Protein AF-A0A9D1TPY1-F1 (afdb_monomer_lite)

Organism: NCBI:txid2838536

pLDDT: mean 78.65, std 14.31, range [26.0, 94.81]

Sequence (432 aa):
MASPTPSEPLLDRIVGSVLGTVSIVLKRLVLHIVALLAAVLLIDVTFGTWMFSEILLKISIYGGIICLIPYGAISNPYWWMPVLTGCVQAIALLVLGMPWPLMIFWAGLQTWTVRLLIARGNIGWDWTAAPVLILGLFAYFSTASHWYLPAMPLVSFPVLALAGLLLYRLYVRSNHASLHRQLLAALLVRLRQIVQDRNLTQEEQSTTSFLLSQCEYLAVSNALSEELIDRINAVTDRLEQELRKRSSRPLGTLFKSAQWQHLGNRAPAAAGSILEELQALVALLTKLVAARKSTGTQKPSSAQEDRMQELAGLAARLLEQRKLLPPDLADPLSRIASLSLDMIQSMREDPEDRRTGMAFLGRYLPKIGHIVDEYLRMQTVNPSLPRERTAEVLERLARAFAEEKNGMARNDNINYAAEIDALDSLLKMRGY

Foldseek 3Di:
DDDDDDDCPPCNVVVVLVVVVVVLVVVLVVQLVVQLVCLVVVLVPPDDCPQAHSVLLSLLSSLLSSQLQFSDDPPFCLGVLLNVLLVVQLVVVVVVVADNSNSSSLSSVSSLVLSCVLLVNPDQPSVVSVVSNVVSVVRCVVCCVVRVHDCVSVVSSVVSSVVSNVVSVVVCVVCVVVVLLVLLVVLLVLLVVLLPDPLDDLLRNLLSLLLSVLSVVCSVVVNDDPVLSLLSVLLSVVSVVVSVVSDPDPDSPSDDPSRPSSSRDNPDPDPDDSSLSSLVSLQVSLVSVVVVVVVVSDDDDPPLVVLLSVLLNLLSVLSVLLVVDDPLLSVLSSLLSSLLSLLSVLCVVDVVSSVVSSVVSVVPSVVLVVLSVVVSVVCVVPVPPDCVVVSVVSNVSSVVSVVSSVVSVVVVVVVVVVVVVVVVVVCVVVPD

Radius of gyration: 29.92 Å; chains: 1; bounding box: 75×62×80 Å

Structure (mmCIF, N/CA/C/O backbone):
data_AF-A0A9D1TPY1-F1
#
_entry.id   AF-A0A9D1TPY1-F1
#
loop_
_atom_site.group_PDB
_atom_site.id
_atom_site.type_symbol
_atom_site.label_atom_id
_atom_site.label_alt_id
_atom_site.label_comp_id
_atom_site.label_asym_id
_atom_site.label_entity_id
_atom_site.label_seq_id
_atom_site.pdbx_PDB_ins_code
_atom_site.Cartn_x
_atom_site.Cartn_y
_atom_site.Cartn_z
_atom_site.occupancy
_atom_site.B_iso_or_equiv
_atom_site.auth_seq_id
_atom_site.auth_comp_id
_atom_site.auth_asym_id
_atom_site.auth_atom_id
_atom_site.pdbx_PDB_model_num
ATOM 1 N N . MET A 1 1 ? 13.359 -27.235 32.480 1.00 38.72 1 MET A N 1
ATOM 2 C CA . MET A 1 1 ? 13.835 -25.919 31.961 1.00 38.72 1 MET A CA 1
ATOM 3 C C . MET A 1 1 ? 14.182 -25.988 30.468 1.00 38.72 1 MET A C 1
ATOM 5 O O . MET A 1 1 ? 15.139 -26.658 30.109 1.00 38.72 1 MET A O 1
ATOM 9 N N . ALA A 1 2 ? 13.447 -25.285 29.600 1.00 27.22 2 ALA A N 1
ATOM 10 C CA . ALA A 1 2 ? 13.852 -24.993 28.220 1.00 27.22 2 ALA A CA 1
ATOM 11 C C . ALA A 1 2 ? 13.555 -23.511 27.957 1.00 27.22 2 ALA A C 1
ATOM 13 O O . ALA A 1 2 ? 12.453 -23.037 28.216 1.00 27.22 2 ALA A O 1
ATOM 14 N N . SER A 1 3 ? 14.581 -22.773 27.552 1.00 26.00 3 SER A N 1
ATOM 15 C CA . SER A 1 3 ? 14.578 -21.322 27.377 1.00 26.00 3 SER A CA 1
ATOM 16 C C . SER A 1 3 ? 13.502 -20.836 26.399 1.00 26.00 3 SER A C 1
ATOM 18 O O . SER A 1 3 ? 13.281 -21.505 25.385 1.00 26.00 3 SER A O 1
ATOM 20 N N . PRO A 1 4 ? 12.919 -19.642 26.612 1.00 31.31 4 PRO A N 1
ATOM 21 C CA . PRO A 1 4 ? 12.118 -18.986 25.589 1.00 31.31 4 PRO A CA 1
ATOM 22 C C . PRO A 1 4 ? 12.992 -18.771 24.351 1.00 31.31 4 PRO A C 1
ATOM 24 O O . PRO A 1 4 ? 14.103 -18.244 24.445 1.00 31.31 4 PRO A O 1
ATOM 27 N N . THR A 1 5 ? 12.503 -19.202 23.189 1.00 35.19 5 THR A N 1
ATOM 28 C CA . THR A 1 5 ? 13.095 -18.824 21.905 1.00 35.19 5 THR A CA 1
ATOM 29 C C . THR A 1 5 ? 13.212 -17.302 21.870 1.00 35.19 5 THR A C 1
ATOM 31 O O . THR A 1 5 ? 12.211 -16.620 22.120 1.00 35.19 5 THR A O 1
ATOM 34 N N . PRO A 1 6 ? 14.409 -16.754 21.612 1.00 37.44 6 PRO A N 1
ATOM 35 C CA . PRO A 1 6 ? 14.613 -15.322 21.639 1.00 37.44 6 PRO A CA 1
ATOM 36 C C . PRO A 1 6 ? 13.732 -14.709 20.556 1.00 37.44 6 PRO A C 1
ATOM 38 O O . PRO A 1 6 ? 13.687 -15.199 19.427 1.00 37.44 6 PRO A O 1
ATOM 41 N N . SER A 1 7 ? 13.037 -13.625 20.901 1.00 44.94 7 SER A N 1
ATOM 42 C CA . SER A 1 7 ? 12.620 -12.635 19.916 1.00 44.94 7 SER A CA 1
ATOM 43 C C . SER A 1 7 ? 13.784 -12.462 18.948 1.00 44.94 7 SER A C 1
ATOM 45 O O . SER A 1 7 ? 14.864 -12.097 19.424 1.00 44.94 7 SER A O 1
ATOM 47 N N . GLU A 1 8 ? 13.602 -12.767 17.657 1.00 42.69 8 GLU A N 1
ATOM 48 C CA . GLU A 1 8 ? 14.605 -12.440 16.639 1.00 42.69 8 GLU A CA 1
ATOM 49 C C . GLU A 1 8 ? 15.101 -11.027 16.958 1.00 42.69 8 GLU A C 1
ATOM 51 O O . GLU A 1 8 ? 14.282 -10.091 16.985 1.00 42.69 8 GLU A O 1
ATOM 56 N N . PRO A 1 9 ? 16.378 -10.864 17.344 1.00 50.38 9 PRO A N 1
ATOM 57 C CA . PRO A 1 9 ? 16.855 -9.587 17.816 1.00 50.38 9 PRO A CA 1
ATOM 58 C C . PRO A 1 9 ? 16.605 -8.590 16.691 1.00 50.38 9 PRO A C 1
ATOM 60 O O . PRO A 1 9 ? 16.744 -8.908 15.516 1.00 50.38 9 PRO A O 1
ATOM 63 N N . LEU A 1 10 ? 16.215 -7.366 17.033 1.00 48.81 10 LEU A N 1
ATOM 64 C CA . LEU A 1 10 ? 16.065 -6.259 16.079 1.00 48.81 10 LEU A CA 1
ATOM 65 C C . LEU A 1 10 ? 17.231 -6.200 15.072 1.00 48.81 10 LEU A C 1
ATOM 67 O O . LEU A 1 10 ? 17.027 -5.848 13.913 1.00 48.81 10 LEU A O 1
ATOM 71 N N . LEU A 1 11 ? 18.419 -6.616 15.520 1.00 43.66 11 LEU A N 1
ATOM 72 C CA . LEU A 1 11 ? 19.598 -6.902 14.716 1.00 43.66 11 LEU A CA 1
ATOM 73 C C . LEU A 1 11 ? 19.355 -7.886 13.568 1.00 43.66 11 LEU A C 1
ATOM 75 O O . LEU A 1 11 ? 19.679 -7.504 12.466 1.00 43.66 11 LEU A O 1
ATOM 79 N N . ASP A 1 12 ? 18.748 -9.057 13.739 1.00 46.19 12 ASP A N 1
ATOM 80 C CA . ASP A 1 12 ? 18.539 -10.035 12.656 1.00 46.19 12 ASP A CA 1
ATOM 81 C C . ASP A 1 12 ? 17.560 -9.542 11.585 1.00 46.19 12 ASP A C 1
ATOM 83 O O . ASP A 1 12 ? 17.790 -9.743 10.392 1.00 46.19 12 ASP A O 1
ATOM 87 N N . ARG A 1 13 ? 16.519 -8.786 11.963 1.00 48.91 13 ARG A N 1
ATOM 88 C CA . ARG A 1 13 ? 15.632 -8.124 10.984 1.00 48.91 13 ARG A CA 1
ATOM 89 C C . ARG A 1 13 ? 16.326 -6.976 10.250 1.00 48.91 13 ARG A C 1
ATOM 91 O O . ARG A 1 13 ? 16.145 -6.820 9.041 1.00 48.91 13 ARG A O 1
ATOM 98 N N . ILE A 1 14 ? 17.123 -6.174 10.960 1.00 51.56 14 ILE A N 1
ATOM 99 C CA . ILE A 1 14 ? 17.927 -5.097 10.363 1.00 51.56 14 ILE A CA 1
ATOM 100 C C . ILE A 1 14 ? 18.994 -5.698 9.447 1.00 51.56 14 ILE A C 1
ATOM 102 O O . ILE A 1 14 ? 19.116 -5.282 8.304 1.00 51.56 14 ILE A O 1
ATOM 106 N N . VAL A 1 15 ? 19.709 -6.715 9.913 1.00 51.97 15 VAL A N 1
ATOM 107 C CA . VAL A 1 15 ? 20.749 -7.458 9.203 1.00 51.97 15 VAL A CA 1
ATOM 108 C C . VAL A 1 15 ? 20.146 -8.132 7.981 1.00 51.97 15 VAL A C 1
ATOM 110 O O . VAL A 1 15 ? 20.707 -7.973 6.909 1.00 51.97 15 VAL A O 1
ATOM 113 N N . GLY A 1 16 ? 18.969 -8.754 8.071 1.00 50.34 16 GLY A N 1
ATOM 114 C CA . GLY A 1 16 ? 18.256 -9.329 6.926 1.00 50.34 16 GLY A CA 1
ATOM 115 C C . GLY A 1 16 ? 17.838 -8.288 5.879 1.00 50.34 16 GLY A C 1
ATOM 116 O O . GLY A 1 16 ? 18.079 -8.474 4.684 1.00 50.34 16 GLY A O 1
ATOM 117 N N . SER A 1 17 ? 17.279 -7.150 6.305 1.00 49.78 17 SER A N 1
ATOM 118 C CA . SER A 1 17 ? 16.912 -6.043 5.404 1.00 49.78 17 SER A CA 1
ATOM 119 C C . SER A 1 17 ? 18.138 -5.378 4.760 1.00 49.78 17 SER A C 1
ATOM 121 O O . SER A 1 17 ? 18.119 -5.022 3.576 1.00 49.78 17 SER A O 1
ATOM 123 N N . VAL A 1 18 ? 19.218 -5.217 5.527 1.00 57.28 18 VAL A N 1
ATOM 124 C CA . VAL A 1 18 ? 20.502 -4.677 5.066 1.00 57.28 18 VAL A CA 1
ATOM 125 C C . VAL A 1 18 ? 21.184 -5.672 4.131 1.00 57.28 18 VAL A C 1
ATOM 127 O O . VAL A 1 18 ? 21.646 -5.263 3.076 1.00 57.28 18 VAL A O 1
ATOM 130 N N . LEU A 1 19 ? 21.172 -6.973 4.420 1.00 61.84 19 LEU A N 1
ATOM 131 C CA . LEU A 1 19 ? 21.708 -8.031 3.555 1.00 61.84 19 LEU A CA 1
ATOM 132 C C . LEU A 1 19 ? 20.971 -8.104 2.221 1.00 61.84 19 LEU A C 1
ATOM 134 O O . LEU A 1 19 ? 21.615 -8.189 1.177 1.00 61.84 19 LEU A O 1
ATOM 138 N N . GLY A 1 20 ? 19.638 -8.027 2.227 1.00 61.69 20 GLY A N 1
ATOM 139 C CA . GLY A 1 20 ? 18.851 -7.992 0.991 1.00 61.69 20 GLY A CA 1
ATOM 140 C C . GLY A 1 20 ? 19.200 -6.776 0.131 1.00 61.69 20 GLY A C 1
ATOM 141 O O . GLY A 1 20 ? 19.423 -6.888 -1.074 1.00 61.69 20 GLY A O 1
ATOM 142 N N . THR A 1 21 ? 19.345 -5.623 0.777 1.00 59.91 21 THR A N 1
ATOM 143 C CA . THR A 1 21 ? 19.772 -4.370 0.152 1.00 59.91 21 THR A CA 1
ATOM 144 C C . THR A 1 21 ? 21.194 -4.452 -0.415 1.00 59.91 21 THR A C 1
ATOM 146 O O . THR A 1 21 ? 21.421 -4.149 -1.587 1.00 59.91 21 THR A O 1
ATOM 149 N N . VAL A 1 22 ? 22.149 -4.913 0.392 1.00 70.88 22 VAL A N 1
ATOM 150 C CA . VAL A 1 22 ? 23.552 -5.108 0.012 1.00 70.88 22 VAL A CA 1
ATOM 151 C C . VAL A 1 22 ? 23.650 -6.097 -1.143 1.00 70.88 22 VAL A C 1
ATOM 153 O O . VAL A 1 22 ? 24.407 -5.857 -2.075 1.00 70.88 22 VAL A O 1
ATOM 156 N N . SER A 1 23 ? 22.838 -7.156 -1.155 1.00 71.44 23 SER A N 1
ATOM 157 C CA . SER A 1 23 ? 22.775 -8.115 -2.262 1.00 71.44 23 SER A CA 1
ATOM 158 C C . SER A 1 23 ? 22.354 -7.455 -3.578 1.00 71.44 23 SER A C 1
ATOM 160 O O . SER A 1 23 ? 22.961 -7.712 -4.617 1.00 71.44 23 SER A O 1
ATOM 162 N N . ILE A 1 24 ? 21.347 -6.574 -3.554 1.00 68.38 24 ILE A N 1
ATOM 163 C CA . ILE A 1 24 ? 20.889 -5.838 -4.743 1.00 68.38 24 ILE A CA 1
ATOM 164 C C . ILE A 1 24 ? 21.979 -4.882 -5.241 1.00 68.38 24 ILE A C 1
ATOM 166 O O . ILE A 1 24 ? 22.284 -4.865 -6.436 1.00 68.38 24 ILE A O 1
ATOM 170 N N . VAL A 1 25 ? 22.600 -4.124 -4.332 1.00 74.25 25 VAL A N 1
ATOM 171 C CA . VAL A 1 25 ? 23.692 -3.196 -4.664 1.00 74.25 25 VAL A CA 1
ATOM 172 C C . VAL A 1 25 ? 24.898 -3.949 -5.218 1.00 74.25 25 VAL A C 1
ATOM 174 O O . VAL A 1 25 ? 25.446 -3.546 -6.240 1.00 74.25 25 VAL A O 1
ATOM 177 N N . LEU A 1 26 ? 25.279 -5.072 -4.607 1.00 80.38 26 LEU A N 1
ATOM 178 C CA . LEU A 1 26 ? 26.407 -5.890 -5.042 1.00 80.38 26 LEU A CA 1
ATOM 179 C C . LEU A 1 26 ? 26.157 -6.492 -6.427 1.00 80.38 26 LEU A C 1
ATOM 181 O O . LEU A 1 26 ? 27.016 -6.389 -7.297 1.00 80.38 26 LEU A O 1
ATOM 185 N N . LYS A 1 27 ? 24.963 -7.047 -6.675 1.00 79.50 27 LYS A N 1
ATOM 186 C CA . LYS A 1 27 ? 24.567 -7.525 -8.012 1.00 79.50 27 LYS A CA 1
ATOM 187 C C . LYS A 1 27 ? 24.663 -6.412 -9.051 1.00 79.50 27 LYS A C 1
ATOM 189 O O . LYS A 1 27 ? 25.124 -6.648 -10.167 1.00 79.50 27 LYS A O 1
ATOM 194 N N . ARG A 1 28 ? 24.263 -5.190 -8.687 1.00 78.06 28 ARG A N 1
ATOM 195 C CA . ARG A 1 28 ? 24.347 -4.038 -9.586 1.00 78.06 28 ARG A CA 1
ATOM 196 C C . ARG A 1 28 ? 25.789 -3.595 -9.817 1.00 78.06 28 ARG A C 1
ATOM 198 O O . ARG A 1 28 ? 26.148 -3.318 -10.955 1.00 78.06 28 ARG A O 1
ATOM 205 N N . LEU A 1 29 ? 26.621 -3.575 -8.781 1.00 84.00 29 LEU A N 1
ATOM 206 C CA . LEU A 1 29 ? 28.044 -3.264 -8.895 1.00 84.00 29 LEU A CA 1
ATOM 207 C C . LEU A 1 29 ? 28.751 -4.264 -9.817 1.00 84.00 29 LEU A C 1
ATOM 209 O O . LEU A 1 29 ? 29.467 -3.851 -10.724 1.00 84.00 29 LEU A O 1
ATOM 213 N N . VAL A 1 30 ? 28.482 -5.561 -9.645 1.00 86.62 30 VAL A N 1
ATOM 214 C CA . VAL A 1 30 ? 28.995 -6.618 -10.528 1.00 86.62 30 VAL A CA 1
ATOM 215 C C . VAL A 1 30 ? 28.560 -6.370 -11.971 1.00 86.62 30 VAL A C 1
ATOM 217 O O . VAL A 1 30 ? 29.395 -6.422 -12.866 1.00 86.62 30 VAL A O 1
ATOM 220 N N . LEU A 1 31 ? 27.292 -6.025 -12.208 1.00 85.75 31 LEU A N 1
ATOM 221 C CA . LEU A 1 31 ? 26.811 -5.672 -13.545 1.00 85.75 31 LEU A CA 1
ATOM 222 C C . LEU A 1 31 ? 27.568 -4.474 -14.144 1.00 85.75 31 LEU A C 1
ATOM 224 O O . LEU A 1 31 ? 27.953 -4.526 -15.309 1.00 85.75 31 LEU A O 1
ATOM 228 N N . HIS A 1 32 ? 27.811 -3.413 -13.371 1.00 87.31 32 HIS A N 1
ATOM 229 C CA . HIS A 1 32 ? 28.595 -2.266 -13.839 1.00 87.31 32 HIS A CA 1
ATOM 230 C C . HIS A 1 32 ? 30.042 -2.656 -14.175 1.00 87.31 32 HIS A C 1
ATOM 232 O O . HIS A 1 32 ? 30.547 -2.240 -15.215 1.00 87.31 32 HIS A O 1
ATOM 238 N N . ILE A 1 33 ? 30.684 -3.488 -13.349 1.00 88.06 33 ILE A N 1
ATOM 239 C CA . ILE A 1 33 ? 32.040 -4.001 -13.600 1.00 88.06 33 ILE A CA 1
ATOM 240 C C . ILE A 1 33 ? 32.069 -4.842 -14.881 1.00 88.06 33 ILE A C 1
ATOM 242 O O . ILE A 1 33 ? 32.917 -4.620 -15.740 1.00 88.06 33 ILE A O 1
ATOM 246 N N . VAL A 1 34 ? 31.119 -5.765 -15.050 1.00 88.81 34 VAL A N 1
ATOM 247 C CA . VAL A 1 34 ? 31.007 -6.601 -16.255 1.00 88.81 34 VAL A CA 1
ATOM 248 C C . VAL A 1 34 ? 30.762 -5.744 -17.497 1.00 88.81 34 VAL A C 1
ATOM 250 O O . VAL A 1 34 ? 31.400 -5.967 -18.521 1.00 88.81 34 VAL A O 1
ATOM 253 N N . ALA A 1 35 ? 29.890 -4.737 -17.415 1.00 87.88 35 ALA A N 1
ATOM 254 C CA . ALA A 1 35 ? 29.620 -3.825 -18.524 1.00 87.88 35 ALA A CA 1
ATOM 255 C C . ALA A 1 35 ? 30.855 -2.988 -18.905 1.00 87.88 35 ALA A C 1
ATOM 257 O O . ALA A 1 35 ? 31.106 -2.783 -20.090 1.00 87.88 35 ALA A O 1
ATOM 258 N N . LEU A 1 36 ? 31.642 -2.536 -17.921 1.00 87.56 36 LEU A N 1
ATOM 259 C CA . LEU A 1 36 ? 32.907 -1.832 -18.157 1.00 87.56 36 LEU A CA 1
ATOM 260 C C . LEU A 1 36 ? 33.953 -2.748 -18.803 1.00 87.56 36 LEU A C 1
ATOM 262 O O . LEU A 1 36 ? 34.571 -2.358 -19.791 1.00 87.56 36 LEU A O 1
ATOM 266 N N . LEU A 1 37 ? 34.117 -3.973 -18.296 1.00 87.19 37 LEU A N 1
ATOM 267 C CA . LEU A 1 37 ? 35.030 -4.964 -18.876 1.00 87.19 37 LEU A CA 1
ATOM 268 C C . LEU A 1 37 ? 34.638 -5.312 -20.315 1.00 87.19 37 LEU A C 1
ATOM 270 O O . LEU A 1 37 ? 35.496 -5.332 -21.192 1.00 87.19 37 LEU A O 1
ATOM 274 N N . ALA A 1 38 ? 33.346 -5.525 -20.575 1.00 85.75 38 ALA A N 1
ATOM 275 C CA . ALA A 1 38 ? 32.834 -5.773 -21.918 1.00 85.75 38 ALA A CA 1
ATOM 276 C C . ALA A 1 38 ? 33.101 -4.586 -22.854 1.00 85.75 38 ALA A C 1
ATOM 278 O O . ALA A 1 38 ? 33.531 -4.791 -23.985 1.00 85.75 38 ALA A O 1
ATOM 279 N N . ALA A 1 39 ? 32.898 -3.351 -22.388 1.00 85.25 39 ALA A N 1
ATOM 280 C CA . ALA A 1 39 ? 33.183 -2.157 -23.177 1.00 85.25 39 ALA A CA 1
ATOM 281 C C . ALA A 1 39 ? 34.667 -2.054 -23.567 1.00 85.25 39 ALA A C 1
ATOM 283 O O . ALA A 1 39 ? 34.968 -1.758 -24.720 1.00 85.25 39 ALA A O 1
ATOM 284 N N . VAL A 1 40 ? 35.588 -2.328 -22.638 1.00 82.88 40 VAL A N 1
ATOM 285 C CA . VAL A 1 40 ? 37.034 -2.294 -22.910 1.00 82.88 40 VAL A CA 1
ATOM 286 C C . VAL A 1 40 ? 37.432 -3.416 -23.872 1.00 82.88 40 VAL A C 1
ATOM 288 O O . VAL A 1 40 ? 37.954 -3.144 -24.949 1.00 82.88 40 VAL A O 1
ATOM 291 N N . LEU A 1 41 ? 37.112 -4.667 -23.530 1.00 81.88 41 LEU A N 1
ATOM 292 C CA . LEU A 1 41 ? 37.569 -5.840 -24.277 1.00 81.88 41 LEU A CA 1
ATOM 293 C C . LEU A 1 41 ? 36.984 -5.922 -25.688 1.00 81.88 41 LEU A C 1
ATOM 295 O O . LEU A 1 41 ? 37.682 -6.310 -26.619 1.00 81.88 41 LEU A O 1
ATOM 299 N N . LEU A 1 42 ? 35.705 -5.583 -25.867 1.00 77.69 42 LEU A N 1
ATOM 300 C CA . LEU A 1 42 ? 35.065 -5.755 -27.168 1.00 77.69 42 LEU A CA 1
ATOM 301 C C . LEU A 1 42 ? 35.533 -4.716 -28.188 1.00 77.69 42 LEU A C 1
ATOM 303 O O . LEU A 1 42 ? 35.585 -5.033 -29.372 1.00 77.69 42 LEU A O 1
ATOM 307 N N . ILE A 1 43 ? 35.881 -3.498 -27.767 1.00 73.75 43 ILE A N 1
ATOM 308 C CA . ILE A 1 43 ? 36.311 -2.439 -28.694 1.00 73.75 43 ILE A CA 1
ATOM 309 C C . ILE A 1 43 ? 37.757 -2.625 -29.112 1.00 73.75 43 ILE A C 1
ATOM 311 O O . ILE A 1 43 ? 38.039 -2.552 -30.307 1.00 73.75 43 ILE A O 1
ATOM 315 N N . ASP A 1 44 ? 38.628 -2.959 -28.161 1.00 69.56 44 ASP A N 1
ATOM 316 C CA . ASP A 1 44 ? 40.056 -3.152 -28.423 1.00 69.56 44 ASP A CA 1
ATOM 317 C C . ASP A 1 44 ? 40.305 -4.337 -29.384 1.00 69.56 44 ASP A C 1
ATOM 319 O O . ASP A 1 44 ? 41.320 -4.378 -30.075 1.00 69.56 44 ASP A O 1
ATOM 323 N N . VAL A 1 45 ? 39.353 -5.277 -29.481 1.00 61.06 45 VAL A N 1
ATOM 324 C CA . VAL A 1 45 ? 39.415 -6.452 -30.369 1.00 61.06 45 VAL A CA 1
ATOM 325 C C . VAL A 1 45 ? 38.768 -6.218 -31.742 1.00 61.06 45 VAL A C 1
ATOM 327 O O . VAL A 1 45 ? 39.158 -6.869 -32.709 1.00 61.06 45 VAL A O 1
ATOM 330 N N . THR A 1 46 ? 37.772 -5.330 -31.863 1.00 60.09 46 THR A N 1
ATOM 331 C CA . THR A 1 46 ? 36.916 -5.266 -33.071 1.00 60.09 46 THR A CA 1
ATOM 332 C C . THR A 1 46 ? 37.126 -4.051 -33.967 1.00 60.09 46 THR A C 1
ATOM 334 O O . THR A 1 46 ? 36.792 -4.128 -35.149 1.00 60.09 46 THR A O 1
ATOM 337 N N . PHE A 1 47 ? 37.686 -2.949 -33.465 1.00 58.19 47 PHE A N 1
ATOM 338 C CA . PHE A 1 47 ? 37.879 -1.737 -34.259 1.00 58.19 47 PHE A CA 1
ATOM 339 C C . PHE A 1 47 ? 39.322 -1.244 -34.165 1.00 58.19 47 PHE A C 1
ATOM 341 O O . PHE A 1 47 ? 39.789 -0.851 -33.102 1.00 58.19 47 PHE A O 1
ATOM 348 N N . GLY A 1 48 ? 40.012 -1.163 -35.307 1.00 54.25 48 GLY A N 1
ATOM 349 C CA . GLY A 1 48 ? 41.102 -0.199 -35.432 1.00 54.25 48 GLY A CA 1
ATOM 350 C C . GLY A 1 48 ? 40.508 1.196 -35.219 1.00 54.25 48 GLY A C 1
ATOM 351 O O . GLY A 1 48 ? 39.492 1.522 -35.832 1.00 54.25 48 GLY A O 1
ATOM 352 N N . THR A 1 49 ? 41.103 2.002 -34.348 1.00 52.81 49 THR A N 1
ATOM 353 C CA . THR A 1 49 ? 40.587 3.264 -33.773 1.00 52.81 49 THR A CA 1
ATOM 354 C C . THR A 1 49 ? 40.379 4.430 -34.761 1.00 52.81 49 THR A C 1
ATOM 356 O O . THR A 1 49 ? 40.353 5.593 -34.373 1.00 52.81 49 THR A O 1
ATOM 359 N N . TRP A 1 50 ? 40.201 4.151 -36.051 1.00 52.75 50 TRP A N 1
ATOM 360 C CA . TRP A 1 50 ? 40.306 5.128 -37.135 1.00 52.75 50 TRP A CA 1
ATOM 361 C C . TRP A 1 50 ? 38.980 5.822 -37.503 1.00 52.75 50 TRP A C 1
ATOM 363 O O . TRP A 1 50 ? 39.019 6.830 -38.201 1.00 52.75 50 TRP A O 1
ATOM 373 N N . MET A 1 51 ? 37.816 5.314 -37.061 1.00 51.94 51 MET A N 1
ATOM 374 C CA . MET A 1 51 ? 36.493 5.796 -37.524 1.00 51.94 51 MET A CA 1
ATOM 375 C C . MET A 1 51 ? 35.590 6.410 -36.433 1.00 51.94 51 MET A C 1
ATOM 377 O O . MET A 1 51 ? 34.684 7.173 -36.739 1.00 51.94 51 MET A O 1
ATOM 381 N N . PHE A 1 52 ? 35.817 6.118 -35.151 1.00 60.66 52 PHE A N 1
ATOM 382 C CA . PHE A 1 52 ? 35.055 6.699 -34.035 1.00 60.66 52 PHE A CA 1
ATOM 383 C C . PHE A 1 52 ? 35.991 6.975 -32.864 1.00 60.66 52 PHE A C 1
ATOM 385 O O . PHE A 1 52 ? 36.997 6.283 -32.708 1.00 60.66 52 PHE A O 1
ATOM 392 N N . SER A 1 53 ? 35.652 7.941 -32.003 1.00 72.06 53 SER A N 1
ATOM 393 C CA . SER A 1 53 ? 36.399 8.095 -30.755 1.00 72.06 53 SER A CA 1
ATOM 394 C C . SER A 1 53 ? 36.200 6.840 -29.900 1.00 72.06 53 SER A C 1
ATOM 396 O O . SER A 1 53 ? 35.080 6.440 -29.585 1.00 72.06 53 SER A O 1
ATOM 398 N N . GLU A 1 54 ? 37.304 6.194 -29.538 1.00 77.19 54 GLU A N 1
ATOM 399 C CA . GLU A 1 54 ? 37.329 4.958 -28.748 1.00 77.19 54 GLU A CA 1
ATOM 400 C C . GLU A 1 54 ? 36.500 5.091 -27.458 1.00 77.19 54 GLU A C 1
ATOM 402 O O . GLU A 1 54 ? 35.734 4.204 -27.080 1.00 77.19 54 GLU A O 1
ATOM 407 N N . ILE A 1 55 ? 36.574 6.272 -26.841 1.00 77.50 55 ILE A N 1
ATOM 408 C CA . ILE A 1 55 ? 35.811 6.653 -25.652 1.00 77.50 55 ILE A CA 1
ATOM 409 C C . ILE A 1 55 ? 34.297 6.625 -25.919 1.00 77.50 55 ILE A C 1
ATOM 411 O O . ILE A 1 55 ? 33.547 6.102 -25.096 1.00 77.50 55 ILE A O 1
ATOM 415 N N . LEU A 1 56 ? 33.827 7.134 -27.065 1.00 77.69 56 LEU A N 1
ATOM 416 C CA . LEU A 1 56 ? 32.402 7.131 -27.415 1.00 77.69 56 LEU A CA 1
ATOM 417 C C . LEU A 1 56 ? 31.867 5.710 -27.557 1.00 77.69 56 LEU A C 1
ATOM 419 O O . LEU A 1 56 ? 30.804 5.398 -27.019 1.00 77.69 56 LEU A O 1
ATOM 423 N N . LEU A 1 57 ? 32.601 4.839 -28.249 1.00 82.44 57 LEU A N 1
ATOM 424 C CA . LEU A 1 57 ? 32.199 3.445 -28.408 1.00 82.44 57 LEU A CA 1
ATOM 425 C C . LEU A 1 57 ? 32.146 2.742 -27.039 1.00 82.44 57 LEU A C 1
ATOM 427 O O . LEU A 1 57 ? 31.176 2.038 -26.750 1.00 82.44 57 LEU A O 1
ATOM 431 N N . LYS A 1 58 ? 33.136 2.976 -26.162 1.00 85.69 58 LYS A N 1
ATOM 432 C CA . LYS A 1 58 ? 33.202 2.361 -24.820 1.00 85.69 58 LYS A CA 1
ATOM 433 C C . LYS A 1 58 ? 32.021 2.800 -23.952 1.00 85.69 58 LYS A C 1
ATOM 435 O O . LYS A 1 58 ? 31.344 1.966 -23.348 1.00 85.69 58 LYS A O 1
ATOM 440 N N . ILE A 1 59 ? 31.704 4.094 -23.962 1.00 85.06 59 ILE A N 1
ATOM 441 C CA . ILE A 1 59 ? 30.544 4.656 -23.253 1.00 85.06 59 ILE A CA 1
ATOM 442 C C . ILE A 1 59 ? 29.227 4.120 -23.828 1.00 85.06 59 ILE A C 1
ATOM 444 O O . ILE A 1 59 ? 28.306 3.826 -23.067 1.00 85.06 59 ILE A O 1
ATOM 448 N N . SER A 1 60 ? 29.151 3.938 -25.148 1.00 85.94 60 SER A N 1
ATOM 449 C CA . SER A 1 60 ? 27.973 3.414 -25.849 1.00 85.94 60 SER A CA 1
ATOM 450 C C . SER A 1 60 ? 27.631 1.986 -25.414 1.00 85.94 60 SER A C 1
ATOM 452 O O . SER A 1 60 ? 26.490 1.706 -25.040 1.00 85.94 60 SER A O 1
ATOM 454 N N . ILE A 1 61 ? 28.629 1.097 -25.383 1.00 88.50 61 ILE A N 1
ATOM 455 C CA . ILE A 1 61 ? 28.455 -0.291 -24.929 1.00 88.50 61 ILE A CA 1
ATOM 456 C C . ILE A 1 61 ? 28.077 -0.324 -23.452 1.00 88.50 61 ILE A C 1
ATOM 458 O O . ILE A 1 61 ? 27.100 -0.976 -23.080 1.00 88.50 61 ILE A O 1
ATOM 462 N N . TYR A 1 62 ? 28.823 0.401 -22.617 1.00 90.69 62 TYR A N 1
ATOM 463 C CA . TYR A 1 62 ? 28.564 0.449 -21.185 1.00 90.69 62 TYR A CA 1
ATOM 464 C C . TYR A 1 62 ? 27.138 0.937 -20.893 1.00 90.69 62 TYR A C 1
ATOM 466 O O . TYR A 1 62 ? 26.376 0.236 -20.228 1.00 90.69 62 TYR A O 1
ATOM 474 N N . GLY A 1 63 ? 26.747 2.089 -21.449 1.00 87.44 63 GLY A N 1
ATOM 475 C CA . GLY A 1 63 ? 25.413 2.671 -21.288 1.00 87.44 63 GLY A CA 1
ATOM 476 C C . GLY A 1 63 ? 24.295 1.762 -21.802 1.00 87.44 63 GLY A C 1
ATOM 477 O O . GLY A 1 63 ? 23.247 1.651 -21.164 1.00 87.44 63 GLY A O 1
ATOM 478 N N . GLY A 1 64 ? 24.528 1.057 -22.911 1.00 89.38 64 GLY A N 1
ATOM 479 C CA . GLY A 1 64 ? 23.568 0.110 -23.467 1.00 89.38 64 GLY A CA 1
ATOM 480 C C . GLY A 1 64 ? 23.331 -1.113 -22.576 1.00 89.38 64 GLY A C 1
ATOM 481 O O . GLY A 1 64 ? 22.186 -1.430 -22.241 1.00 89.38 64 GLY A O 1
ATOM 482 N N . ILE A 1 65 ? 24.409 -1.766 -22.128 1.00 90.44 65 ILE A N 1
ATOM 483 C CA . ILE A 1 65 ? 24.347 -2.993 -21.313 1.00 90.44 65 ILE A CA 1
ATOM 484 C C . ILE A 1 65 ? 23.665 -2.736 -19.964 1.00 90.44 65 ILE A C 1
ATOM 486 O O . ILE A 1 65 ? 22.779 -3.497 -19.564 1.00 90.44 65 ILE A O 1
ATOM 490 N N . ILE A 1 66 ? 24.027 -1.650 -19.270 1.00 89.38 66 ILE A N 1
ATOM 491 C CA . ILE A 1 66 ? 23.474 -1.353 -17.937 1.00 89.38 66 ILE A CA 1
ATOM 492 C C . ILE A 1 66 ? 21.964 -1.065 -17.959 1.00 89.38 66 ILE A C 1
ATOM 494 O O . ILE A 1 66 ? 21.313 -1.164 -16.912 1.00 89.38 66 ILE A O 1
ATOM 498 N N . CYS A 1 67 ? 21.419 -0.697 -19.125 1.00 88.94 67 CYS A N 1
ATOM 499 C CA . CYS A 1 67 ? 19.998 -0.423 -19.334 1.00 88.94 67 CYS A CA 1
ATOM 500 C C . CYS A 1 67 ? 19.230 -1.667 -19.804 1.00 88.94 67 CYS A C 1
ATOM 502 O O . CYS A 1 67 ? 18.117 -1.915 -19.328 1.00 88.94 67 CYS A O 1
ATOM 504 N N . LEU A 1 68 ? 19.823 -2.463 -20.702 1.00 88.69 68 LEU A N 1
ATOM 505 C CA . LEU A 1 68 ? 19.215 -3.684 -21.245 1.00 88.69 68 LEU A CA 1
ATOM 506 C C . LEU A 1 68 ? 19.041 -4.782 -20.196 1.00 88.69 68 LEU A C 1
ATOM 508 O O . LEU A 1 68 ? 18.100 -5.564 -20.289 1.00 88.69 68 LEU A O 1
ATOM 512 N N . ILE A 1 69 ? 19.901 -4.837 -19.180 1.00 85.88 69 ILE A N 1
ATOM 513 C CA . ILE A 1 69 ? 19.772 -5.830 -18.111 1.00 85.88 69 ILE A CA 1
ATOM 514 C C . ILE A 1 69 ? 18.787 -5.305 -17.046 1.00 85.88 69 ILE A C 1
ATOM 516 O O . ILE A 1 69 ? 19.061 -4.287 -16.401 1.00 85.88 69 ILE A O 1
ATOM 520 N N . PRO A 1 70 ? 17.612 -5.947 -16.869 1.00 74.88 70 PRO A N 1
ATOM 521 C CA . PRO A 1 70 ? 16.597 -5.488 -15.926 1.00 74.88 70 PRO A CA 1
ATOM 522 C C . PRO A 1 70 ? 17.021 -5.709 -14.468 1.00 74.88 70 PRO A C 1
ATOM 524 O O . PRO A 1 70 ? 17.726 -6.662 -14.149 1.00 74.88 70 PRO A O 1
ATOM 527 N N . TYR A 1 71 ? 16.542 -4.846 -13.566 1.00 68.81 71 TYR A N 1
ATOM 528 C CA . TYR A 1 71 ? 16.833 -4.938 -12.128 1.00 68.81 71 TYR A CA 1
ATOM 529 C C . TYR A 1 71 ? 15.915 -5.904 -11.374 1.00 68.81 71 TYR A C 1
ATOM 531 O O . TYR A 1 71 ? 16.282 -6.398 -10.309 1.00 68.81 71 TYR A O 1
ATOM 539 N N . GLY A 1 72 ? 14.695 -6.111 -11.870 1.00 65.38 72 GLY A N 1
ATOM 540 C CA . GLY A 1 72 ? 13.673 -6.882 -11.171 1.00 65.38 72 GLY A CA 1
ATOM 541 C C . GLY A 1 72 ? 13.358 -8.220 -11.820 1.00 65.38 72 GLY A C 1
ATOM 542 O O . GLY A 1 72 ? 13.940 -8.612 -12.830 1.00 65.38 72 GLY A O 1
ATOM 543 N N . ALA A 1 73 ? 12.413 -8.931 -11.209 1.00 63.53 73 ALA A N 1
ATOM 544 C CA . ALA A 1 73 ? 12.001 -10.246 -11.667 1.00 63.53 73 ALA A CA 1
ATOM 545 C C . ALA A 1 73 ? 11.459 -10.198 -13.104 1.00 63.53 73 ALA A C 1
ATOM 547 O O . ALA A 1 73 ? 10.621 -9.356 -13.436 1.00 63.53 73 ALA A O 1
ATOM 548 N N . ILE A 1 74 ? 11.885 -11.168 -13.917 1.00 62.81 74 ILE A N 1
ATOM 549 C CA . ILE A 1 74 ? 11.434 -11.367 -15.304 1.00 62.81 74 ILE A CA 1
ATOM 550 C C . ILE A 1 74 ? 9.913 -11.583 -15.368 1.00 62.81 74 ILE A C 1
ATOM 552 O O . ILE A 1 74 ? 9.287 -11.301 -16.380 1.00 62.81 74 ILE A O 1
ATOM 556 N N . SER A 1 75 ? 9.285 -12.015 -14.274 1.00 62.03 75 SER A N 1
ATOM 557 C CA . SER A 1 75 ? 7.833 -12.168 -14.188 1.00 62.03 75 SER A CA 1
ATOM 558 C C . SER A 1 75 ? 7.056 -10.846 -14.230 1.00 62.03 75 SER A C 1
ATOM 560 O O . SER A 1 75 ? 5.859 -10.874 -14.514 1.00 62.03 75 SER A O 1
ATOM 562 N N . ASN A 1 76 ? 7.686 -9.690 -13.974 1.00 69.81 76 ASN A N 1
ATOM 563 C CA . ASN A 1 76 ? 6.985 -8.409 -14.031 1.00 69.81 76 ASN A CA 1
ATOM 564 C C . ASN A 1 76 ? 7.159 -7.723 -15.408 1.00 69.81 76 ASN A C 1
ATOM 566 O O . ASN A 1 76 ? 8.291 -7.401 -15.785 1.00 69.81 76 ASN A O 1
ATOM 570 N N . PRO A 1 77 ? 6.054 -7.417 -16.125 1.00 74.69 77 PRO A N 1
ATOM 571 C CA . PRO A 1 77 ? 6.078 -6.746 -17.432 1.00 74.69 77 PRO A CA 1
ATOM 572 C C . PRO A 1 77 ? 6.796 -5.404 -17.442 1.00 74.69 77 PRO A C 1
ATOM 574 O O . PRO A 1 77 ? 7.396 -5.055 -18.452 1.00 74.69 77 PRO A O 1
ATOM 577 N N . TYR A 1 78 ? 6.801 -4.682 -16.325 1.00 76.19 78 TYR A N 1
ATOM 578 C CA . TYR A 1 78 ? 7.554 -3.444 -16.158 1.00 76.19 78 TYR A CA 1
ATOM 579 C C . TYR A 1 78 ? 9.045 -3.614 -16.482 1.00 76.19 78 TYR A C 1
ATOM 581 O O . TYR A 1 78 ? 9.667 -2.706 -17.028 1.00 76.19 78 TYR A O 1
ATOM 589 N N . TRP A 1 79 ? 9.626 -4.774 -16.164 1.00 80.31 79 TRP A N 1
ATOM 590 C CA . TRP A 1 79 ? 11.058 -5.003 -16.327 1.00 80.31 79 TRP A CA 1
ATOM 591 C C . TRP A 1 79 ? 11.420 -5.567 -17.696 1.00 80.31 79 TRP A C 1
ATOM 593 O O . TRP A 1 79 ? 12.399 -5.112 -18.284 1.00 80.31 79 TRP A O 1
ATOM 603 N N . TRP A 1 80 ? 10.647 -6.519 -18.223 1.00 84.44 80 TRP A N 1
ATOM 604 C CA . TRP A 1 80 ? 11.006 -7.199 -19.470 1.00 84.44 80 TRP A CA 1
ATOM 605 C C . TRP A 1 80 ? 10.441 -6.535 -20.732 1.00 84.44 80 TRP A C 1
ATOM 607 O O . TRP A 1 80 ? 11.112 -6.575 -21.761 1.00 84.44 80 TRP A O 1
ATOM 617 N N . MET A 1 81 ? 9.273 -5.875 -20.684 1.00 86.38 81 MET A N 1
ATOM 618 C CA . MET A 1 81 ? 8.705 -5.216 -21.876 1.00 86.38 81 MET A CA 1
ATOM 619 C C . MET A 1 81 ? 9.619 -4.117 -22.435 1.00 86.38 81 MET A C 1
ATOM 621 O O . MET A 1 81 ? 9.862 -4.107 -23.641 1.00 86.38 81 MET A O 1
ATOM 625 N N . PRO A 1 82 ? 10.199 -3.222 -21.613 1.00 90.88 82 PRO A N 1
ATOM 626 C CA . PRO A 1 82 ? 11.122 -2.215 -22.126 1.00 90.88 82 PRO A CA 1
ATOM 627 C C . PRO A 1 82 ? 12.384 -2.835 -22.728 1.00 90.88 82 PRO A C 1
ATOM 629 O O . PRO A 1 82 ? 12.862 -2.371 -23.758 1.00 90.88 82 PRO A O 1
ATOM 632 N N . VAL A 1 83 ? 12.889 -3.922 -22.134 1.00 91.50 83 VAL A N 1
ATOM 633 C CA . VAL A 1 83 ? 14.053 -4.651 -22.660 1.00 91.50 83 VAL A CA 1
ATOM 634 C C . VAL A 1 83 ? 13.729 -5.254 -24.020 1.00 91.50 83 VAL A C 1
ATOM 636 O O . VAL A 1 83 ? 14.516 -5.112 -24.948 1.00 91.50 83 VAL A O 1
ATOM 639 N N . LEU A 1 84 ? 12.539 -5.843 -24.176 1.00 91.94 84 LEU A N 1
ATOM 640 C CA . LEU A 1 84 ? 12.072 -6.342 -25.466 1.00 91.94 84 LEU A CA 1
ATOM 641 C C . LEU A 1 84 ? 12.051 -5.224 -26.517 1.00 91.94 84 LEU A C 1
ATOM 643 O O . LEU A 1 84 ? 12.556 -5.423 -27.618 1.00 91.94 84 LEU A O 1
ATOM 647 N N . THR A 1 85 ? 11.543 -4.034 -26.177 1.00 93.31 85 THR A N 1
ATOM 648 C CA . THR A 1 85 ? 11.551 -2.892 -27.111 1.00 93.31 85 THR A CA 1
ATOM 649 C C . THR A 1 85 ? 12.966 -2.450 -27.480 1.00 93.31 85 THR A C 1
ATOM 651 O O . THR A 1 85 ? 13.220 -2.146 -28.643 1.00 93.31 85 THR A O 1
ATOM 654 N N . GLY A 1 86 ? 13.905 -2.481 -26.528 1.00 93.62 86 GLY A N 1
ATOM 655 C CA . GLY A 1 86 ? 15.321 -2.230 -26.783 1.00 93.62 86 GLY A CA 1
ATOM 656 C C . GLY A 1 86 ? 15.951 -3.272 -27.705 1.00 93.62 86 GLY A C 1
ATOM 657 O O . GLY A 1 86 ? 16.632 -2.909 -28.658 1.00 93.62 86 GLY A O 1
ATOM 658 N N . CYS A 1 87 ? 15.682 -4.560 -27.490 1.00 94.19 87 CYS A N 1
ATOM 659 C CA . CYS A 1 87 ? 16.160 -5.630 -28.367 1.00 94.19 87 CYS A CA 1
ATOM 660 C C . CYS A 1 87 ? 15.615 -5.488 -29.795 1.00 94.19 87 CYS A C 1
ATOM 662 O O . CYS A 1 87 ? 16.372 -5.627 -30.752 1.00 94.19 87 CYS A O 1
ATOM 664 N N . VAL A 1 88 ? 14.329 -5.156 -29.951 1.00 94.31 88 VAL A N 1
ATOM 665 C CA . VAL A 1 88 ? 13.729 -4.891 -31.271 1.00 94.31 88 VAL A CA 1
ATOM 666 C C . VAL A 1 88 ? 14.381 -3.671 -31.930 1.00 94.31 88 VAL A C 1
ATOM 668 O O . VAL A 1 88 ? 14.697 -3.729 -33.116 1.00 94.31 88 VAL A O 1
ATOM 671 N N . GLN A 1 89 ? 14.666 -2.607 -31.169 1.00 94.81 89 GLN A N 1
ATOM 672 C CA . GLN A 1 89 ? 15.431 -1.455 -31.659 1.00 94.81 89 GLN A CA 1
ATOM 673 C C . GLN A 1 89 ? 16.836 -1.868 -32.120 1.00 94.81 89 GLN A C 1
ATOM 675 O O . GLN A 1 89 ? 17.274 -1.437 -33.183 1.00 94.81 89 GLN A O 1
ATOM 680 N N . ALA A 1 90 ? 17.529 -2.732 -31.374 1.00 93.75 90 ALA A N 1
ATOM 681 C CA . ALA A 1 90 ? 18.846 -3.231 -31.763 1.00 93.75 90 ALA A CA 1
ATOM 682 C C . ALA A 1 90 ? 18.780 -4.004 -33.090 1.00 93.75 90 ALA A C 1
ATOM 684 O O . ALA A 1 90 ? 19.553 -3.728 -34.001 1.00 93.75 90 ALA A O 1
ATOM 685 N N . ILE A 1 91 ? 17.826 -4.932 -33.222 1.00 93.44 91 ILE A N 1
ATOM 686 C CA . ILE A 1 91 ? 17.633 -5.736 -34.439 1.00 93.44 91 ILE A CA 1
ATOM 687 C C . ILE A 1 91 ? 17.299 -4.837 -35.635 1.00 93.44 91 ILE A C 1
ATOM 689 O O . ILE A 1 91 ? 17.878 -5.007 -36.705 1.00 93.44 91 ILE A O 1
ATOM 693 N N . ALA A 1 92 ? 16.415 -3.851 -35.456 1.00 91.56 92 ALA A N 1
ATOM 694 C CA . ALA A 1 92 ? 16.080 -2.897 -36.509 1.00 91.56 92 ALA A CA 1
ATOM 695 C C . ALA A 1 92 ? 17.323 -2.125 -36.980 1.00 91.56 92 ALA A C 1
ATOM 697 O O . ALA A 1 92 ? 17.554 -1.993 -38.178 1.00 91.56 92 ALA A O 1
ATOM 698 N N . LEU A 1 93 ? 18.160 -1.666 -36.048 1.00 91.69 93 LEU A N 1
ATOM 699 C CA . LEU A 1 93 ? 19.390 -0.947 -36.374 1.00 91.69 93 LEU A CA 1
ATOM 700 C C . LEU A 1 93 ? 20.464 -1.842 -37.007 1.00 91.69 93 LEU A C 1
ATOM 702 O O . LEU A 1 93 ? 21.196 -1.365 -37.873 1.00 91.69 93 LEU A O 1
ATOM 706 N N . LEU A 1 94 ? 20.520 -3.127 -36.643 1.00 89.75 94 LEU A N 1
ATOM 707 C CA . LEU A 1 94 ? 21.398 -4.112 -37.286 1.00 89.75 94 LEU A CA 1
ATOM 708 C C . LEU A 1 94 ? 21.064 -4.270 -38.767 1.00 89.75 94 LEU A C 1
ATOM 710 O O . LEU A 1 94 ? 21.949 -4.195 -39.615 1.00 89.75 94 LEU A O 1
ATOM 714 N N . VAL A 1 95 ? 19.778 -4.457 -39.076 1.00 88.75 95 VAL A N 1
ATOM 715 C CA . VAL A 1 95 ? 19.284 -4.598 -40.456 1.00 88.75 95 VAL A CA 1
ATOM 716 C C . VAL A 1 9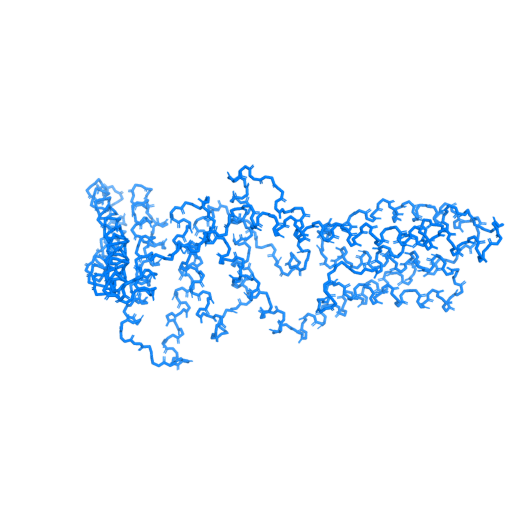5 ? 19.578 -3.341 -41.278 1.00 88.75 95 VAL A C 1
ATOM 718 O O . VAL A 1 95 ? 19.835 -3.427 -42.474 1.00 88.75 95 VAL A O 1
ATOM 721 N N . LEU A 1 96 ? 19.593 -2.176 -40.630 1.00 87.00 96 LEU A N 1
ATOM 722 C CA . LEU A 1 96 ? 19.899 -0.886 -41.248 1.00 87.00 96 LEU A CA 1
ATOM 723 C C . LEU A 1 96 ? 21.406 -0.577 -41.324 1.00 87.00 96 LEU A C 1
ATOM 725 O O . LEU A 1 96 ? 21.777 0.539 -41.683 1.00 87.00 96 LEU A O 1
ATOM 729 N N . GLY A 1 97 ? 22.273 -1.541 -40.996 1.00 85.00 97 GLY A N 1
ATOM 730 C CA . GLY A 1 97 ? 23.724 -1.423 -41.155 1.00 85.00 97 GLY A CA 1
ATOM 731 C C . GLY A 1 97 ? 24.410 -0.538 -40.112 1.00 85.00 97 GLY A C 1
ATOM 732 O O . GLY A 1 97 ? 25.514 -0.050 -40.352 1.00 85.00 97 GLY A O 1
ATOM 733 N N . MET A 1 98 ? 23.779 -0.299 -38.960 1.00 85.44 98 MET A N 1
ATOM 734 C CA . MET A 1 98 ? 24.400 0.479 -37.890 1.00 85.44 98 MET A CA 1
ATOM 735 C C . MET A 1 98 ? 25.544 -0.311 -37.225 1.00 85.44 98 MET A C 1
ATOM 737 O O . MET A 1 98 ? 25.397 -1.510 -36.985 1.00 85.44 98 MET A O 1
ATOM 741 N N . PRO A 1 99 ? 26.663 0.338 -36.847 1.00 85.38 99 PRO A N 1
ATOM 742 C CA . PRO A 1 99 ? 27.697 -0.312 -36.053 1.00 85.38 99 PRO A CA 1
ATOM 743 C C . PRO A 1 99 ? 27.141 -0.855 -34.735 1.00 85.38 99 PRO A C 1
ATOM 745 O O . PRO A 1 99 ? 26.451 -0.149 -33.993 1.00 85.38 99 PRO A O 1
ATOM 748 N N . TRP A 1 100 ? 27.496 -2.096 -34.410 1.00 85.56 100 TRP A N 1
ATOM 749 C CA . TRP A 1 100 ? 26.961 -2.801 -33.247 1.00 85.56 100 TRP A CA 1
ATOM 750 C C . TRP A 1 100 ? 27.127 -2.067 -31.894 1.00 85.56 100 TRP A C 1
ATOM 752 O O . TRP A 1 100 ? 26.193 -2.147 -31.092 1.00 85.56 100 TRP A O 1
ATOM 762 N N . PRO A 1 101 ? 28.201 -1.287 -31.609 1.00 87.38 101 PRO A N 1
ATOM 763 C CA . PRO A 1 101 ? 28.296 -0.550 -30.344 1.00 87.38 101 PRO A CA 1
ATOM 764 C C . PRO A 1 101 ? 27.224 0.539 -30.227 1.00 87.38 101 PRO A C 1
ATOM 766 O O . PRO A 1 101 ? 26.635 0.739 -29.164 1.00 87.38 101 PRO A O 1
ATOM 769 N N . LEU A 1 102 ? 26.932 1.217 -31.342 1.00 86.88 102 LEU A N 1
ATOM 770 C CA . LEU A 1 102 ? 25.894 2.242 -31.415 1.00 86.88 102 LEU A CA 1
ATOM 771 C C . LEU A 1 102 ? 24.501 1.610 -31.353 1.00 86.88 102 LEU A C 1
ATOM 773 O O . LEU A 1 102 ? 23.623 2.146 -30.682 1.00 86.88 102 LEU A O 1
ATOM 777 N N . MET A 1 103 ? 24.304 0.440 -31.969 1.00 90.50 103 MET A N 1
ATOM 778 C CA . MET A 1 103 ? 23.052 -0.311 -31.833 1.00 90.50 103 MET A CA 1
ATOM 779 C C . MET A 1 103 ? 22.734 -0.629 -30.368 1.00 90.50 103 MET A C 1
ATOM 781 O O . MET A 1 103 ? 21.608 -0.415 -29.924 1.00 90.50 103 MET A O 1
ATOM 785 N N . ILE A 1 104 ? 23.724 -1.122 -29.612 1.00 91.75 104 ILE A N 1
ATOM 786 C CA . ILE A 1 104 ? 23.574 -1.461 -28.189 1.00 91.75 104 ILE A CA 1
ATOM 787 C C . ILE A 1 104 ? 23.238 -0.217 -27.362 1.00 91.75 104 ILE A C 1
ATOM 789 O O . ILE A 1 104 ? 22.363 -0.275 -26.496 1.00 91.75 104 ILE A O 1
ATOM 793 N N . PHE A 1 105 ? 23.874 0.918 -27.655 1.00 92.88 105 PHE A N 1
ATOM 794 C CA . PHE A 1 105 ? 23.548 2.187 -27.009 1.00 92.88 105 PHE A CA 1
ATOM 795 C C . PHE A 1 105 ? 22.091 2.596 -27.240 1.00 92.88 105 PHE A C 1
ATOM 797 O O . PHE A 1 105 ? 21.358 2.828 -26.278 1.00 92.88 105 PHE A O 1
ATOM 804 N N . TRP A 1 106 ? 21.645 2.624 -28.498 1.00 93.81 106 TRP A N 1
ATOM 805 C CA . TRP A 1 106 ? 20.270 2.990 -28.848 1.00 93.81 106 TRP A CA 1
ATOM 806 C C . TRP A 1 106 ? 19.239 2.006 -28.281 1.00 93.81 106 TRP A C 1
ATOM 808 O O . TRP A 1 106 ? 18.169 2.424 -27.847 1.00 93.81 106 TRP A O 1
ATOM 818 N N . ALA A 1 107 ? 19.571 0.718 -28.203 1.00 94.62 107 ALA A N 1
ATOM 819 C CA . ALA A 1 107 ? 18.752 -0.298 -27.547 1.00 94.62 107 ALA A CA 1
ATOM 820 C C . ALA A 1 107 ? 18.611 -0.064 -26.031 1.00 94.62 107 ALA A C 1
ATOM 822 O O . ALA A 1 107 ? 17.515 -0.185 -25.470 1.00 94.62 107 ALA A O 1
ATOM 823 N N . GLY A 1 108 ? 19.702 0.310 -25.358 1.00 93.81 108 GLY A N 1
ATOM 824 C CA . GLY A 1 108 ? 19.671 0.678 -23.943 1.00 93.81 108 GLY A CA 1
ATOM 825 C C . GLY A 1 108 ? 18.908 1.974 -23.688 1.00 93.81 108 GLY A C 1
ATOM 826 O O . GLY A 1 108 ? 18.073 2.019 -22.785 1.00 93.81 108 GLY A O 1
ATOM 827 N N . LEU A 1 109 ? 19.118 2.993 -24.526 1.00 94.44 109 LEU A N 1
ATOM 828 C CA . LEU A 1 109 ? 18.374 4.249 -24.471 1.00 94.44 109 LEU A CA 1
ATOM 829 C C . LEU A 1 109 ? 16.870 4.010 -24.662 1.00 94.44 109 LEU A C 1
ATOM 831 O O . LEU A 1 109 ? 16.070 4.507 -23.875 1.00 94.44 109 LEU A O 1
ATOM 835 N N . GLN A 1 110 ? 16.487 3.188 -25.643 1.00 94.50 110 GLN A N 1
ATOM 836 C CA . GLN A 1 110 ? 15.098 2.797 -25.892 1.00 94.50 110 GLN A CA 1
ATOM 837 C C . GLN A 1 110 ? 14.482 2.129 -24.657 1.00 94.50 110 GLN A C 1
ATOM 839 O O . GLN A 1 110 ? 13.399 2.507 -24.208 1.00 94.50 110 GLN A O 1
ATOM 844 N N . THR A 1 111 ? 15.199 1.167 -24.073 1.00 93.06 111 THR A N 1
ATOM 845 C CA . THR A 1 111 ? 14.778 0.463 -22.855 1.00 93.06 111 THR A CA 1
ATOM 846 C C . THR A 1 111 ? 14.551 1.438 -21.700 1.00 93.06 111 THR A C 1
ATOM 848 O O . THR A 1 111 ? 13.524 1.377 -21.022 1.00 93.06 111 THR A O 1
ATOM 851 N N . TRP A 1 112 ? 15.491 2.359 -21.485 1.00 92.06 112 TRP A N 1
ATOM 852 C CA . TRP A 1 112 ? 15.418 3.360 -20.426 1.00 92.06 112 TRP A CA 1
ATOM 853 C C . TRP A 1 112 ? 14.262 4.345 -20.642 1.00 92.06 112 TRP A C 1
ATOM 855 O O . TRP A 1 112 ? 13.490 4.604 -19.720 1.00 92.06 112 TRP A O 1
ATOM 865 N N . THR A 1 113 ? 14.068 4.834 -21.868 1.00 91.25 113 THR A N 1
ATOM 866 C CA . THR A 1 113 ? 12.982 5.763 -22.202 1.00 91.25 113 THR A CA 1
ATOM 867 C C . THR A 1 113 ? 11.610 5.113 -22.079 1.00 91.25 113 THR A C 1
ATOM 869 O O . THR A 1 113 ? 10.707 5.713 -21.499 1.00 91.25 113 THR A O 1
ATOM 872 N N . VAL A 1 114 ? 11.426 3.876 -22.546 1.00 90.31 114 VAL A N 1
ATOM 873 C CA . VAL A 1 114 ? 10.146 3.171 -22.369 1.00 90.31 114 VAL A CA 1
ATOM 874 C C . VAL A 1 114 ? 9.862 2.930 -20.882 1.00 90.31 114 VAL A C 1
ATOM 876 O O . VAL A 1 114 ? 8.729 3.148 -20.450 1.00 90.31 114 VAL A O 1
ATOM 879 N N . ARG A 1 115 ? 10.872 2.586 -20.064 1.00 87.19 115 ARG A N 1
ATOM 880 C CA . ARG A 1 115 ? 10.715 2.530 -18.594 1.00 87.19 115 ARG A CA 1
ATOM 881 C C . ARG A 1 115 ? 10.298 3.875 -18.013 1.00 87.19 115 ARG A C 1
ATOM 883 O O . ARG A 1 115 ? 9.351 3.918 -17.232 1.00 87.19 115 ARG A O 1
ATOM 890 N N . LEU A 1 116 ? 10.954 4.963 -18.417 1.00 86.69 116 LEU A N 1
ATOM 891 C CA . LEU A 1 116 ? 10.631 6.325 -17.985 1.00 86.69 116 LEU A CA 1
ATOM 892 C C . LEU A 1 116 ? 9.174 6.690 -18.290 1.00 86.69 116 LEU A C 1
ATOM 894 O O . LEU A 1 116 ? 8.485 7.242 -17.430 1.00 86.69 116 LEU A O 1
ATOM 898 N N . LEU A 1 117 ? 8.698 6.344 -19.488 1.00 86.06 117 LEU A N 1
ATOM 899 C CA . LEU A 1 117 ? 7.333 6.614 -19.934 1.00 86.06 117 LEU A CA 1
ATOM 900 C C . LEU A 1 117 ? 6.300 5.757 -19.189 1.00 86.06 117 LEU A C 1
ATOM 902 O O . LEU A 1 117 ? 5.279 6.287 -18.749 1.00 86.06 117 LEU A O 1
ATOM 906 N N . ILE A 1 118 ? 6.571 4.462 -18.984 1.00 83.56 118 ILE A N 1
ATOM 907 C CA . ILE A 1 118 ? 5.708 3.573 -18.184 1.00 83.56 118 ILE A CA 1
ATOM 908 C C . ILE A 1 118 ? 5.630 4.066 -16.732 1.00 83.56 118 ILE A C 1
ATOM 910 O O . ILE A 1 118 ? 4.544 4.144 -16.161 1.00 83.56 118 ILE A O 1
ATOM 914 N N . ALA A 1 119 ? 6.766 4.454 -16.151 1.00 72.69 119 ALA A N 1
ATOM 915 C CA . ALA A 1 119 ? 6.861 4.956 -14.783 1.00 72.69 119 ALA A CA 1
ATOM 916 C C . ALA A 1 119 ? 6.431 6.425 -14.622 1.00 72.69 119 ALA A C 1
ATOM 918 O O . ALA A 1 119 ? 6.503 6.957 -13.513 1.00 72.69 119 ALA A O 1
ATOM 919 N N . ARG A 1 120 ? 6.025 7.103 -15.708 1.00 76.00 120 ARG A N 1
ATOM 920 C CA . ARG A 1 120 ? 5.637 8.526 -15.720 1.00 76.00 120 ARG A CA 1
ATOM 921 C C . ARG A 1 120 ? 6.668 9.436 -15.029 1.00 76.00 120 ARG A C 1
ATOM 923 O O . ARG A 1 120 ? 6.305 10.336 -14.277 1.00 76.00 120 ARG A O 1
ATOM 930 N N . GLY A 1 121 ? 7.958 9.177 -15.248 1.00 66.19 121 GLY A N 1
ATOM 931 C CA . GLY A 1 121 ? 9.055 9.963 -14.670 1.00 66.19 121 GLY A CA 1
ATOM 932 C C . GLY A 1 121 ? 9.603 9.465 -13.327 1.00 66.19 121 GLY A C 1
ATOM 933 O O . GLY A 1 121 ? 10.644 9.946 -12.884 1.00 66.19 121 GLY A O 1
ATOM 934 N N . ASN A 1 122 ? 8.967 8.486 -12.680 1.00 65.38 122 ASN A N 1
ATOM 935 C CA . ASN A 1 122 ? 9.384 8.000 -11.362 1.00 65.38 122 ASN A CA 1
ATOM 936 C C . ASN A 1 122 ? 10.239 6.720 -11.446 1.00 65.38 122 ASN A C 1
ATOM 938 O O . ASN A 1 122 ? 9.845 5.653 -10.975 1.00 65.38 122 ASN A O 1
ATOM 942 N N . ILE A 1 123 ? 11.408 6.819 -12.080 1.00 68.38 123 ILE A N 1
ATOM 943 C CA . ILE A 1 123 ? 12.309 5.683 -12.326 1.00 68.38 123 ILE A CA 1
ATOM 944 C C . ILE A 1 123 ? 13.452 5.596 -11.301 1.00 68.38 123 ILE A C 1
ATOM 946 O O . ILE A 1 123 ? 14.596 5.874 -11.626 1.00 68.38 123 ILE A O 1
ATOM 950 N N . GLY A 1 124 ? 13.140 5.196 -10.062 1.00 69.81 124 GLY A N 1
ATOM 951 C CA . GLY A 1 124 ? 14.062 5.023 -8.915 1.00 69.81 124 GLY A CA 1
ATOM 952 C C . GLY A 1 124 ? 15.584 5.057 -9.192 1.00 69.81 124 GLY A C 1
ATOM 953 O O . GLY A 1 124 ? 16.161 6.132 -9.330 1.00 69.81 124 GLY A O 1
ATOM 954 N N . TRP A 1 125 ? 16.252 3.895 -9.222 1.00 67.25 125 TRP A N 1
ATOM 955 C CA . TRP A 1 125 ? 17.709 3.795 -9.459 1.00 67.25 125 TRP A CA 1
ATOM 956 C C . TRP A 1 125 ? 18.117 3.911 -10.930 1.00 67.25 125 TRP A C 1
ATOM 958 O O . TRP A 1 125 ? 19.286 4.161 -11.226 1.00 67.25 125 TRP A O 1
ATOM 968 N N . ASP A 1 126 ? 17.180 3.760 -11.859 1.00 73.25 126 ASP A N 1
ATOM 969 C CA . ASP A 1 126 ? 17.448 3.847 -13.295 1.00 73.25 126 ASP A CA 1
ATOM 970 C C . ASP A 1 126 ? 17.876 5.276 -13.701 1.00 73.25 126 ASP A C 1
ATOM 972 O O . ASP A 1 126 ? 18.521 5.452 -14.736 1.00 73.25 126 ASP A O 1
ATOM 976 N N . TRP A 1 127 ? 17.631 6.295 -12.862 1.00 80.38 127 TRP A N 1
ATOM 977 C CA . TRP A 1 127 ? 18.225 7.633 -13.015 1.00 80.38 127 TRP A CA 1
ATOM 978 C C . TRP A 1 127 ? 19.759 7.633 -13.020 1.00 80.38 127 TRP A C 1
ATOM 980 O O . TRP A 1 127 ? 20.361 8.508 -13.638 1.00 80.38 127 TRP A O 1
ATOM 990 N N . THR A 1 128 ? 20.410 6.641 -12.405 1.00 80.25 128 THR A N 1
ATOM 991 C CA . THR A 1 128 ? 21.883 6.538 -12.408 1.00 80.25 128 THR A CA 1
ATOM 992 C C . THR A 1 128 ? 22.464 6.317 -13.808 1.00 80.25 128 THR A C 1
ATOM 994 O O . THR A 1 128 ? 23.617 6.664 -14.051 1.00 80.25 128 THR A O 1
ATOM 997 N N . ALA A 1 129 ? 21.671 5.792 -14.750 1.00 84.75 129 ALA A N 1
ATOM 998 C CA . ALA A 1 129 ? 22.074 5.647 -16.147 1.00 84.75 129 ALA A CA 1
ATOM 999 C C . ALA A 1 129 ? 21.945 6.956 -16.951 1.00 84.75 129 ALA A C 1
ATOM 1001 O O . ALA A 1 129 ? 22.597 7.100 -17.984 1.00 84.75 129 ALA A O 1
ATOM 1002 N N . ALA A 1 130 ? 21.150 7.928 -16.486 1.00 87.38 130 ALA A N 1
ATOM 1003 C CA . ALA A 1 130 ? 20.841 9.141 -17.244 1.00 87.38 130 ALA A CA 1
ATOM 1004 C C . ALA A 1 130 ? 22.081 9.973 -17.627 1.00 87.38 130 ALA A C 1
ATOM 1006 O O . ALA A 1 130 ? 22.177 10.336 -18.798 1.00 87.38 130 ALA A O 1
ATOM 1007 N N . PRO A 1 131 ? 23.069 10.233 -16.742 1.00 88.69 131 PRO A N 1
ATOM 1008 C CA . PRO A 1 131 ? 24.261 10.995 -17.124 1.00 88.69 131 PRO A CA 1
ATOM 1009 C C . PRO A 1 131 ? 25.044 10.338 -18.268 1.00 88.69 131 PRO A C 1
ATOM 1011 O O . PRO A 1 131 ? 25.492 11.017 -19.189 1.00 88.69 131 PRO A O 1
ATOM 1014 N N . VAL A 1 132 ? 25.159 9.007 -18.240 1.00 87.94 132 VAL A N 1
ATOM 1015 C CA . VAL A 1 132 ? 25.867 8.212 -19.256 1.00 87.94 132 VAL A CA 1
ATOM 1016 C C . VAL A 1 132 ? 25.116 8.249 -20.585 1.00 87.94 132 VAL A C 1
ATOM 1018 O O . VAL A 1 132 ? 25.727 8.437 -21.634 1.00 87.94 132 VAL A O 1
ATOM 1021 N N . LEU A 1 133 ? 23.787 8.113 -20.544 1.00 90.75 133 LEU A N 1
ATOM 1022 C CA . LEU A 1 133 ? 22.933 8.181 -21.729 1.00 90.75 133 LEU A CA 1
ATOM 1023 C C . LEU A 1 133 ? 22.935 9.576 -22.364 1.00 90.75 133 LEU A C 1
ATOM 1025 O O . LEU A 1 133 ? 23.036 9.686 -23.582 1.00 90.75 133 LEU A O 1
ATOM 1029 N N . ILE A 1 134 ? 22.875 10.638 -21.556 1.00 90.38 134 ILE A N 1
ATOM 1030 C CA . ILE A 1 134 ? 22.943 12.029 -22.029 1.00 90.38 134 ILE A CA 1
ATOM 1031 C C . ILE A 1 134 ? 24.296 12.297 -22.685 1.00 90.38 134 ILE A C 1
ATOM 1033 O O . ILE A 1 134 ? 24.346 12.851 -23.780 1.00 90.38 134 ILE A O 1
ATOM 1037 N N . LEU A 1 135 ? 25.390 11.877 -22.046 1.00 87.25 135 LEU A N 1
ATOM 1038 C CA . LEU A 1 135 ? 26.733 12.062 -22.585 1.00 87.25 135 LEU A CA 1
ATOM 1039 C C . LEU A 1 135 ? 26.935 11.262 -23.881 1.00 87.25 135 LEU A C 1
ATOM 1041 O O . LEU A 1 135 ? 27.485 11.797 -24.841 1.00 87.25 135 LEU A O 1
ATOM 1045 N N . GLY A 1 136 ? 26.434 10.025 -23.946 1.00 86.94 136 GLY A N 1
ATOM 1046 C CA . GLY A 1 136 ? 26.444 9.215 -25.166 1.00 86.94 136 GLY A CA 1
ATOM 1047 C C . GLY A 1 136 ? 25.621 9.832 -26.302 1.00 86.94 136 GLY A C 1
ATOM 1048 O O . GLY A 1 136 ? 26.086 9.872 -27.438 1.00 86.94 136 GLY A O 1
ATOM 1049 N N . LEU A 1 137 ? 24.441 10.390 -26.001 1.00 89.19 137 LEU A N 1
ATOM 1050 C CA . LEU A 1 137 ? 23.609 11.109 -26.974 1.00 89.19 137 LEU A CA 1
ATOM 1051 C C . LEU A 1 137 ? 24.304 12.374 -27.480 1.00 89.19 137 LEU A C 1
ATOM 1053 O O . LEU A 1 137 ? 24.358 12.601 -28.685 1.00 89.19 137 LEU A O 1
ATOM 1057 N N . PHE A 1 138 ? 24.855 13.181 -26.572 1.00 86.75 138 PHE A N 1
ATOM 1058 C CA . PHE A 1 138 ? 25.594 14.391 -26.924 1.00 86.75 138 PHE A CA 1
ATOM 1059 C C . PHE A 1 138 ? 26.771 14.068 -27.847 1.00 86.75 138 PHE A C 1
ATOM 1061 O O . PHE A 1 138 ? 26.939 14.709 -28.882 1.00 86.75 138 PHE A O 1
ATOM 1068 N N . ALA A 1 139 ? 27.543 13.035 -27.510 1.00 83.00 139 ALA A N 1
ATOM 1069 C CA . ALA A 1 139 ? 28.674 12.595 -28.311 1.00 83.00 139 ALA A CA 1
ATOM 1070 C C . ALA A 1 139 ? 28.253 11.978 -29.658 1.00 83.00 139 ALA A C 1
ATOM 1072 O O . ALA A 1 139 ? 28.931 12.185 -30.663 1.00 83.00 139 ALA A O 1
ATOM 1073 N N . TYR A 1 140 ? 27.117 11.275 -29.717 1.00 83.75 140 TYR A N 1
ATOM 1074 C CA . TYR A 1 140 ? 26.535 10.819 -30.979 1.00 83.75 140 TYR A CA 1
ATOM 1075 C C . TYR A 1 140 ? 26.170 12.009 -31.874 1.00 83.75 140 TYR A C 1
ATOM 1077 O O . TYR A 1 140 ? 26.594 12.051 -33.022 1.00 83.75 140 TYR A O 1
ATOM 1085 N N . PHE A 1 141 ? 25.453 13.014 -31.364 1.00 84.88 141 PHE A N 1
ATOM 1086 C CA . PHE A 1 141 ? 25.050 14.173 -32.169 1.00 84.88 141 PHE A CA 1
ATOM 1087 C C . PHE A 1 141 ? 26.219 15.066 -32.585 1.00 84.88 141 PHE A C 1
ATOM 1089 O O . PHE A 1 141 ? 26.217 15.571 -33.706 1.00 84.88 141 PHE A O 1
ATOM 1096 N N . SER A 1 142 ? 27.225 15.240 -31.725 1.00 80.81 142 SER A N 1
ATOM 1097 C CA . SER A 1 142 ? 28.408 16.041 -32.055 1.00 80.81 142 SER A CA 1
ATOM 1098 C C . SER A 1 142 ? 29.281 15.394 -33.129 1.00 80.81 142 SER A C 1
ATOM 1100 O O . SER A 1 142 ? 29.994 16.094 -33.839 1.00 80.81 142 SER A O 1
ATOM 1102 N N . THR A 1 143 ? 29.207 14.069 -33.279 1.00 75.56 143 THR A N 1
ATOM 1103 C CA . THR A 1 143 ? 29.955 13.317 -34.294 1.00 75.56 143 THR A CA 1
ATOM 1104 C C . THR A 1 143 ? 29.097 12.937 -35.506 1.00 75.56 143 THR A C 1
ATOM 1106 O O . THR A 1 143 ? 29.637 12.706 -36.584 1.00 75.56 143 THR A O 1
ATOM 1109 N N . ALA A 1 144 ? 27.765 12.943 -35.396 1.00 74.44 144 ALA A N 1
ATOM 1110 C CA . ALA A 1 144 ? 26.858 12.492 -36.452 1.00 74.44 144 ALA A CA 1
ATOM 1111 C C . ALA A 1 144 ? 27.021 13.237 -37.784 1.00 74.44 144 ALA A C 1
ATOM 1113 O O . ALA A 1 144 ? 26.988 12.603 -38.839 1.00 74.44 144 ALA A O 1
ATOM 1114 N N . SER A 1 145 ? 27.244 14.554 -37.739 1.00 70.00 145 SER A N 1
ATOM 1115 C CA . SER A 1 145 ? 27.469 15.386 -38.930 1.00 70.00 145 SER A CA 1
ATOM 1116 C C . SER A 1 145 ? 28.800 15.093 -39.626 1.00 70.00 145 SER A C 1
ATOM 1118 O O . SER A 1 145 ? 28.892 15.214 -40.843 1.00 70.00 145 SER A O 1
ATOM 1120 N N . HIS A 1 146 ? 29.823 14.690 -38.870 1.00 67.94 146 HIS A N 1
ATOM 1121 C CA . HIS A 1 146 ? 31.168 14.439 -39.388 1.00 67.94 146 HIS A CA 1
ATOM 1122 C C . HIS A 1 146 ? 31.312 13.062 -40.042 1.00 67.94 146 HIS A C 1
ATOM 1124 O O . HIS A 1 146 ? 32.135 12.895 -40.937 1.00 67.94 146 HIS A O 1
ATOM 1130 N N . TRP A 1 147 ? 30.501 12.092 -39.616 1.00 65.38 147 TRP A N 1
ATOM 1131 C CA . TRP A 1 147 ? 30.645 10.686 -40.006 1.00 65.38 147 TRP A CA 1
ATOM 1132 C C . TRP A 1 147 ? 29.487 10.158 -40.860 1.00 65.38 147 TRP A C 1
ATOM 1134 O O . TRP A 1 147 ? 29.377 8.949 -41.046 1.00 65.38 147 TRP A O 1
ATOM 1144 N N . TYR A 1 148 ? 28.617 11.045 -41.364 1.00 69.06 148 TYR A N 1
ATOM 1145 C CA . TYR A 1 148 ? 27.406 10.684 -42.120 1.00 69.06 148 TYR A CA 1
ATOM 1146 C C . TYR A 1 148 ? 26.586 9.590 -41.421 1.00 69.06 148 TYR A C 1
ATOM 1148 O O . TYR A 1 148 ? 26.060 8.674 -42.059 1.00 69.06 148 TYR A O 1
ATOM 1156 N N . LEU A 1 149 ? 26.512 9.656 -40.087 1.00 70.25 149 LEU A N 1
ATOM 1157 C CA . LEU A 1 149 ? 25.827 8.630 -39.313 1.00 70.25 149 LEU A CA 1
ATOM 1158 C C . LEU A 1 149 ? 24.341 8.604 -39.704 1.00 70.25 149 LEU A C 1
ATOM 1160 O O . LEU A 1 149 ? 23.713 9.660 -39.821 1.00 70.25 149 LEU A O 1
ATOM 1164 N N . PRO A 1 150 ? 23.751 7.411 -39.896 1.00 71.56 150 PRO A N 1
ATOM 1165 C CA . PRO A 1 150 ? 22.376 7.302 -40.349 1.00 71.56 150 PRO A CA 1
ATOM 1166 C C . PRO A 1 150 ? 21.434 7.894 -39.300 1.00 71.56 150 PRO A C 1
ATOM 1168 O O . PRO A 1 150 ? 21.468 7.487 -38.141 1.00 71.56 150 PRO A O 1
ATOM 1171 N N . ALA A 1 151 ? 20.538 8.792 -39.719 1.00 80.94 151 ALA A N 1
ATOM 1172 C CA . ALA A 1 151 ? 19.482 9.366 -38.873 1.00 80.94 151 ALA A CA 1
ATOM 1173 C C . ALA A 1 151 ? 18.375 8.351 -38.505 1.00 80.94 151 ALA A C 1
ATOM 1175 O O . ALA A 1 151 ? 17.443 8.664 -37.767 1.00 80.94 151 ALA A O 1
ATOM 1176 N N . MET A 1 152 ? 18.484 7.115 -38.995 1.00 81.12 152 MET A N 1
ATOM 1177 C CA . MET A 1 152 ? 17.516 6.034 -38.806 1.00 81.12 152 MET A CA 1
ATOM 1178 C C . MET A 1 152 ? 17.167 5.692 -37.342 1.00 81.12 152 MET A C 1
ATOM 1180 O O . MET A 1 152 ? 16.003 5.355 -37.092 1.00 81.12 152 MET A O 1
ATOM 1184 N N . PRO A 1 153 ? 18.074 5.799 -36.346 1.00 84.81 153 PRO A N 1
ATOM 1185 C CA . PRO A 1 153 ? 17.696 5.654 -34.942 1.00 84.81 153 PRO A CA 1
ATOM 1186 C C . PRO A 1 153 ? 16.657 6.683 -34.514 1.00 84.81 153 PRO A C 1
ATOM 1188 O O . PRO A 1 153 ? 15.716 6.327 -33.821 1.00 84.81 153 PRO A O 1
ATOM 1191 N N . LEU A 1 154 ? 16.754 7.926 -34.988 1.00 85.75 154 LEU A N 1
ATOM 1192 C CA . LEU A 1 154 ? 15.822 8.996 -34.621 1.00 85.75 154 LEU A CA 1
ATOM 1193 C C . LEU A 1 154 ? 14.408 8.747 -35.156 1.00 85.75 154 LEU A C 1
ATOM 1195 O O . LEU A 1 154 ? 13.439 9.203 -34.556 1.00 85.75 154 LEU A O 1
ATOM 1199 N N . VAL A 1 155 ? 14.287 8.007 -36.261 1.00 87.06 155 VAL A N 1
ATOM 1200 C CA . VAL A 1 155 ? 12.996 7.637 -36.860 1.00 87.06 155 VAL A CA 1
ATOM 1201 C C . VAL A 1 155 ? 12.408 6.394 -36.189 1.00 87.06 155 VAL A C 1
ATOM 1203 O O . VAL A 1 155 ? 11.228 6.373 -35.844 1.00 87.06 155 VAL A O 1
ATOM 1206 N N . SER A 1 156 ? 13.221 5.356 -35.979 1.00 89.38 156 SER A N 1
ATOM 1207 C CA . SER A 1 156 ? 12.772 4.085 -35.384 1.00 89.38 156 SER A CA 1
ATOM 1208 C C . SER A 1 156 ? 12.438 4.201 -33.892 1.00 89.38 156 SER A C 1
ATOM 1210 O O . SER A 1 156 ? 11.467 3.598 -33.434 1.00 89.38 156 SER A O 1
ATOM 1212 N N . PHE A 1 157 ? 13.170 5.039 -33.157 1.00 91.44 157 PHE A N 1
ATOM 1213 C CA . PHE A 1 157 ? 13.028 5.224 -31.714 1.00 91.44 157 PHE A CA 1
ATOM 1214 C C . PHE A 1 157 ? 11.610 5.628 -31.256 1.00 91.44 157 PHE A C 1
ATOM 1216 O O . PHE A 1 157 ? 11.010 4.895 -30.463 1.00 91.44 157 PHE A O 1
ATOM 1223 N N . PRO A 1 158 ? 10.996 6.731 -31.744 1.00 90.75 158 PRO A N 1
ATOM 1224 C CA . PRO A 1 158 ? 9.655 7.122 -31.304 1.00 90.75 158 PRO A CA 1
ATOM 1225 C C . PRO A 1 158 ? 8.590 6.092 -31.697 1.00 90.75 158 PRO A C 1
ATOM 1227 O O . PRO A 1 158 ? 7.666 5.838 -30.921 1.00 90.75 158 PRO A O 1
ATOM 1230 N N . VAL A 1 159 ? 8.734 5.460 -32.867 1.00 92.06 159 VAL A N 1
ATOM 1231 C CA . VAL A 1 159 ? 7.798 4.440 -33.361 1.00 92.06 159 VAL A CA 1
ATOM 1232 C C . VAL A 1 159 ? 7.815 3.214 -32.451 1.00 92.06 159 VAL A C 1
ATOM 1234 O O . VAL A 1 159 ? 6.762 2.776 -31.983 1.00 92.06 159 VAL A O 1
ATOM 1237 N N . LEU A 1 160 ? 9.002 2.687 -32.135 1.00 92.06 160 LEU A N 1
ATOM 1238 C CA . LEU A 1 160 ? 9.134 1.531 -31.250 1.00 92.06 160 LEU A CA 1
ATOM 1239 C C . LEU A 1 160 ? 8.806 1.867 -29.792 1.00 92.06 160 LEU A C 1
ATOM 1241 O O . LEU A 1 160 ? 8.295 1.006 -29.073 1.00 92.06 160 LEU A O 1
ATOM 1245 N N . ALA A 1 161 ? 9.026 3.109 -29.349 1.00 90.06 161 ALA A N 1
ATOM 1246 C CA . ALA A 1 161 ? 8.630 3.542 -28.010 1.00 90.06 161 ALA A CA 1
ATOM 1247 C C . ALA A 1 161 ? 7.104 3.552 -27.865 1.00 90.06 161 ALA A C 1
ATOM 1249 O O . ALA A 1 161 ? 6.567 3.023 -26.888 1.00 90.06 161 ALA A O 1
ATOM 1250 N N . LEU A 1 162 ? 6.396 4.086 -28.865 1.00 91.50 162 LEU A N 1
ATOM 1251 C CA . LEU A 1 162 ? 4.937 4.094 -28.891 1.00 91.50 162 LEU A CA 1
ATOM 1252 C C . LEU A 1 162 ? 4.368 2.671 -28.986 1.00 91.50 162 LEU A C 1
ATOM 1254 O O . LEU A 1 162 ? 3.465 2.323 -28.223 1.00 91.50 162 LEU A O 1
ATOM 1258 N N . ALA A 1 163 ? 4.923 1.833 -29.866 1.00 90.12 163 ALA A N 1
ATOM 1259 C CA . ALA A 1 163 ? 4.522 0.433 -29.998 1.00 90.12 163 ALA A CA 1
ATOM 1260 C C . ALA A 1 163 ? 4.723 -0.342 -28.684 1.00 90.12 163 ALA A C 1
ATOM 1262 O O . ALA A 1 163 ? 3.825 -1.059 -28.241 1.00 90.12 163 ALA A O 1
ATOM 1263 N N . GLY A 1 164 ? 5.858 -0.132 -28.011 1.00 88.50 164 GLY A N 1
ATOM 1264 C CA . GLY A 1 164 ? 6.149 -0.697 -26.696 1.00 88.50 164 GLY A CA 1
ATOM 1265 C C . GLY A 1 164 ? 5.143 -0.290 -25.623 1.00 88.50 164 GLY A C 1
ATOM 1266 O O . GLY A 1 164 ? 4.659 -1.133 -24.868 1.00 88.50 164 GLY A O 1
ATOM 1267 N N . LEU A 1 165 ? 4.768 0.991 -25.582 1.00 87.50 165 LEU A N 1
ATOM 1268 C CA . LEU A 1 165 ? 3.750 1.494 -24.656 1.00 87.50 165 LEU A CA 1
ATOM 1269 C C . LEU A 1 165 ? 2.363 0.909 -24.932 1.00 87.50 165 LEU A C 1
ATOM 1271 O O . LEU A 1 165 ? 1.644 0.572 -23.990 1.00 87.50 165 LEU A O 1
ATOM 1275 N N . LEU A 1 166 ? 1.979 0.780 -26.203 1.00 88.44 166 LEU A N 1
ATOM 1276 C CA . LEU A 1 166 ? 0.711 0.164 -26.592 1.00 88.44 166 LEU A CA 1
ATOM 1277 C C . LEU A 1 166 ? 0.673 -1.313 -26.196 1.00 88.44 166 LEU A C 1
ATOM 1279 O O . LEU A 1 166 ? -0.291 -1.743 -25.566 1.00 88.44 166 LEU A O 1
ATOM 1283 N N . LEU A 1 167 ? 1.738 -2.066 -26.481 1.00 87.06 167 LEU A N 1
ATOM 1284 C CA . LEU A 1 167 ? 1.869 -3.467 -26.078 1.00 87.06 167 LEU A CA 1
ATOM 1285 C C 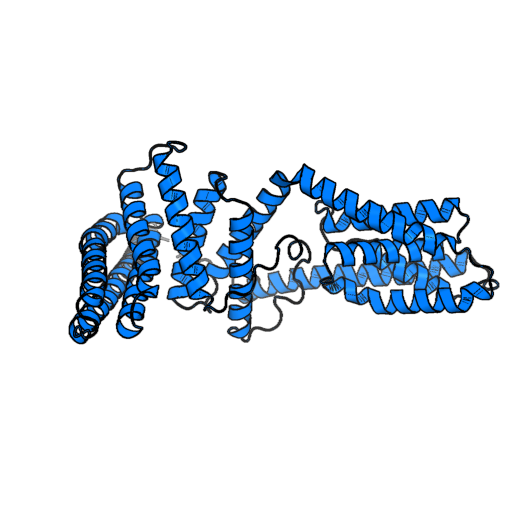. LEU A 1 167 ? 1.829 -3.629 -24.559 1.00 87.06 167 LEU A C 1
ATOM 1287 O O . LEU A 1 167 ? 1.118 -4.498 -24.062 1.00 87.06 167 LEU A O 1
ATOM 1291 N N . TYR A 1 168 ? 2.519 -2.764 -23.812 1.00 84.62 168 TYR A N 1
ATOM 1292 C CA . TYR A 1 168 ? 2.454 -2.764 -22.352 1.00 84.62 168 TYR A CA 1
ATOM 1293 C C . TYR A 1 168 ? 1.022 -2.525 -21.853 1.00 84.62 168 TYR A C 1
ATOM 1295 O O . TYR A 1 168 ? 0.531 -3.273 -21.009 1.00 84.62 168 TYR A O 1
ATOM 1303 N N . ARG A 1 169 ? 0.304 -1.541 -22.413 1.00 83.44 169 ARG A N 1
ATOM 1304 C CA . ARG A 1 169 ? -1.096 -1.266 -22.043 1.00 83.44 169 ARG A CA 1
ATOM 1305 C C . ARG A 1 169 ? -2.027 -2.430 -22.376 1.00 83.44 169 ARG A C 1
ATOM 1307 O O . ARG A 1 169 ? -2.877 -2.772 -21.558 1.00 83.44 169 ARG A O 1
ATOM 1314 N N . LEU A 1 170 ? -1.867 -3.048 -23.545 1.00 84.06 170 LEU A N 1
ATOM 1315 C CA . LEU A 1 170 ? -2.647 -4.222 -23.941 1.00 84.06 170 LEU A CA 1
ATOM 1316 C C . LEU A 1 170 ? -2.340 -5.426 -23.048 1.00 84.06 170 LEU A C 1
ATOM 1318 O O . LEU A 1 170 ? -3.262 -6.120 -22.632 1.00 84.06 170 LEU A O 1
ATOM 1322 N N . TYR A 1 171 ? -1.072 -5.634 -22.691 1.00 82.94 171 TYR A N 1
ATOM 1323 C CA . TYR A 1 171 ? -0.663 -6.695 -21.777 1.00 82.94 171 TYR A CA 1
ATOM 1324 C C . TYR A 1 171 ? -1.266 -6.503 -20.386 1.00 82.94 171 TYR A C 1
ATOM 1326 O O . TYR A 1 171 ? -1.826 -7.446 -19.832 1.00 82.94 171 TYR A O 1
ATOM 1334 N N . VAL A 1 172 ? -1.191 -5.289 -19.829 1.00 75.31 172 VAL A N 1
ATOM 1335 C CA . VAL A 1 172 ? -1.800 -4.967 -18.530 1.00 75.31 172 VAL A CA 1
ATOM 1336 C C . VAL A 1 172 ? -3.314 -5.160 -18.584 1.00 75.31 172 VAL A C 1
ATOM 1338 O O . VAL A 1 172 ? -3.880 -5.766 -17.680 1.00 75.31 172 VAL A O 1
ATOM 1341 N N . ARG A 1 173 ? -3.965 -4.733 -19.672 1.00 77.56 173 ARG A N 1
ATOM 1342 C CA . ARG A 1 173 ? -5.403 -4.942 -19.882 1.00 77.56 173 ARG A CA 1
ATOM 1343 C C . ARG A 1 173 ? -5.772 -6.424 -19.989 1.00 77.56 173 ARG A C 1
ATOM 1345 O O . ARG A 1 173 ? -6.789 -6.833 -19.443 1.00 77.56 173 ARG A O 1
ATOM 1352 N N . SER A 1 174 ? -4.964 -7.232 -20.670 1.00 79.06 174 SER A N 1
ATOM 1353 C CA . SER A 1 174 ? -5.221 -8.667 -20.844 1.00 79.06 174 SER A CA 1
ATOM 1354 C C . SER A 1 174 ? -4.952 -9.467 -19.569 1.00 79.06 174 SER A C 1
ATOM 1356 O O . SER A 1 174 ? -5.667 -10.419 -19.277 1.00 79.06 174 SER A O 1
ATOM 1358 N N . ASN A 1 175 ? -3.930 -9.087 -18.801 1.00 74.94 175 ASN A N 1
ATOM 1359 C CA . ASN A 1 175 ? -3.525 -9.768 -17.569 1.00 74.94 175 ASN A CA 1
ATOM 1360 C C . ASN A 1 175 ? -4.041 -9.070 -16.308 1.00 74.94 175 ASN A C 1
ATOM 1362 O O . ASN A 1 175 ? -3.520 -9.299 -15.213 1.00 74.94 175 ASN A O 1
ATOM 1366 N N . HIS A 1 176 ? -5.078 -8.245 -16.460 1.00 68.06 176 HIS A N 1
ATOM 1367 C CA . HIS A 1 176 ? -5.602 -7.374 -15.415 1.00 68.06 176 HIS A CA 1
ATOM 1368 C C . HIS A 1 176 ? -5.922 -8.143 -14.130 1.00 68.06 176 HIS A C 1
ATOM 1370 O O . HIS A 1 176 ? -5.440 -7.802 -13.055 1.00 68.06 176 HIS A O 1
ATOM 1376 N N . ALA A 1 177 ? -6.627 -9.271 -14.252 1.00 68.00 177 ALA A N 1
ATOM 1377 C CA . ALA A 1 177 ? -7.004 -10.106 -13.114 1.00 68.00 177 ALA A CA 1
ATOM 1378 C C . ALA A 1 177 ? -5.795 -10.702 -12.366 1.00 68.00 177 ALA A C 1
ATOM 1380 O O . ALA A 1 177 ? -5.815 -10.817 -11.141 1.00 68.00 177 ALA A O 1
ATOM 1381 N N . SER A 1 178 ? -4.731 -11.077 -13.084 1.00 71.88 178 SER A N 1
ATOM 1382 C CA . SER A 1 178 ? -3.511 -11.607 -12.463 1.00 71.88 178 SER A CA 1
ATOM 1383 C C . SER A 1 178 ? -2.721 -10.505 -11.760 1.00 71.88 178 SER A C 1
ATOM 1385 O O . SER A 1 178 ? -2.226 -10.715 -10.653 1.00 71.88 178 SER A O 1
ATOM 1387 N N . LEU A 1 179 ? -2.610 -9.329 -12.383 1.00 68.06 179 LEU A N 1
ATOM 1388 C CA . LEU A 1 179 ? -1.928 -8.173 -11.802 1.00 68.06 179 LEU A CA 1
ATOM 1389 C C . LEU A 1 179 ? -2.670 -7.654 -10.566 1.00 68.06 179 LEU A C 1
ATOM 1391 O O . LEU A 1 179 ? -2.036 -7.387 -9.549 1.00 68.06 179 LEU A O 1
ATOM 1395 N N . HIS A 1 180 ? -4.003 -7.619 -10.614 1.00 71.06 180 HIS A N 1
ATOM 1396 C CA . HIS A 1 180 ? -4.866 -7.250 -9.490 1.00 71.06 180 HIS A CA 1
ATOM 1397 C C . HIS A 1 180 ? -4.633 -8.143 -8.268 1.00 71.06 180 HIS A C 1
ATOM 1399 O O . HIS A 1 180 ? -4.437 -7.652 -7.159 1.00 71.06 180 HIS A O 1
ATOM 1405 N N . ARG A 1 181 ? -4.554 -9.466 -8.468 1.00 73.25 181 ARG A N 1
ATOM 1406 C CA . ARG A 1 181 ? -4.245 -10.421 -7.387 1.00 73.25 181 ARG A CA 1
ATOM 1407 C C . ARG A 1 181 ? -2.851 -10.213 -6.800 1.00 73.25 181 ARG A C 1
ATOM 1409 O O . ARG A 1 181 ? -2.689 -10.283 -5.585 1.00 73.25 181 ARG A O 1
ATOM 1416 N N . GLN A 1 182 ? -1.852 -9.961 -7.645 1.00 73.50 182 GLN A N 1
ATOM 1417 C CA . GLN A 1 182 ? -0.487 -9.687 -7.185 1.00 73.50 182 GLN A CA 1
ATOM 1418 C C . GLN A 1 182 ? -0.417 -8.388 -6.375 1.00 73.50 182 GLN A C 1
ATOM 1420 O O . GLN A 1 182 ? 0.240 -8.355 -5.335 1.00 73.50 182 GLN A O 1
ATOM 1425 N N . LEU A 1 183 ? -1.126 -7.345 -6.815 1.00 72.44 183 LEU A N 1
ATOM 1426 C CA . LEU A 1 183 ? -1.181 -6.059 -6.128 1.00 72.44 183 LEU A CA 1
ATOM 1427 C C . LEU A 1 183 ? -1.886 -6.183 -4.776 1.00 72.44 183 LEU A C 1
ATOM 1429 O O . LEU A 1 183 ? -1.359 -5.713 -3.771 1.00 72.44 183 LEU A O 1
ATOM 1433 N N . LEU A 1 184 ? -3.016 -6.891 -4.726 1.00 78.88 184 LEU A N 1
ATOM 1434 C CA . LEU A 1 184 ? -3.724 -7.183 -3.482 1.00 78.88 184 LEU A CA 1
ATOM 1435 C C . LEU A 1 184 ? -2.848 -7.968 -2.495 1.00 78.88 184 LEU A C 1
ATOM 1437 O O . LEU A 1 184 ? -2.761 -7.597 -1.328 1.00 78.88 184 LEU A O 1
ATOM 1441 N N . ALA A 1 185 ? -2.152 -9.012 -2.954 1.00 77.31 185 ALA A N 1
ATOM 1442 C CA . ALA A 1 185 ? -1.251 -9.788 -2.102 1.00 77.31 185 ALA A CA 1
ATOM 1443 C C . ALA A 1 185 ? -0.110 -8.925 -1.536 1.00 77.31 185 ALA A C 1
ATOM 1445 O O . ALA A 1 185 ? 0.171 -8.974 -0.338 1.00 77.31 185 ALA A O 1
ATOM 1446 N N . ALA A 1 186 ? 0.518 -8.096 -2.375 1.00 72.19 186 ALA A N 1
ATOM 1447 C CA . ALA A 1 186 ? 1.570 -7.179 -1.943 1.00 72.19 186 ALA A CA 1
ATOM 1448 C C . ALA A 1 186 ? 1.052 -6.135 -0.939 1.00 72.19 186 ALA A C 1
ATOM 1450 O O . ALA A 1 186 ? 1.727 -5.835 0.047 1.00 72.19 186 ALA A O 1
ATOM 1451 N N . LEU A 1 187 ? -0.156 -5.613 -1.164 1.00 78.94 187 LEU A N 1
ATOM 1452 C CA . LEU A 1 187 ? -0.810 -4.658 -0.276 1.00 78.94 187 LEU A CA 1
ATOM 1453 C C . LEU A 1 187 ? -1.104 -5.270 1.097 1.00 78.94 187 LEU A C 1
ATOM 1455 O O . LEU A 1 187 ? -0.808 -4.639 2.108 1.00 78.94 187 LEU A O 1
ATOM 1459 N N . LEU A 1 188 ? -1.624 -6.499 1.151 1.00 82.56 188 LEU A N 1
ATOM 1460 C CA . LEU A 1 188 ? -1.891 -7.197 2.415 1.00 82.56 188 LEU A CA 1
ATOM 1461 C C . LEU A 1 188 ? -0.606 -7.437 3.215 1.00 82.56 188 LEU A C 1
ATOM 1463 O O . LEU A 1 188 ? -0.573 -7.204 4.422 1.00 82.56 188 LEU A O 1
ATOM 1467 N N . VAL A 1 189 ? 0.479 -7.837 2.543 1.00 77.44 189 VAL A N 1
ATOM 1468 C CA . VAL A 1 189 ? 1.797 -7.985 3.182 1.00 77.44 189 VAL A CA 1
ATOM 1469 C C . VAL A 1 189 ? 2.280 -6.649 3.749 1.00 77.44 189 VAL A C 1
ATOM 1471 O O . VAL A 1 189 ? 2.754 -6.601 4.883 1.00 77.44 189 VAL A O 1
ATOM 1474 N N . ARG A 1 190 ? 2.128 -5.557 2.994 1.00 78.06 190 ARG A N 1
ATOM 1475 C CA . ARG A 1 190 ? 2.523 -4.218 3.446 1.00 78.06 190 ARG A CA 1
ATOM 1476 C C . ARG A 1 190 ? 1.686 -3.741 4.635 1.00 78.06 190 ARG A C 1
ATOM 1478 O O . ARG A 1 190 ? 2.252 -3.238 5.599 1.00 78.06 190 ARG A O 1
ATOM 1485 N N . LEU A 1 191 ? 0.367 -3.929 4.602 1.00 80.56 191 LEU A N 1
ATOM 1486 C CA . LEU A 1 191 ? -0.513 -3.590 5.722 1.00 80.56 191 LEU A CA 1
ATOM 1487 C C . LEU A 1 191 ? -0.140 -4.373 6.987 1.00 80.56 191 LEU A C 1
ATOM 1489 O O . LEU A 1 191 ? -0.023 -3.770 8.048 1.00 80.56 191 LEU A O 1
ATOM 1493 N N . ARG A 1 192 ? 0.142 -5.680 6.880 1.00 82.00 192 ARG A N 1
ATOM 1494 C CA . ARG A 1 192 ? 0.635 -6.494 8.010 1.00 82.00 192 ARG A CA 1
ATOM 1495 C C . ARG A 1 192 ? 1.921 -5.941 8.614 1.00 82.00 192 ARG A C 1
ATOM 1497 O O . ARG A 1 192 ? 2.045 -5.886 9.833 1.00 82.00 192 ARG A O 1
ATOM 1504 N N . GLN A 1 193 ? 2.871 -5.528 7.775 1.00 79.06 193 GLN A N 1
ATOM 1505 C CA . GLN A 1 193 ? 4.121 -4.924 8.245 1.00 79.06 193 GLN A CA 1
ATOM 1506 C C . GLN A 1 193 ? 3.873 -3.606 8.977 1.00 79.06 193 GLN A C 1
ATOM 1508 O O . GLN A 1 193 ? 4.470 -3.379 10.025 1.00 79.06 193 GLN A O 1
ATOM 1513 N N . ILE A 1 194 ? 2.979 -2.766 8.449 1.00 81.12 194 ILE A N 1
ATOM 1514 C CA . ILE A 1 194 ? 2.626 -1.490 9.075 1.00 81.12 194 ILE A CA 1
ATOM 1515 C C . ILE A 1 194 ? 1.966 -1.722 10.431 1.00 81.12 194 ILE A C 1
ATOM 1517 O O . ILE A 1 194 ? 2.393 -1.107 11.393 1.00 81.12 194 ILE A O 1
ATOM 1521 N N . VAL A 1 195 ? 1.002 -2.642 10.547 1.00 82.19 195 VAL A N 1
ATOM 1522 C CA . VAL A 1 195 ? 0.322 -2.953 11.824 1.00 82.19 195 VAL A CA 1
ATOM 1523 C C . VAL A 1 195 ? 1.303 -3.385 12.926 1.00 82.19 195 VAL A C 1
ATOM 1525 O O . VAL A 1 195 ? 1.042 -3.163 14.106 1.00 82.19 195 VAL A O 1
ATOM 1528 N N . GLN A 1 196 ? 2.446 -3.971 12.556 1.00 79.44 196 GLN A N 1
ATOM 1529 C CA . GLN A 1 196 ? 3.509 -4.365 13.487 1.00 79.44 196 GLN A CA 1
ATOM 1530 C C . GLN A 1 196 ? 4.488 -3.225 13.841 1.00 79.44 196 GLN A C 1
ATOM 1532 O O . GLN A 1 196 ? 5.392 -3.433 14.657 1.00 79.44 196 GLN A O 1
ATOM 1537 N N . ASP A 1 197 ? 4.359 -2.040 13.236 1.00 76.44 197 ASP A N 1
ATOM 1538 C CA . ASP A 1 197 ? 5.221 -0.892 13.521 1.00 76.44 197 ASP A CA 1
ATOM 1539 C C . ASP A 1 197 ? 4.871 -0.269 14.882 1.00 76.44 197 ASP A C 1
ATOM 1541 O O . ASP A 1 197 ? 3.718 0.021 15.193 1.00 76.44 197 ASP A O 1
ATOM 1545 N N . ARG A 1 198 ? 5.898 -0.020 15.699 1.00 71.56 198 ARG A N 1
ATOM 1546 C CA . ARG A 1 198 ? 5.758 0.547 17.048 1.00 71.56 198 ARG A CA 1
ATOM 1547 C C . ARG A 1 198 ? 5.506 2.059 17.053 1.00 71.56 198 ARG A C 1
ATOM 1549 O O . ARG A 1 198 ? 5.245 2.609 18.114 1.00 71.56 198 ARG A O 1
ATOM 1556 N N . ASN A 1 199 ? 5.632 2.732 15.907 1.00 78.75 199 ASN A N 1
ATOM 1557 C CA . ASN A 1 199 ? 5.468 4.189 15.794 1.00 78.75 199 ASN A CA 1
ATOM 1558 C C . ASN A 1 199 ? 4.035 4.633 15.448 1.00 78.75 199 ASN A C 1
ATOM 1560 O O . ASN A 1 199 ? 3.787 5.830 15.269 1.00 78.75 199 ASN A O 1
ATOM 1564 N N . LEU A 1 200 ? 3.107 3.683 15.315 1.00 81.25 200 LEU A N 1
ATOM 1565 C CA . LEU A 1 200 ? 1.684 3.967 15.157 1.00 81.25 200 LEU A CA 1
ATOM 1566 C C . LEU A 1 200 ? 1.103 4.497 16.467 1.00 81.25 200 LEU A C 1
ATOM 1568 O O . LEU A 1 200 ? 1.425 4.004 17.549 1.00 81.25 200 LEU A O 1
ATOM 1572 N N . THR A 1 201 ? 0.205 5.477 16.375 1.00 84.44 201 THR A N 1
ATOM 1573 C CA . THR A 1 201 ? -0.654 5.793 17.521 1.00 84.44 201 THR A CA 1
ATOM 1574 C C . THR A 1 201 ? -1.626 4.637 17.764 1.00 84.44 201 THR A C 1
ATOM 1576 O O . THR A 1 201 ? -1.935 3.867 16.854 1.00 84.44 201 THR A O 1
ATOM 1579 N N . GLN A 1 202 ? -2.154 4.521 18.983 1.00 80.00 202 GLN A N 1
ATOM 1580 C CA . GLN A 1 202 ? -3.126 3.475 19.323 1.00 80.00 202 GLN A CA 1
ATOM 1581 C C . GLN A 1 202 ? -4.363 3.504 18.395 1.00 80.00 202 GLN A C 1
ATOM 1583 O O . GLN A 1 202 ? -4.870 2.464 17.975 1.00 80.00 202 GLN A O 1
ATOM 1588 N N . GLU A 1 203 ? -4.824 4.696 18.004 1.00 79.44 203 GLU A N 1
ATOM 1589 C CA . GLU A 1 203 ? -5.945 4.857 17.067 1.00 79.44 203 GLU A CA 1
ATOM 1590 C C . GLU A 1 203 ? -5.584 4.479 15.620 1.00 79.44 203 GLU A C 1
ATOM 1592 O O . GLU A 1 203 ? -6.398 3.892 14.906 1.00 79.44 203 GLU A O 1
ATOM 1597 N N . GLU A 1 204 ? -4.363 4.772 15.166 1.00 85.06 204 GLU A N 1
ATOM 1598 C CA . GLU A 1 204 ? -3.902 4.349 13.840 1.00 85.06 204 GLU A CA 1
ATOM 1599 C C . GLU A 1 204 ? -3.711 2.827 13.788 1.00 85.06 204 GLU A C 1
ATOM 1601 O O . GLU A 1 204 ? -4.104 2.194 12.807 1.00 85.06 204 GLU A O 1
ATOM 1606 N N . GLN A 1 205 ? -3.154 2.226 14.843 1.00 84.69 205 GLN A N 1
ATOM 1607 C CA . GLN A 1 205 ? -2.930 0.784 14.935 1.00 84.69 205 GLN A CA 1
ATOM 1608 C C . GLN A 1 205 ? -4.250 0.009 14.891 1.00 84.69 205 GLN A C 1
ATOM 1610 O O . GLN A 1 205 ? -4.395 -0.901 14.072 1.00 84.69 205 GLN A O 1
ATOM 1615 N N . SER A 1 206 ? -5.224 0.418 15.705 1.00 78.94 206 SER A N 1
ATOM 1616 C CA . SER A 1 206 ? -6.561 -0.184 15.760 1.00 78.94 206 SER A CA 1
ATOM 1617 C C . SER A 1 206 ? -7.285 -0.131 14.421 1.00 78.94 206 SER A C 1
ATOM 1619 O O . SER A 1 206 ? -7.719 -1.149 13.872 1.00 78.94 206 SER A O 1
ATOM 1621 N N . THR A 1 207 ? -7.329 1.063 13.830 1.00 85.06 207 THR A N 1
ATOM 1622 C CA . THR A 1 207 ? -7.983 1.293 12.541 1.00 85.06 207 THR A CA 1
ATOM 1623 C C . THR A 1 207 ? -7.306 0.492 11.426 1.00 85.06 207 THR A C 1
ATOM 1625 O O . THR A 1 207 ? -7.992 -0.114 10.604 1.00 85.06 207 THR A O 1
ATOM 1628 N N . THR A 1 208 ? -5.970 0.444 11.397 1.00 86.19 208 THR A N 1
ATOM 1629 C CA . THR A 1 208 ? -5.205 -0.277 10.363 1.00 86.19 208 THR A CA 1
ATOM 1630 C C . THR A 1 208 ? -5.319 -1.795 10.521 1.00 86.19 208 THR A C 1
ATOM 1632 O O . THR A 1 208 ? -5.469 -2.497 9.521 1.00 86.19 208 THR A O 1
ATOM 1635 N N . SER A 1 209 ? -5.295 -2.314 11.753 1.00 85.81 209 SER A N 1
ATOM 1636 C CA . SER A 1 209 ? -5.481 -3.745 12.031 1.00 85.81 209 SER A CA 1
ATOM 1637 C C . SER A 1 209 ? -6.868 -4.211 11.592 1.00 85.81 209 SER A C 1
ATOM 1639 O O . SER A 1 209 ? -7.014 -5.176 10.836 1.00 85.81 209 SER A O 1
ATOM 1641 N N . PHE A 1 210 ? -7.900 -3.445 11.952 1.00 86.31 210 PHE A N 1
ATOM 1642 C CA . PHE A 1 210 ? -9.253 -3.744 11.513 1.00 86.31 210 PHE A CA 1
ATOM 1643 C C . PHE A 1 210 ? -9.396 -3.636 9.985 1.00 86.31 210 PHE A C 1
ATOM 1645 O O . PHE A 1 210 ? -9.979 -4.526 9.363 1.00 86.31 210 PHE A O 1
ATOM 1652 N N . LEU A 1 211 ? -8.814 -2.604 9.357 1.00 89.44 211 LEU A N 1
ATOM 1653 C CA . LEU A 1 211 ? -8.770 -2.446 7.898 1.00 89.44 211 LEU A CA 1
ATOM 1654 C C . LEU A 1 211 ? -8.156 -3.676 7.217 1.00 89.44 211 LEU A C 1
ATOM 1656 O O . LEU A 1 211 ? -8.728 -4.187 6.253 1.00 89.44 211 LEU A O 1
ATOM 1660 N N . LEU A 1 212 ? -7.022 -4.162 7.728 1.00 89.19 212 LEU A N 1
ATOM 1661 C CA . LEU A 1 212 ? -6.355 -5.365 7.238 1.00 89.19 212 LEU A CA 1
ATOM 1662 C C . LEU A 1 212 ? -7.294 -6.574 7.312 1.00 89.19 212 LEU A C 1
ATOM 1664 O O . LEU A 1 212 ? -7.473 -7.245 6.298 1.00 89.19 212 LEU A O 1
ATOM 1668 N N . SER A 1 213 ? -7.951 -6.802 8.455 1.00 86.00 213 SER A N 1
ATOM 1669 C CA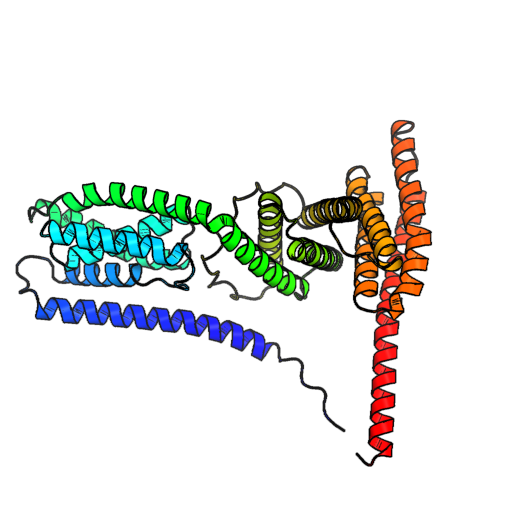 . SER A 1 213 ? -8.882 -7.931 8.619 1.00 86.00 213 SER A CA 1
ATOM 1670 C C . SER A 1 213 ? -10.012 -7.915 7.573 1.00 86.00 213 SER A C 1
ATOM 1672 O O . SER A 1 213 ? -10.324 -8.938 6.959 1.00 86.00 213 SER A O 1
ATOM 1674 N N . GLN A 1 214 ? -10.584 -6.737 7.293 1.00 86.88 214 GLN A N 1
ATOM 1675 C CA . GLN A 1 214 ? -11.651 -6.577 6.301 1.00 86.88 214 GLN A CA 1
ATOM 1676 C C . GLN A 1 214 ? -11.123 -6.762 4.874 1.00 86.88 214 GLN A C 1
ATOM 1678 O O . GLN A 1 214 ? -11.793 -7.373 4.038 1.00 86.88 214 GLN A O 1
ATOM 1683 N N . CYS A 1 215 ? -9.911 -6.276 4.591 1.00 87.69 215 CYS A N 1
ATOM 1684 C CA . CYS A 1 215 ? -9.255 -6.496 3.307 1.00 87.69 215 CYS A CA 1
ATOM 1685 C C . CYS A 1 215 ? -8.994 -7.985 3.063 1.00 87.69 215 CYS A C 1
ATOM 1687 O O . CYS A 1 215 ? -9.271 -8.466 1.971 1.00 87.69 215 CYS A O 1
ATOM 1689 N N . GLU A 1 216 ? -8.517 -8.727 4.064 1.00 86.81 216 GLU A N 1
ATOM 1690 C CA . GLU A 1 216 ? -8.284 -10.172 3.959 1.00 86.81 216 GLU A CA 1
ATOM 1691 C C . GLU A 1 216 ? -9.589 -10.936 3.700 1.00 86.81 216 GLU A C 1
ATOM 1693 O O . GLU A 1 216 ? -9.660 -11.756 2.781 1.00 86.81 216 GLU A O 1
ATOM 1698 N N . TYR A 1 217 ? -10.656 -10.600 4.430 1.00 83.56 217 TYR A N 1
ATOM 1699 C CA . TYR A 1 217 ? -11.983 -11.182 4.223 1.00 83.56 217 TYR A CA 1
ATOM 1700 C C . TYR A 1 217 ? -12.522 -10.931 2.802 1.00 83.56 217 TYR A C 1
ATOM 1702 O O . TYR A 1 217 ? -13.022 -11.834 2.114 1.00 83.56 217 TYR A O 1
ATOM 1710 N N . LEU A 1 218 ? -12.412 -9.690 2.326 1.00 84.31 218 LEU A N 1
ATOM 1711 C CA . LEU A 1 218 ? -12.880 -9.296 0.998 1.00 84.31 218 LEU A CA 1
ATOM 1712 C C . LEU A 1 218 ? -11.969 -9.812 -0.128 1.00 84.31 218 LEU A C 1
ATOM 1714 O O . LEU A 1 218 ? -12.447 -10.015 -1.247 1.00 84.31 218 LEU A O 1
ATOM 1718 N N . ALA A 1 219 ? -10.690 -10.068 0.162 1.00 84.12 219 ALA A N 1
ATOM 1719 C CA . ALA A 1 219 ? -9.718 -10.624 -0.774 1.00 84.12 219 ALA A CA 1
ATOM 1720 C C . ALA A 1 219 ? -10.024 -12.084 -1.105 1.00 84.12 219 ALA A C 1
ATOM 1722 O O . ALA A 1 219 ? -10.100 -12.437 -2.281 1.00 84.12 219 ALA A O 1
ATOM 1723 N N . VAL A 1 220 ? -10.281 -12.913 -0.084 1.00 81.94 220 VAL A N 1
ATOM 1724 C CA . VAL A 1 220 ? -10.673 -14.329 -0.256 1.00 81.94 220 VAL A CA 1
ATOM 1725 C C . VAL A 1 220 ? -11.915 -14.451 -1.131 1.00 81.94 220 VAL A C 1
ATOM 1727 O O . VAL A 1 220 ? -12.068 -15.382 -1.917 1.00 81.94 220 VAL A O 1
ATOM 1730 N N . SER A 1 221 ? -12.807 -13.478 -1.004 1.00 74.88 221 SER A N 1
ATOM 1731 C CA . SER A 1 221 ? -14.085 -13.470 -1.685 1.00 74.88 221 SER A CA 1
ATOM 1732 C C . SER A 1 221 ? -14.044 -12.696 -3.021 1.00 74.88 221 SER A C 1
ATOM 1734 O O . SER A 1 221 ? -15.022 -12.697 -3.768 1.00 74.88 221 SER A O 1
ATOM 1736 N N . ASN A 1 222 ? -12.916 -12.073 -3.380 1.00 77.62 222 ASN A N 1
ATOM 1737 C CA . ASN A 1 222 ? -12.732 -11.283 -4.603 1.00 77.62 222 ASN A CA 1
ATOM 1738 C C . ASN A 1 222 ? -13.756 -10.129 -4.766 1.00 77.62 222 ASN A C 1
ATOM 1740 O O . ASN A 1 222 ? -14.216 -9.865 -5.873 1.00 77.62 222 ASN A O 1
ATOM 1744 N N . ALA A 1 223 ? -14.155 -9.472 -3.662 1.00 80.69 223 ALA A N 1
ATOM 1745 C CA . ALA A 1 223 ? -15.086 -8.320 -3.674 1.00 80.69 223 ALA A CA 1
ATOM 1746 C C . ALA A 1 223 ? -14.404 -6.951 -3.780 1.00 80.69 223 ALA A C 1
ATOM 1748 O O . ALA A 1 223 ? -15.086 -5.942 -3.951 1.00 80.69 223 ALA A O 1
ATOM 1749 N N . LEU A 1 224 ? -13.084 -6.884 -3.616 1.00 83.00 224 LEU A N 1
ATOM 1750 C CA . LEU A 1 224 ? -12.362 -5.619 -3.689 1.00 83.00 224 LEU A CA 1
ATOM 1751 C C . LEU A 1 224 ? -12.268 -5.146 -5.143 1.00 83.00 224 LEU A C 1
ATOM 1753 O O . LEU A 1 224 ? -11.532 -5.720 -5.951 1.00 83.00 224 LEU A O 1
ATOM 1757 N N . SER A 1 225 ? -13.003 -4.076 -5.451 1.00 81.62 225 SER A N 1
ATOM 1758 C CA . SER A 1 225 ? -12.886 -3.340 -6.709 1.00 81.62 225 SER A CA 1
ATOM 1759 C C . SER A 1 225 ? -11.519 -2.671 -6.831 1.00 81.62 225 SER A C 1
ATOM 1761 O O . SER A 1 225 ? -10.949 -2.223 -5.838 1.00 81.62 225 SER A O 1
ATOM 1763 N N . GLU A 1 226 ? -11.039 -2.523 -8.058 1.00 75.31 226 GLU A N 1
ATOM 1764 C CA . GLU A 1 226 ? -9.758 -1.891 -8.409 1.00 75.31 226 GLU A CA 1
ATOM 1765 C C . GLU A 1 226 ? -9.587 -0.504 -7.791 1.00 75.31 226 GLU A C 1
ATOM 1767 O O . GLU A 1 226 ? -8.618 -0.268 -7.076 1.00 75.31 226 GLU A O 1
ATOM 1772 N N . GLU A 1 227 ? -10.590 0.361 -7.943 1.00 78.88 227 GLU A N 1
ATOM 1773 C CA . GLU A 1 227 ? -10.585 1.710 -7.369 1.00 78.88 227 GLU A CA 1
ATOM 1774 C C . GLU A 1 227 ? -10.374 1.702 -5.847 1.00 78.88 227 GLU A C 1
ATOM 1776 O O . GLU A 1 227 ? -9.688 2.558 -5.286 1.00 78.88 227 GLU A O 1
ATOM 1781 N N . LEU A 1 228 ? -10.936 0.702 -5.166 1.00 83.56 228 LEU A N 1
ATOM 1782 C CA . LEU A 1 228 ? -10.831 0.583 -3.719 1.00 83.56 228 LEU A CA 1
ATOM 1783 C C . LEU A 1 228 ? -9.445 0.093 -3.306 1.00 83.56 228 LEU A C 1
ATOM 1785 O O . LEU A 1 228 ? -8.889 0.618 -2.346 1.00 83.56 228 LEU A O 1
ATOM 1789 N N . ILE A 1 229 ? -8.868 -0.860 -4.043 1.00 81.44 229 ILE A N 1
ATOM 1790 C CA . ILE A 1 229 ? -7.491 -1.305 -3.806 1.00 81.44 229 ILE A CA 1
ATOM 1791 C C . ILE A 1 229 ? -6.512 -0.154 -4.034 1.00 81.44 229 ILE A C 1
ATOM 1793 O O . ILE A 1 229 ? -5.649 0.071 -3.189 1.00 81.44 229 ILE A O 1
ATOM 1797 N N . ASP A 1 230 ? -6.673 0.614 -5.111 1.00 76.94 230 ASP A N 1
ATOM 1798 C CA . ASP A 1 230 ? -5.836 1.784 -5.387 1.00 76.94 230 ASP A CA 1
ATOM 1799 C C . ASP A 1 230 ? -5.948 2.828 -4.277 1.00 76.94 230 ASP A C 1
ATOM 1801 O O . ASP A 1 230 ? -4.939 3.372 -3.817 1.00 76.94 230 ASP A O 1
ATOM 1805 N N . ARG A 1 231 ? -7.168 3.068 -3.784 1.00 82.19 231 ARG A N 1
ATOM 1806 C CA . ARG A 1 231 ? -7.399 3.982 -2.667 1.00 82.19 231 ARG A CA 1
ATOM 1807 C C . ARG A 1 231 ? -6.744 3.483 -1.380 1.00 82.19 231 ARG A C 1
ATOM 1809 O O . ARG A 1 231 ? -6.075 4.269 -0.711 1.00 82.19 231 ARG A O 1
ATOM 1816 N N . ILE A 1 232 ? -6.882 2.198 -1.048 1.00 84.56 232 ILE A N 1
ATOM 1817 C CA . ILE A 1 232 ? -6.220 1.598 0.121 1.00 84.56 232 ILE A CA 1
ATOM 1818 C C . ILE A 1 232 ? -4.701 1.694 -0.040 1.00 84.56 232 ILE A C 1
ATOM 1820 O O . ILE A 1 232 ? -4.018 2.099 0.899 1.00 84.56 232 ILE A O 1
ATOM 1824 N N . ASN A 1 233 ? -4.164 1.402 -1.226 1.00 82.12 233 ASN A N 1
ATOM 1825 C CA . ASN A 1 233 ? -2.734 1.482 -1.505 1.00 82.12 233 ASN A CA 1
ATOM 1826 C C . ASN A 1 233 ? -2.204 2.911 -1.320 1.00 82.12 233 ASN A C 1
ATOM 1828 O O . ASN A 1 233 ? -1.189 3.110 -0.660 1.00 82.12 233 ASN A O 1
ATOM 1832 N N . ALA A 1 234 ? -2.923 3.917 -1.827 1.00 79.31 234 ALA A N 1
ATOM 1833 C CA . ALA A 1 234 ? -2.539 5.322 -1.710 1.00 79.31 234 ALA A CA 1
ATOM 1834 C C . ALA A 1 234 ? -2.555 5.836 -0.259 1.00 79.31 234 ALA A C 1
ATOM 1836 O O . ALA A 1 234 ? -1.694 6.631 0.124 1.00 79.31 234 ALA A O 1
ATOM 1837 N N . VAL A 1 235 ? -3.525 5.405 0.556 1.00 83.94 235 VAL A N 1
ATOM 1838 C CA . VAL A 1 235 ? -3.564 5.736 1.993 1.00 83.94 235 VAL A CA 1
ATOM 1839 C C . VAL A 1 235 ? -2.445 5.006 2.737 1.00 83.94 235 VAL A C 1
ATOM 1841 O O . VAL A 1 235 ? -1.731 5.620 3.525 1.00 83.94 235 VAL A O 1
ATOM 1844 N N . THR A 1 236 ? -2.217 3.732 2.418 1.00 83.38 236 THR A N 1
ATOM 1845 C CA . THR A 1 236 ? -1.139 2.915 2.998 1.00 83.38 236 THR A CA 1
ATOM 1846 C C . THR A 1 236 ? 0.241 3.510 2.698 1.00 83.38 236 THR A C 1
ATOM 1848 O O . THR A 1 236 ? 1.065 3.643 3.598 1.00 83.38 236 THR A O 1
ATOM 1851 N N . ASP A 1 237 ? 0.486 3.942 1.456 1.00 78.31 237 ASP A N 1
ATOM 1852 C CA . ASP A 1 237 ? 1.732 4.598 1.039 1.00 78.31 237 ASP A CA 1
ATOM 1853 C C . ASP A 1 237 ? 1.972 5.930 1.769 1.00 78.31 237 ASP A C 1
ATOM 1855 O O . ASP A 1 237 ? 3.126 6.305 1.998 1.00 78.31 237 ASP A O 1
ATOM 1859 N N . ARG A 1 238 ? 0.906 6.669 2.103 1.00 81.25 238 ARG A N 1
ATOM 1860 C CA . ARG A 1 238 ? 0.992 7.917 2.877 1.00 81.25 238 ARG A CA 1
ATOM 1861 C C . ARG A 1 238 ? 1.234 7.649 4.355 1.00 81.25 238 ARG A C 1
ATOM 1863 O O . ARG A 1 238 ? 2.102 8.294 4.936 1.00 81.25 238 ARG A O 1
ATOM 1870 N N . LEU A 1 239 ? 0.532 6.677 4.939 1.00 83.00 239 LEU A N 1
ATOM 1871 C CA . LEU A 1 239 ? 0.755 6.245 6.319 1.00 83.00 239 LEU A CA 1
ATOM 1872 C C . LEU A 1 239 ? 2.205 5.794 6.509 1.00 83.00 239 LEU A C 1
ATOM 1874 O O . LEU A 1 239 ? 2.877 6.241 7.432 1.00 83.00 239 LEU A O 1
ATOM 1878 N N . GLU A 1 240 ? 2.725 4.998 5.576 1.00 78.75 240 GLU A N 1
ATOM 1879 C CA . GLU A 1 240 ? 4.123 4.575 5.584 1.00 78.75 240 GLU A CA 1
ATOM 1880 C C . GLU A 1 240 ? 5.086 5.776 5.515 1.00 78.75 240 GLU A C 1
ATOM 1882 O O . GLU A 1 240 ? 6.106 5.797 6.197 1.00 78.75 240 GLU A O 1
ATOM 1887 N N . GLN A 1 241 ? 4.776 6.804 4.716 1.00 78.00 241 GLN A N 1
ATOM 1888 C CA . GLN A 1 241 ? 5.588 8.025 4.646 1.00 78.00 241 GLN A CA 1
ATOM 1889 C C . GLN A 1 241 ? 5.583 8.823 5.951 1.00 78.00 241 GLN A C 1
ATOM 1891 O O . GLN A 1 241 ? 6.637 9.314 6.351 1.00 78.00 241 GLN A O 1
ATOM 1896 N N . GLU A 1 242 ? 4.442 8.940 6.625 1.00 78.88 242 GLU A N 1
ATOM 1897 C CA . GLU A 1 242 ? 4.367 9.620 7.922 1.00 78.88 242 GLU A CA 1
ATOM 1898 C C . GLU A 1 242 ? 5.058 8.826 9.032 1.00 78.88 242 GLU A C 1
ATOM 1900 O O . GLU A 1 242 ? 5.830 9.399 9.799 1.00 78.88 242 GLU A O 1
ATOM 1905 N N . LEU A 1 243 ? 4.888 7.502 9.073 1.00 76.19 243 LEU A N 1
ATOM 1906 C CA . LEU A 1 243 ? 5.617 6.646 10.015 1.00 76.19 243 LEU A CA 1
ATOM 1907 C C . LEU A 1 243 ? 7.131 6.787 9.841 1.00 76.19 243 LEU A C 1
ATOM 1909 O O . LEU A 1 243 ? 7.854 6.875 10.830 1.00 76.19 243 LEU A O 1
ATOM 1913 N N . ARG A 1 244 ? 7.615 6.921 8.600 1.00 71.06 244 ARG A N 1
ATOM 1914 C CA . ARG A 1 244 ? 9.032 7.208 8.322 1.00 71.06 244 ARG A CA 1
ATOM 1915 C C . ARG A 1 244 ? 9.479 8.570 8.836 1.00 71.06 244 ARG A C 1
ATOM 1917 O O . ARG A 1 244 ? 10.602 8.672 9.304 1.00 71.06 244 ARG A O 1
ATOM 1924 N N . LYS A 1 245 ? 8.647 9.613 8.737 1.00 76.00 245 LYS A N 1
ATOM 1925 C CA . LYS A 1 245 ? 8.981 10.932 9.304 1.00 76.00 245 LYS A CA 1
ATOM 1926 C C . LYS A 1 245 ? 9.074 10.870 10.828 1.00 76.00 245 LYS A C 1
ATOM 1928 O O . LYS A 1 245 ? 9.930 11.529 11.408 1.00 76.00 245 LYS A O 1
ATOM 1933 N N . ARG A 1 246 ? 8.207 10.074 11.465 1.00 77.19 246 ARG A N 1
ATOM 1934 C CA . ARG A 1 246 ? 8.186 9.874 12.923 1.00 77.19 246 ARG A CA 1
ATOM 1935 C C . ARG A 1 246 ? 9.337 8.992 13.404 1.00 77.19 246 ARG A C 1
ATOM 1937 O O . ARG A 1 246 ? 9.911 9.249 14.457 1.00 77.19 246 ARG A O 1
ATOM 1944 N N . SER A 1 247 ? 9.701 7.968 12.637 1.00 66.06 247 SER A N 1
ATOM 1945 C CA . SER A 1 247 ? 10.836 7.111 12.949 1.00 66.06 247 SER A CA 1
ATOM 1946 C C . SER A 1 247 ? 12.124 7.803 12.500 1.00 66.06 247 SER A C 1
ATOM 1948 O O . SER A 1 247 ? 12.415 7.869 11.311 1.00 66.06 247 SER A O 1
ATOM 1950 N N . SER A 1 248 ? 12.975 8.244 13.422 1.00 55.06 248 SER A N 1
ATOM 1951 C CA . SER A 1 248 ? 14.342 8.718 13.126 1.00 55.06 248 SER A CA 1
ATOM 1952 C C . SER A 1 248 ? 15.274 7.619 12.570 1.00 55.06 248 SER A C 1
ATOM 1954 O O . SER A 1 248 ? 16.495 7.739 12.628 1.00 55.06 248 SER A O 1
ATOM 1956 N N . ARG A 1 249 ? 14.716 6.520 12.041 1.00 50.06 249 ARG A N 1
ATOM 1957 C CA . ARG A 1 249 ? 15.439 5.394 11.457 1.00 50.06 249 ARG A CA 1
ATOM 1958 C C . ARG A 1 249 ? 15.876 5.748 10.036 1.00 50.06 249 ARG A C 1
ATOM 1960 O O . ARG A 1 249 ? 15.028 5.878 9.150 1.00 50.06 249 ARG A O 1
ATOM 1967 N N . PRO A 1 250 ? 17.188 5.860 9.781 1.00 43.47 250 PRO A N 1
ATOM 1968 C CA . PRO A 1 250 ? 17.672 6.073 8.435 1.00 43.47 250 PRO A CA 1
ATOM 1969 C C . PRO A 1 250 ? 17.537 4.776 7.618 1.00 43.47 250 PRO A C 1
ATOM 1971 O O . PRO A 1 250 ? 17.889 3.688 8.065 1.00 43.47 250 PRO A O 1
ATOM 1974 N N . LEU A 1 251 ? 17.083 4.933 6.372 1.00 41.75 251 LEU A N 1
ATOM 1975 C CA . LEU A 1 251 ? 17.505 4.123 5.219 1.00 41.75 251 LEU A CA 1
ATOM 1976 C C . LEU A 1 251 ? 17.027 2.660 5.112 1.00 41.75 251 LEU A C 1
ATOM 1978 O O . LEU A 1 251 ? 17.700 1.846 4.492 1.00 41.75 251 LEU A O 1
ATOM 1982 N N . GLY A 1 252 ? 15.804 2.331 5.532 1.00 40.97 252 GLY A N 1
ATOM 1983 C CA . GLY A 1 252 ? 15.145 1.103 5.040 1.00 40.97 252 GLY A CA 1
ATOM 1984 C C . GLY A 1 252 ? 14.688 1.188 3.571 1.00 40.97 252 GLY A C 1
ATOM 1985 O O . GLY A 1 252 ? 14.201 0.218 2.999 1.00 40.97 252 GLY A O 1
ATOM 1986 N N . THR A 1 253 ? 14.770 2.378 2.959 1.00 44.03 253 THR A N 1
ATOM 1987 C CA . THR A 1 253 ? 13.979 2.715 1.762 1.00 44.03 253 THR A CA 1
ATOM 1988 C C . THR A 1 253 ? 14.778 3.349 0.636 1.00 44.03 253 THR A C 1
ATOM 1990 O O . THR A 1 253 ? 14.175 3.900 -0.284 1.00 44.03 253 THR A O 1
ATOM 1993 N N . LEU A 1 254 ? 16.107 3.219 0.635 1.00 38.03 254 LEU A N 1
ATOM 1994 C CA . LEU A 1 254 ? 16.869 3.454 -0.598 1.00 38.03 254 LEU A CA 1
ATOM 1995 C C . LEU A 1 254 ? 16.448 2.486 -1.723 1.00 38.03 254 LEU A C 1
ATOM 1997 O O . LEU A 1 254 ? 16.784 2.715 -2.876 1.00 38.03 254 LEU A O 1
ATOM 2001 N N . PHE A 1 255 ? 15.670 1.440 -1.420 1.00 43.66 255 PHE A N 1
ATOM 2002 C CA . PHE A 1 255 ? 15.346 0.357 -2.345 1.00 43.66 255 PHE A CA 1
ATOM 2003 C C . PHE A 1 255 ? 13.845 0.057 -2.378 1.00 43.66 255 PHE A C 1
ATOM 2005 O O . PHE A 1 255 ? 13.426 -1.089 -2.224 1.00 43.66 255 PHE A O 1
ATOM 2012 N N . LYS A 1 256 ? 13.000 1.078 -2.606 1.00 44.88 256 LYS A N 1
ATOM 2013 C CA . LYS A 1 256 ? 11.642 0.790 -3.097 1.00 44.88 256 LYS A CA 1
ATOM 2014 C C . LYS A 1 256 ? 11.794 0.034 -4.418 1.00 44.88 256 LYS A C 1
ATOM 2016 O O . LYS A 1 256 ? 12.386 0.551 -5.365 1.00 44.88 256 LYS A O 1
ATOM 2021 N N . SER A 1 257 ? 11.256 -1.180 -4.492 1.00 41.97 257 SER A N 1
ATOM 2022 C CA . SER A 1 257 ? 11.069 -1.834 -5.777 1.00 41.97 257 SER A CA 1
ATOM 2023 C C . SER A 1 257 ? 10.140 -0.934 -6.601 1.00 41.97 257 SER A C 1
ATOM 2025 O O . SER A 1 257 ? 8.969 -0.744 -6.274 1.00 41.97 257 SER A O 1
ATOM 2027 N N . ALA A 1 258 ? 10.662 -0.371 -7.695 1.00 41.34 258 ALA A N 1
ATOM 2028 C CA . ALA A 1 258 ? 9.902 0.382 -8.709 1.00 41.34 258 ALA A CA 1
ATOM 2029 C C . ALA A 1 258 ? 8.732 -0.431 -9.317 1.00 41.34 258 ALA A C 1
ATOM 2031 O O . ALA A 1 258 ? 7.933 0.061 -10.113 1.00 41.34 258 ALA A O 1
ATOM 2032 N N . GLN A 1 259 ? 8.627 -1.693 -8.904 1.00 44.78 259 GLN A N 1
ATOM 2033 C CA . GLN A 1 259 ? 7.745 -2.726 -9.386 1.00 44.78 259 GLN A CA 1
ATOM 2034 C C . GLN A 1 259 ? 6.252 -2.399 -9.235 1.00 44.78 259 GLN A C 1
ATOM 2036 O O . GLN A 1 259 ? 5.470 -2.963 -9.990 1.00 44.78 259 GLN A O 1
ATOM 2041 N N . TRP A 1 260 ? 5.850 -1.493 -8.329 1.00 47.78 260 TRP A N 1
ATOM 2042 C CA . TRP A 1 260 ? 4.420 -1.250 -8.050 1.00 47.78 260 TRP A CA 1
ATOM 2043 C C . TRP A 1 260 ? 4.009 0.222 -7.903 1.00 47.78 260 TRP A C 1
ATOM 2045 O O . TRP A 1 260 ? 2.823 0.516 -7.808 1.00 47.78 260 TRP A O 1
ATOM 2055 N N . GLN A 1 261 ? 4.952 1.171 -7.946 1.00 50.12 261 GLN A N 1
ATOM 2056 C CA . GLN A 1 261 ? 4.635 2.607 -7.844 1.00 50.12 261 GLN A CA 1
ATOM 2057 C C . GLN A 1 261 ? 3.882 3.164 -9.065 1.00 50.12 261 GLN A C 1
ATOM 2059 O O . GLN A 1 261 ? 3.357 4.2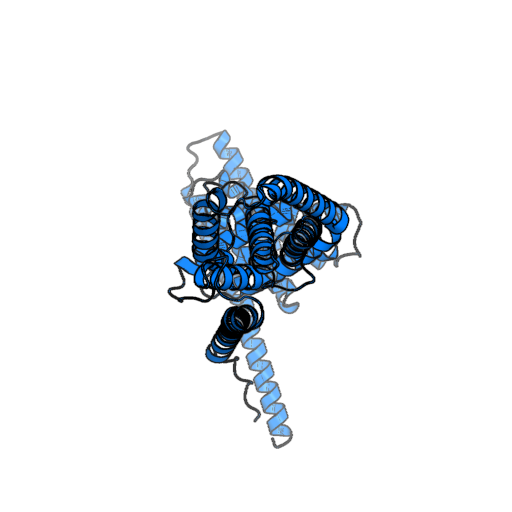70 -9.000 1.00 50.12 261 GLN A O 1
ATOM 2064 N N . HIS A 1 262 ? 3.844 2.422 -10.173 1.00 48.38 262 HIS A N 1
ATOM 2065 C CA . HIS A 1 262 ? 3.261 2.857 -11.443 1.00 48.38 262 HIS A CA 1
ATOM 2066 C C . HIS A 1 262 ? 1.806 2.401 -11.655 1.00 48.38 262 HIS A C 1
ATOM 2068 O O . HIS A 1 262 ? 1.159 2.889 -12.578 1.00 48.38 262 HIS A O 1
ATOM 2074 N N . LEU A 1 263 ? 1.297 1.477 -10.828 1.00 43.91 263 LEU A N 1
ATOM 2075 C CA . LEU A 1 263 ? -0.075 0.960 -10.937 1.00 43.91 263 LEU A CA 1
ATOM 2076 C C . LEU A 1 263 ? -1.091 1.783 -10.136 1.00 43.91 263 LEU A C 1
ATOM 2078 O O . LEU A 1 263 ? -2.247 1.841 -10.527 1.00 43.91 263 LEU A O 1
ATOM 2082 N N . GLY A 1 264 ? -0.660 2.487 -9.087 1.00 41.72 264 GLY A N 1
ATOM 2083 C CA . GLY A 1 264 ? -1.529 3.421 -8.379 1.00 41.72 264 GLY A CA 1
ATOM 2084 C C . GLY A 1 264 ? -1.647 4.735 -9.145 1.00 41.72 264 GLY A C 1
ATOM 2085 O O . GLY A 1 264 ? -0.687 5.509 -9.215 1.00 41.72 264 GLY A O 1
ATOM 2086 N N . ASN A 1 265 ? -2.831 5.040 -9.680 1.00 41.41 265 ASN A N 1
ATOM 2087 C CA . ASN A 1 265 ? -3.170 6.436 -9.938 1.00 41.41 265 ASN A CA 1
ATOM 2088 C C . ASN A 1 265 ? -2.999 7.195 -8.615 1.00 41.41 265 ASN A C 1
ATOM 2090 O O . ASN A 1 265 ? -3.500 6.760 -7.578 1.00 41.41 265 ASN A O 1
ATOM 2094 N N . ARG A 1 266 ? -2.273 8.321 -8.632 1.00 46.34 266 ARG A N 1
ATOM 2095 C CA . ARG A 1 266 ? -2.270 9.250 -7.498 1.00 46.34 266 ARG A CA 1
ATOM 2096 C C . ARG A 1 266 ? -3.712 9.704 -7.301 1.00 46.34 266 ARG A C 1
ATOM 2098 O O . ARG A 1 266 ? -4.162 10.616 -7.991 1.00 46.34 266 ARG A O 1
ATOM 2105 N N . ALA A 1 267 ? -4.426 9.065 -6.379 1.00 44.50 267 ALA A N 1
ATOM 2106 C CA . ALA A 1 267 ? -5.600 9.674 -5.791 1.00 44.50 267 ALA A CA 1
ATOM 2107 C C . ALA A 1 267 ? -5.153 11.055 -5.278 1.00 44.50 267 ALA A C 1
ATOM 2109 O O . ALA A 1 267 ? -4.065 11.150 -4.691 1.00 44.50 267 ALA A O 1
ATOM 2110 N N . PRO A 1 268 ? -5.904 12.131 -5.567 1.00 44.88 268 PRO A N 1
ATOM 2111 C CA . PRO A 1 268 ? -5.558 13.453 -5.073 1.00 44.88 268 PRO A CA 1
ATOM 2112 C C . PRO A 1 268 ? -5.374 13.362 -3.559 1.00 44.88 268 PRO A C 1
ATOM 2114 O O . PRO A 1 268 ? -6.146 12.680 -2.884 1.00 44.88 268 PRO A O 1
ATOM 2117 N N . ALA A 1 269 ? -4.321 13.999 -3.044 1.00 48.03 269 ALA A N 1
ATOM 2118 C CA . ALA A 1 269 ? -4.118 14.110 -1.609 1.00 48.03 269 ALA A CA 1
ATOM 2119 C C . ALA A 1 269 ? -5.393 14.723 -1.022 1.00 48.03 269 ALA A C 1
ATOM 2121 O O . ALA A 1 269 ? -5.686 15.890 -1.287 1.00 48.03 269 ALA A O 1
ATOM 2122 N N . ALA A 1 270 ? -6.196 13.933 -0.307 1.00 52.38 270 ALA A N 1
ATOM 2123 C CA . ALA A 1 270 ? -7.320 14.516 0.399 1.00 52.38 270 ALA A CA 1
ATOM 2124 C C . ALA A 1 270 ? -6.732 15.429 1.477 1.00 52.38 270 ALA A C 1
ATOM 2126 O O . ALA A 1 270 ? -5.743 15.083 2.120 1.00 52.38 270 ALA A O 1
ATOM 2127 N N . ALA A 1 271 ? -7.330 16.603 1.657 1.00 53.06 271 ALA A N 1
ATOM 2128 C CA . ALA A 1 271 ? -6.864 17.619 2.598 1.00 53.06 271 ALA A CA 1
ATOM 2129 C C . ALA A 1 271 ? -7.009 17.214 4.086 1.00 53.06 271 ALA A C 1
ATOM 2131 O O . ALA A 1 271 ? -6.755 18.036 4.961 1.00 53.06 271 ALA A O 1
ATOM 2132 N N . GLY A 1 272 ? -7.446 15.982 4.373 1.00 64.62 272 GLY A N 1
ATOM 2133 C CA . GLY A 1 272 ? -7.701 15.469 5.720 1.00 64.62 272 GLY A CA 1
ATOM 2134 C C . GLY A 1 272 ? -6.516 14.712 6.320 1.00 64.62 272 GLY A C 1
ATOM 2135 O O . GLY A 1 272 ? -5.556 14.355 5.632 1.00 64.62 272 GLY A O 1
ATOM 2136 N N . SER A 1 273 ? -6.594 14.445 7.624 1.00 82.19 273 SER A N 1
ATOM 2137 C CA . SER A 1 273 ? -5.601 13.625 8.322 1.00 82.19 273 SER A CA 1
ATOM 2138 C C . SER A 1 273 ? -5.606 12.176 7.802 1.00 82.19 273 SER A C 1
ATOM 2140 O O . SER A 1 273 ? -6.637 11.650 7.381 1.00 82.19 273 SER A O 1
ATOM 2142 N N . ILE A 1 274 ? -4.460 11.486 7.844 1.00 84.81 274 ILE A N 1
ATOM 2143 C CA . ILE A 1 274 ? -4.365 10.075 7.407 1.00 84.81 274 ILE A CA 1
ATOM 2144 C C . ILE A 1 274 ? -5.331 9.185 8.198 1.00 84.81 274 ILE A C 1
ATOM 2146 O O . ILE A 1 274 ? -5.949 8.281 7.637 1.00 84.81 274 ILE A O 1
ATOM 2150 N N . LEU A 1 275 ? -5.505 9.475 9.488 1.00 84.62 275 LEU A N 1
ATOM 2151 C CA . LEU A 1 275 ? -6.438 8.762 10.352 1.00 84.62 275 LEU A CA 1
ATOM 2152 C C . LEU A 1 275 ? -7.888 8.879 9.856 1.00 84.62 275 LEU A C 1
ATOM 2154 O O . LEU A 1 275 ? -8.597 7.876 9.809 1.00 84.62 275 LEU A O 1
ATOM 2158 N N . GLU A 1 276 ? -8.330 10.063 9.424 1.00 84.62 276 GLU A N 1
ATOM 2159 C CA . GLU A 1 276 ? -9.667 10.243 8.839 1.00 84.62 276 GLU A CA 1
ATOM 2160 C C . GLU A 1 276 ? -9.875 9.409 7.577 1.00 84.62 276 GLU A C 1
ATOM 2162 O O . GLU A 1 276 ? -10.961 8.862 7.364 1.00 84.62 276 GLU A O 1
ATOM 2167 N N . GLU A 1 277 ? -8.853 9.310 6.728 1.00 86.88 277 GLU A N 1
ATOM 2168 C CA . GLU A 1 277 ? -8.928 8.507 5.512 1.00 86.88 277 GLU A CA 1
ATOM 2169 C C . GLU A 1 277 ? -8.976 7.008 5.817 1.00 86.88 277 GLU A C 1
ATOM 2171 O O . GLU A 1 277 ? -9.777 6.294 5.210 1.00 86.88 277 GLU A O 1
ATOM 2176 N N . LEU A 1 278 ? -8.169 6.536 6.775 1.00 87.25 278 LEU A N 1
ATOM 2177 C CA . LEU A 1 278 ? -8.196 5.148 7.245 1.00 87.25 278 LEU A CA 1
ATOM 2178 C C . LEU A 1 278 ? -9.575 4.784 7.797 1.00 87.25 278 LEU A C 1
ATOM 2180 O O . LEU A 1 278 ? -10.152 3.767 7.421 1.00 87.25 278 LEU A O 1
ATOM 2184 N N . GLN A 1 279 ? -10.141 5.644 8.639 1.00 87.38 279 GLN A N 1
ATOM 2185 C CA . GLN A 1 279 ? -11.461 5.426 9.220 1.00 87.38 279 GLN A CA 1
ATOM 2186 C C . GLN A 1 279 ? -12.576 5.471 8.167 1.00 87.38 279 GLN A C 1
ATOM 2188 O O . GLN A 1 279 ? -13.508 4.668 8.217 1.00 87.38 279 GLN A O 1
ATOM 2193 N N . ALA A 1 280 ? -12.469 6.349 7.165 1.00 87.06 280 ALA A N 1
ATOM 2194 C CA . ALA A 1 280 ? -13.396 6.366 6.036 1.00 87.06 280 ALA A CA 1
ATOM 2195 C C . ALA A 1 280 ? -13.318 5.072 5.204 1.00 87.06 280 ALA A C 1
ATOM 2197 O O . ALA A 1 280 ? -14.351 4.561 4.767 1.00 87.06 280 ALA A O 1
ATOM 2198 N N . LEU A 1 281 ? -12.114 4.525 5.003 1.00 89.44 281 LEU A N 1
ATOM 2199 C CA . LEU A 1 281 ? -11.926 3.232 4.343 1.00 89.44 281 LEU A CA 1
ATOM 2200 C C . LEU A 1 281 ? -12.522 2.086 5.164 1.00 89.44 281 LEU A C 1
ATOM 2202 O O . LEU A 1 281 ? -13.214 1.242 4.599 1.00 89.44 281 LEU A O 1
ATOM 2206 N N . VAL A 1 282 ? -12.321 2.080 6.485 1.00 89.31 282 VAL A N 1
ATOM 2207 C CA . VAL A 1 282 ? -12.943 1.101 7.388 1.00 89.31 282 VAL A CA 1
ATOM 2208 C C . VAL A 1 282 ? -14.466 1.141 7.275 1.00 89.31 282 VAL A C 1
ATOM 2210 O O . VAL A 1 282 ? -15.091 0.089 7.119 1.00 89.31 282 VAL A O 1
ATOM 2213 N N . ALA A 1 283 ? -15.076 2.329 7.287 1.00 87.06 283 ALA A N 1
ATOM 2214 C CA . ALA A 1 283 ? -16.526 2.459 7.160 1.00 87.06 283 ALA A CA 1
ATOM 2215 C C . ALA A 1 283 ? -17.047 1.926 5.814 1.00 87.06 283 ALA A C 1
ATOM 2217 O O . ALA A 1 283 ? -18.036 1.188 5.773 1.00 87.06 283 ALA A O 1
ATOM 2218 N N . LEU A 1 284 ? -16.341 2.228 4.721 1.00 88.44 284 LEU A N 1
ATOM 2219 C CA . LEU A 1 284 ? -16.668 1.736 3.382 1.00 88.44 284 LEU A CA 1
ATOM 2220 C C . LEU A 1 284 ? -16.562 0.205 3.305 1.00 88.44 284 LEU A C 1
ATOM 2222 O O . LEU A 1 284 ? -17.512 -0.455 2.882 1.00 88.44 284 LEU A O 1
ATOM 2226 N N . LEU A 1 285 ? -15.447 -0.379 3.756 1.00 88.38 285 LEU A N 1
ATOM 2227 C CA . LEU A 1 285 ? -15.253 -1.832 3.736 1.00 88.38 285 LEU A CA 1
ATOM 2228 C C . LEU A 1 285 ? -16.278 -2.553 4.616 1.00 88.38 285 LEU A C 1
ATOM 2230 O O . LEU A 1 285 ? -16.810 -3.581 4.207 1.00 88.38 285 LEU A O 1
ATOM 2234 N N . THR A 1 286 ? -16.621 -1.990 5.776 1.00 87.88 286 THR A N 1
ATOM 2235 C CA . THR A 1 286 ? -17.635 -2.566 6.674 1.00 87.88 286 THR A CA 1
ATOM 2236 C C . THR A 1 286 ? -19.008 -2.635 5.999 1.00 87.88 286 THR A C 1
ATOM 2238 O O . THR A 1 286 ? -19.687 -3.661 6.091 1.00 87.88 286 THR A O 1
ATOM 2241 N N . LYS A 1 287 ? -19.394 -1.591 5.248 1.00 87.69 287 LYS A N 1
ATOM 2242 C CA . LYS A 1 287 ? -20.621 -1.586 4.430 1.00 87.69 287 LYS A CA 1
ATOM 2243 C C . LYS A 1 287 ? -20.581 -2.648 3.330 1.00 87.69 287 LYS A C 1
ATOM 2245 O O . LYS A 1 287 ? -21.572 -3.348 3.131 1.00 87.69 287 LYS A O 1
ATOM 2250 N N . LEU A 1 288 ? -19.444 -2.808 2.649 1.00 86.50 288 LEU A N 1
ATOM 2251 C CA . LEU A 1 288 ? -19.278 -3.837 1.615 1.00 86.50 288 LEU A CA 1
ATOM 2252 C C . LEU A 1 288 ? -19.376 -5.256 2.183 1.00 86.50 288 LEU A C 1
ATOM 2254 O O . LEU A 1 288 ? -20.025 -6.113 1.585 1.00 86.50 288 LEU A O 1
ATOM 2258 N N . VAL A 1 289 ? -18.782 -5.505 3.350 1.00 85.56 289 VAL A N 1
ATOM 2259 C CA . VAL A 1 289 ? -18.869 -6.806 4.028 1.00 85.56 289 VAL A CA 1
ATOM 2260 C C . VAL A 1 289 ? -20.315 -7.118 4.413 1.00 85.56 289 VAL A C 1
ATOM 2262 O O . VAL A 1 289 ? -20.785 -8.229 4.164 1.00 85.56 289 VAL A O 1
ATOM 2265 N N . ALA A 1 290 ? -21.050 -6.136 4.943 1.00 83.38 290 ALA A N 1
ATOM 2266 C CA . ALA A 1 290 ? -22.465 -6.291 5.277 1.00 83.38 290 ALA A CA 1
ATOM 2267 C C . ALA A 1 290 ? -23.335 -6.576 4.035 1.00 83.38 290 ALA A C 1
ATOM 2269 O O . ALA A 1 290 ? -24.119 -7.525 4.039 1.00 83.38 290 ALA A O 1
ATOM 2270 N N . ALA A 1 291 ? -23.150 -5.817 2.948 1.00 83.94 291 ALA A N 1
ATOM 2271 C CA . ALA A 1 291 ? -23.860 -6.026 1.681 1.00 83.94 291 ALA A CA 1
ATOM 2272 C C . ALA A 1 291 ? -23.561 -7.399 1.053 1.00 83.94 291 ALA A C 1
ATOM 2274 O O . ALA A 1 291 ? -24.389 -7.991 0.357 1.00 83.94 291 ALA A O 1
ATOM 2275 N N . ARG A 1 292 ? -22.367 -7.940 1.306 1.00 78.88 292 ARG A N 1
ATOM 2276 C CA . ARG A 1 292 ? -22.006 -9.268 0.822 1.00 78.88 292 ARG A CA 1
ATOM 2277 C C . ARG A 1 292 ? -22.656 -10.392 1.622 1.00 78.88 292 ARG A C 1
ATOM 2279 O O . ARG A 1 292 ? -23.105 -11.376 1.035 1.00 78.88 292 ARG A O 1
ATOM 2286 N N . LYS A 1 293 ? -22.743 -10.245 2.946 1.00 73.25 293 LYS A N 1
ATOM 2287 C CA . LYS A 1 293 ? -23.460 -11.207 3.792 1.00 73.25 293 LYS A CA 1
ATOM 2288 C C . LYS A 1 293 ? -24.942 -11.292 3.406 1.00 73.25 293 LYS A C 1
ATOM 2290 O O . LYS A 1 293 ? -25.474 -12.394 3.319 1.00 73.25 293 LYS A O 1
ATOM 2295 N N . SER A 1 294 ? -25.586 -10.166 3.086 1.00 70.31 294 SER A N 1
ATOM 2296 C CA . SER A 1 294 ? -27.000 -10.157 2.676 1.00 70.31 294 SER A CA 1
ATOM 2297 C C . SER A 1 294 ? -27.261 -10.758 1.288 1.00 70.31 294 SER A C 1
ATOM 2299 O O . SER A 1 294 ? -28.360 -11.241 1.035 1.00 70.31 294 SER A O 1
ATOM 2301 N N . THR A 1 295 ? -26.264 -10.785 0.396 1.00 67.88 295 THR A N 1
ATOM 2302 C CA . THR A 1 295 ? -26.381 -11.358 -0.961 1.00 67.88 295 THR A CA 1
ATOM 2303 C C . THR A 1 295 ? -26.108 -12.868 -1.028 1.00 67.88 295 THR A C 1
ATOM 2305 O O . THR A 1 295 ? -26.096 -13.439 -2.115 1.00 67.88 295 THR A O 1
ATOM 2308 N N . GLY A 1 296 ? -25.904 -13.541 0.114 1.00 60.38 296 GLY A N 1
ATOM 2309 C CA . GLY A 1 296 ? -25.871 -15.010 0.207 1.00 60.38 296 GLY A CA 1
ATOM 2310 C C . GLY A 1 296 ? -24.678 -15.696 -0.472 1.00 60.38 296 GLY A C 1
ATOM 2311 O O . GLY A 1 296 ? -24.667 -16.915 -0.614 1.00 60.38 296 GLY A O 1
ATOM 2312 N N . THR A 1 297 ? -23.652 -14.948 -0.889 1.00 54.62 297 THR A N 1
ATOM 2313 C CA . THR A 1 297 ? -22.497 -15.491 -1.635 1.00 54.62 297 THR A CA 1
ATOM 2314 C C . THR A 1 297 ? -21.437 -16.179 -0.760 1.00 54.62 297 THR A C 1
ATOM 2316 O O . THR A 1 297 ? -20.373 -16.536 -1.265 1.00 54.62 297 THR A O 1
ATOM 2319 N N . GLN A 1 298 ? -21.690 -16.394 0.537 1.00 52.81 298 GLN A N 1
ATOM 2320 C CA . GLN A 1 298 ? -20.743 -17.027 1.464 1.00 52.81 298 GLN A CA 1
ATOM 2321 C C . GLN A 1 298 ? -21.409 -18.003 2.445 1.00 52.81 298 GLN A C 1
ATOM 2323 O O . GLN A 1 298 ? -22.587 -17.889 2.772 1.00 52.81 298 GLN A O 1
ATOM 2328 N N . LYS A 1 299 ? -20.599 -18.973 2.895 1.00 52.00 299 LYS A N 1
ATOM 2329 C CA . LYS A 1 299 ? -20.906 -20.024 3.881 1.00 52.00 299 LYS A CA 1
ATOM 2330 C C . LYS A 1 299 ? -21.599 -19.424 5.122 1.00 52.00 299 LYS A C 1
ATOM 2332 O O . LYS A 1 299 ? -21.200 -18.329 5.518 1.00 52.00 299 LYS A O 1
ATOM 2337 N N . PRO A 1 300 ? -22.576 -20.113 5.750 1.00 52.28 300 PRO A N 1
ATOM 2338 C CA . PRO A 1 300 ? -23.250 -19.605 6.942 1.00 52.28 300 PRO A CA 1
ATOM 2339 C C . PRO A 1 300 ? -22.222 -19.232 8.014 1.00 52.28 300 PRO A C 1
ATOM 2341 O O . PRO A 1 300 ? -21.459 -20.070 8.497 1.00 52.28 300 PRO A O 1
ATOM 2344 N N . SER A 1 301 ? -22.184 -17.937 8.305 1.00 62.06 301 SER A N 1
ATOM 2345 C CA . SER A 1 301 ? -21.440 -17.328 9.398 1.00 62.06 301 SER A CA 1
ATOM 2346 C C . SER A 1 301 ? -22.034 -17.808 10.726 1.00 62.06 301 SER A C 1
ATOM 2348 O O . SER A 1 301 ? -23.227 -18.106 10.807 1.00 62.06 301 SER A O 1
ATOM 2350 N N . SER A 1 302 ? -21.214 -17.951 11.771 1.00 74.75 302 SER A N 1
ATOM 2351 C CA . SER A 1 302 ? -21.756 -18.262 13.095 1.00 74.75 302 SER A CA 1
ATOM 2352 C C . SER A 1 302 ? -22.582 -17.067 13.587 1.00 74.75 302 SER A C 1
ATOM 2354 O O . SER A 1 302 ? -22.230 -15.916 13.327 1.00 74.75 302 SER A O 1
ATOM 2356 N N . ALA A 1 303 ? -23.651 -17.311 14.352 1.00 81.12 303 ALA A N 1
ATOM 2357 C CA . ALA A 1 303 ? -24.477 -16.232 14.915 1.00 81.12 303 ALA A CA 1
ATOM 2358 C C . ALA A 1 303 ? -23.653 -15.211 15.735 1.00 81.12 303 ALA A C 1
ATOM 2360 O O . ALA A 1 303 ? -24.025 -14.047 15.865 1.00 81.12 303 ALA A O 1
ATOM 2361 N N . GLN A 1 304 ? -22.512 -15.646 16.275 1.00 81.25 304 GLN A N 1
ATOM 2362 C CA . GLN A 1 304 ? -21.557 -14.796 16.983 1.00 81.25 304 GLN A CA 1
ATOM 2363 C C . GLN A 1 304 ? -20.775 -13.879 16.028 1.00 81.25 304 GLN A C 1
ATOM 2365 O O . GLN A 1 304 ? -20.635 -12.694 16.312 1.00 81.25 304 GLN A O 1
ATOM 2370 N N . GLU A 1 305 ? -20.308 -14.385 14.885 1.00 81.44 305 GLU A N 1
ATOM 2371 C CA . GLU A 1 305 ? -19.590 -13.582 13.882 1.00 81.44 305 GLU A CA 1
ATOM 2372 C C . GLU A 1 305 ? -20.516 -12.578 13.179 1.00 81.44 305 GLU A C 1
ATOM 2374 O O . GLU A 1 305 ? -20.099 -11.472 12.829 1.00 81.44 305 GLU A O 1
ATOM 2379 N N . ASP A 1 306 ? -21.795 -12.914 13.010 1.00 83.50 306 ASP A N 1
ATOM 2380 C CA . ASP A 1 306 ? -22.796 -11.956 12.529 1.00 83.50 306 ASP A CA 1
ATOM 2381 C C . ASP A 1 306 ? -23.007 -10.821 13.521 1.00 83.50 306 ASP A C 1
ATOM 2383 O O . ASP A 1 306 ? -22.923 -9.652 13.143 1.00 83.50 306 ASP A O 1
ATOM 2387 N N . ARG A 1 307 ? -23.138 -11.148 14.807 1.00 86.94 307 ARG A N 1
ATOM 2388 C CA . ARG A 1 307 ? -23.269 -10.143 15.861 1.00 86.94 307 ARG A CA 1
ATOM 2389 C C . ARG A 1 307 ? -22.029 -9.256 15.994 1.00 86.94 307 ARG A C 1
ATOM 2391 O O . ARG A 1 307 ? -22.161 -8.048 16.171 1.00 86.94 307 ARG A O 1
ATOM 2398 N N . MET A 1 308 ? -20.823 -9.813 15.885 1.00 88.69 308 MET A N 1
ATOM 2399 C CA . MET A 1 308 ? -19.591 -9.012 15.876 1.00 88.69 308 MET A CA 1
ATOM 2400 C C . MET A 1 308 ? -19.533 -8.075 14.665 1.00 88.69 308 MET A C 1
ATOM 2402 O O . MET A 1 308 ? -19.121 -6.922 14.798 1.00 88.69 308 MET A O 1
ATOM 2406 N N . GLN A 1 309 ? -20.005 -8.525 13.501 1.00 86.88 309 GLN A N 1
ATOM 2407 C CA . GLN A 1 309 ? -20.078 -7.681 12.311 1.00 86.88 309 GLN A CA 1
ATOM 2408 C C . GLN A 1 309 ? -21.124 -6.561 12.448 1.00 86.88 309 GLN A C 1
ATOM 2410 O O . GLN A 1 309 ? -20.879 -5.446 11.990 1.00 86.88 309 GLN A O 1
ATOM 2415 N N . GLU A 1 310 ? -22.262 -6.813 13.099 1.00 89.00 310 GLU A N 1
ATOM 2416 C CA . GLU A 1 310 ? -23.245 -5.770 13.428 1.00 89.00 310 GLU A CA 1
ATOM 2417 C C . GLU A 1 310 ? -22.644 -4.702 14.350 1.00 89.00 310 GLU A C 1
ATOM 2419 O O . GLU A 1 310 ? -22.780 -3.504 14.091 1.00 89.00 310 GLU A O 1
ATOM 2424 N N . LEU A 1 311 ? -21.918 -5.124 15.391 1.00 91.50 311 LEU A N 1
ATOM 2425 C CA . LEU A 1 311 ? -21.214 -4.217 16.302 1.00 91.50 311 LEU A CA 1
ATOM 2426 C C . LEU A 1 311 ? -20.133 -3.405 15.575 1.00 91.50 311 LEU A C 1
ATOM 2428 O O . LEU A 1 311 ? -20.017 -2.201 15.806 1.00 91.50 311 LEU A O 1
ATOM 2432 N N . ALA A 1 312 ? -19.399 -4.021 14.645 1.00 89.56 312 ALA A N 1
ATOM 2433 C CA . ALA A 1 312 ? -18.454 -3.311 13.786 1.00 89.56 312 ALA A CA 1
ATOM 2434 C C . ALA A 1 312 ? -19.155 -2.272 12.898 1.00 89.56 312 ALA A C 1
ATOM 2436 O O . ALA A 1 312 ? -18.655 -1.161 12.734 1.00 89.56 312 ALA A O 1
ATOM 2437 N N . GLY A 1 313 ? -20.332 -2.605 12.358 1.00 88.50 313 GLY A N 1
ATOM 2438 C CA . GLY A 1 313 ? -21.169 -1.681 11.591 1.00 88.50 313 GLY A CA 1
ATOM 2439 C C . GLY A 1 313 ? -21.606 -0.465 12.408 1.00 88.50 313 GLY A C 1
ATOM 2440 O O . GLY A 1 313 ? -21.543 0.664 11.921 1.00 88.50 313 GLY A O 1
ATOM 2441 N N . LEU A 1 314 ? -21.986 -0.678 13.669 1.00 91.06 314 LEU A N 1
ATOM 2442 C CA . LEU A 1 314 ? -22.303 0.405 14.597 1.00 91.06 314 LEU A CA 1
ATOM 2443 C C . LEU A 1 314 ? -21.071 1.277 14.891 1.00 91.06 314 LEU A C 1
ATOM 2445 O O . LEU A 1 314 ? -21.171 2.496 14.784 1.00 91.06 314 LEU A O 1
ATOM 2449 N N . ALA A 1 315 ? -19.904 0.687 15.174 1.00 90.62 315 ALA A N 1
ATOM 2450 C CA . ALA A 1 315 ? -18.660 1.436 15.389 1.00 90.62 315 ALA A CA 1
ATOM 2451 C C . ALA A 1 315 ? -18.271 2.277 14.156 1.00 90.62 315 ALA A C 1
ATOM 2453 O O . ALA A 1 315 ? -17.975 3.466 14.272 1.00 90.62 315 ALA A O 1
ATOM 2454 N N . ALA A 1 316 ? -18.348 1.691 12.958 1.00 87.81 316 ALA A N 1
ATOM 2455 C CA . ALA A 1 316 ? -18.108 2.385 11.696 1.00 87.81 316 ALA A CA 1
ATOM 2456 C C . ALA A 1 316 ? -19.077 3.558 11.473 1.00 87.81 316 ALA A C 1
ATOM 2458 O O . ALA A 1 316 ? -18.670 4.615 10.991 1.00 87.81 316 ALA A O 1
ATOM 2459 N N . ARG A 1 317 ? -20.350 3.408 11.859 1.00 90.00 317 ARG A N 1
ATOM 2460 C CA . ARG A 1 317 ? -21.331 4.498 11.793 1.00 90.00 317 ARG A CA 1
ATOM 2461 C C . ARG A 1 317 ? -20.965 5.650 12.731 1.00 90.00 317 ARG A C 1
ATOM 2463 O O . ARG A 1 317 ? -21.082 6.801 12.318 1.00 90.00 317 ARG A O 1
ATOM 2470 N N . LEU A 1 318 ? -20.475 5.368 13.941 1.00 90.75 318 LEU A N 1
ATOM 2471 C CA . LEU A 1 318 ? -19.999 6.413 14.858 1.00 90.75 318 LEU A CA 1
ATOM 2472 C C . LEU A 1 318 ? -18.829 7.211 14.248 1.00 90.75 318 LEU A C 1
ATOM 2474 O O . LEU A 1 318 ? -18.805 8.438 14.350 1.00 90.75 318 LEU A O 1
ATOM 2478 N N . LEU A 1 319 ? -17.909 6.543 13.535 1.00 87.88 319 LEU A N 1
ATOM 2479 C CA . LEU A 1 319 ? -16.815 7.205 12.803 1.00 87.88 319 LEU A CA 1
ATOM 2480 C C . LEU A 1 319 ? -17.304 8.120 11.672 1.00 87.88 319 LEU A C 1
ATOM 2482 O O . LEU A 1 319 ? -16.663 9.128 11.376 1.00 87.88 319 LEU A O 1
ATOM 2486 N N . GLU A 1 320 ? -18.424 7.795 11.025 1.00 87.44 320 GLU A N 1
ATOM 2487 C CA . GLU A 1 320 ? -19.039 8.680 10.029 1.00 87.44 320 GLU A CA 1
ATOM 2488 C C . GLU A 1 320 ? -19.734 9.873 10.693 1.00 87.44 320 GLU A C 1
ATOM 2490 O O . GLU A 1 320 ? -19.550 11.012 10.261 1.00 87.44 320 GLU A O 1
ATOM 2495 N N . GLN A 1 321 ? -20.483 9.626 11.770 1.00 88.75 321 GLN A N 1
ATOM 2496 C CA . GLN A 1 321 ? -21.251 10.646 12.488 1.00 88.75 321 GLN A CA 1
ATOM 2497 C C . GLN A 1 321 ? -20.374 11.696 13.163 1.00 88.75 321 GLN A C 1
ATOM 2499 O O . GLN A 1 321 ? -20.767 12.860 13.214 1.00 88.75 321 GLN A O 1
ATOM 2504 N N . ARG A 1 322 ? -19.165 11.330 13.609 1.00 88.31 322 ARG A N 1
ATOM 2505 C CA . ARG A 1 322 ? -18.230 12.280 14.232 1.00 88.31 322 ARG A CA 1
ATOM 2506 C C . ARG A 1 322 ? -17.933 13.500 13.351 1.00 88.31 322 ARG A C 1
ATOM 2508 O O . ARG A 1 322 ? -17.675 14.570 13.878 1.00 88.31 322 ARG A O 1
ATOM 2515 N N . LYS A 1 323 ? -18.010 13.365 12.018 1.00 86.50 323 LYS A N 1
ATOM 2516 C CA . LYS A 1 323 ? -17.765 14.464 11.061 1.00 86.50 323 LYS A CA 1
ATOM 2517 C C . LYS A 1 323 ? -18.800 15.585 11.153 1.00 86.50 323 LYS A C 1
ATOM 2519 O O . LYS A 1 323 ? -18.549 16.686 10.679 1.00 86.50 323 LYS A O 1
ATOM 2524 N N . LEU A 1 324 ? -19.969 15.281 11.708 1.00 88.31 324 LEU A N 1
ATOM 2525 C CA . LEU A 1 324 ? -21.064 16.224 11.907 1.00 88.31 324 LEU A CA 1
ATOM 2526 C C . LEU A 1 324 ? -21.011 16.870 13.297 1.00 88.31 324 LEU A C 1
ATOM 2528 O O . LEU A 1 324 ? -21.818 17.748 13.594 1.00 88.31 324 LEU A O 1
ATOM 2532 N N . LEU A 1 325 ? -20.090 16.424 14.158 1.00 87.38 325 LEU A N 1
ATOM 2533 C CA . LEU A 1 325 ? -20.009 16.847 15.545 1.00 87.38 325 LEU A CA 1
ATOM 2534 C C . LEU A 1 325 ? -18.902 17.892 15.763 1.00 87.38 325 LEU A C 1
ATOM 2536 O O . LEU A 1 325 ? -17.869 17.865 15.094 1.00 87.38 325 LEU A O 1
ATOM 2540 N N . PRO A 1 326 ? -19.097 18.794 16.738 1.00 88.06 326 PRO A N 1
ATOM 2541 C CA . PRO A 1 326 ? -18.032 19.613 17.313 1.00 88.06 326 PRO A CA 1
ATOM 2542 C C . PRO A 1 326 ? -16.868 18.767 17.877 1.00 88.06 326 PRO A C 1
ATOM 2544 O O . PRO A 1 326 ? -17.106 17.635 18.308 1.00 88.06 326 PRO A O 1
ATOM 2547 N N . PRO A 1 327 ? -15.630 19.301 17.928 1.00 85.69 327 PRO A N 1
ATOM 2548 C CA . PRO A 1 327 ? -14.434 18.544 18.323 1.00 85.69 327 PRO A CA 1
ATOM 2549 C C . PRO A 1 327 ? -14.515 17.947 19.738 1.00 85.69 327 PRO A C 1
ATOM 2551 O O . PRO A 1 327 ? -14.124 16.804 19.946 1.00 85.69 327 PRO A O 1
ATOM 2554 N N . ASP A 1 328 ? -15.130 18.660 20.684 1.00 88.19 328 ASP A N 1
ATOM 2555 C CA . ASP A 1 328 ? -15.362 18.226 22.069 1.00 88.19 328 ASP A CA 1
ATOM 2556 C C . ASP A 1 328 ? -16.217 16.952 22.190 1.00 88.19 328 ASP A C 1
ATOM 2558 O O . ASP A 1 328 ? -16.111 16.223 23.176 1.00 88.19 328 ASP A O 1
ATOM 2562 N N . LEU A 1 329 ? -17.041 16.654 21.181 1.00 89.50 329 LEU A N 1
ATOM 2563 C CA . LEU A 1 329 ? -17.832 15.422 21.097 1.00 89.50 329 LEU A CA 1
ATOM 2564 C C . LEU A 1 329 ? -17.244 14.421 20.097 1.00 89.50 329 LEU A C 1
ATOM 2566 O O . LEU A 1 329 ? -17.404 13.211 20.267 1.00 89.50 329 LEU A O 1
ATOM 2570 N N . ALA A 1 330 ? -16.576 14.914 19.053 1.00 88.62 330 ALA A N 1
ATOM 2571 C CA . ALA A 1 330 ? -15.991 14.093 18.005 1.00 88.62 330 ALA A CA 1
ATOM 2572 C C . ALA A 1 330 ? -14.805 13.260 18.514 1.00 88.62 330 ALA A C 1
ATOM 2574 O O . ALA A 1 330 ? -14.711 12.085 18.150 1.00 88.62 330 ALA A O 1
ATOM 2575 N N . ASP A 1 331 ? -13.947 13.822 19.374 1.00 89.38 331 ASP A N 1
ATOM 2576 C CA . ASP A 1 331 ? -12.748 13.131 19.866 1.00 89.38 331 ASP A CA 1
ATOM 2577 C C . ASP A 1 331 ? -13.097 11.925 20.761 1.00 89.38 331 ASP A C 1
ATOM 2579 O O . ASP A 1 331 ? -12.674 10.806 20.440 1.00 89.38 331 ASP A O 1
ATOM 2583 N N . PRO A 1 332 ? -13.940 12.058 21.812 1.00 90.25 332 PRO A N 1
ATOM 2584 C CA . PRO A 1 332 ? -14.348 10.904 22.613 1.00 90.25 332 PRO A CA 1
ATOM 2585 C C . PRO A 1 332 ? -15.090 9.850 21.784 1.00 90.25 332 PRO A C 1
ATOM 2587 O O . PRO A 1 332 ? -14.910 8.650 21.998 1.00 90.25 332 PRO A O 1
ATOM 2590 N N . LEU A 1 333 ? -15.900 10.277 20.807 1.00 92.31 333 LEU A N 1
ATOM 2591 C CA . LEU A 1 333 ? -16.639 9.363 19.938 1.00 92.31 333 LEU A CA 1
ATOM 2592 C C . LEU A 1 333 ? -15.714 8.577 19.000 1.00 92.31 333 LEU A C 1
ATOM 2594 O O . LEU A 1 333 ? -15.910 7.374 18.816 1.00 92.31 333 LEU A O 1
ATOM 2598 N N . SER A 1 334 ? -14.693 9.237 18.445 1.00 89.69 334 SER A N 1
ATOM 2599 C CA . SER A 1 334 ? -13.632 8.597 17.661 1.00 89.69 334 SER A CA 1
ATOM 2600 C C . SER A 1 334 ? -12.947 7.505 18.475 1.00 89.69 334 SER A C 1
ATOM 2602 O O . SER A 1 334 ? -12.834 6.371 18.011 1.00 89.69 334 SER A O 1
ATOM 2604 N N . ARG A 1 335 ? -12.579 7.829 19.719 1.00 89.69 335 ARG A N 1
ATOM 2605 C CA . ARG A 1 335 ? -11.890 6.914 20.629 1.00 89.69 335 ARG A CA 1
ATOM 2606 C C . ARG A 1 335 ? -12.749 5.713 21.022 1.00 89.69 335 ARG A C 1
ATOM 2608 O O . ARG A 1 335 ? -12.264 4.586 21.037 1.00 89.69 335 ARG A O 1
ATOM 2615 N N . ILE A 1 336 ? -14.035 5.926 21.309 1.00 93.00 336 ILE A N 1
ATOM 2616 C CA . ILE A 1 336 ? -14.989 4.832 21.556 1.00 93.00 336 ILE A CA 1
ATOM 2617 C C . ILE A 1 336 ? -15.054 3.910 20.338 1.00 93.00 336 ILE A C 1
ATOM 2619 O O . ILE A 1 336 ? -14.972 2.689 20.480 1.00 93.00 336 ILE A O 1
ATOM 2623 N N . ALA A 1 337 ? -15.205 4.477 19.141 1.00 91.62 337 ALA A N 1
ATOM 2624 C CA . ALA A 1 337 ? -15.338 3.691 17.926 1.00 91.62 337 ALA A CA 1
ATOM 2625 C C . ALA A 1 337 ? -14.062 2.893 17.613 1.00 91.62 337 ALA A C 1
ATOM 2627 O O . ALA A 1 337 ? -14.164 1.707 17.306 1.00 91.62 337 ALA A O 1
ATOM 2628 N N . SER A 1 338 ? -12.874 3.488 17.759 1.00 87.56 338 SER A N 1
ATOM 2629 C CA . SER A 1 338 ? -11.599 2.788 17.553 1.00 87.56 338 SER A CA 1
ATOM 2630 C C . SER A 1 338 ? -11.384 1.667 18.575 1.00 87.56 338 SER A C 1
ATOM 2632 O O . SER A 1 338 ? -11.076 0.544 18.185 1.00 87.56 338 SER A O 1
ATOM 2634 N N . LEU A 1 339 ? -11.648 1.922 19.864 1.00 91.44 339 LEU A N 1
ATOM 2635 C CA . LEU A 1 339 ? -11.574 0.902 20.921 1.00 91.44 339 LEU A CA 1
ATOM 2636 C C . LEU A 1 339 ? -12.565 -0.243 20.683 1.00 91.44 339 LEU A C 1
ATOM 2638 O O . LEU A 1 339 ? -12.257 -1.400 20.948 1.00 91.44 339 LEU A O 1
ATOM 2642 N N . SER A 1 340 ? -13.744 0.060 20.143 1.00 93.12 340 SER A N 1
ATOM 2643 C CA . SER A 1 340 ? -14.734 -0.963 19.794 1.00 93.12 340 SER A CA 1
ATOM 2644 C C . SER A 1 340 ? -14.234 -1.882 18.684 1.00 93.12 340 SER A C 1
ATOM 2646 O O . SER A 1 340 ? -14.409 -3.095 18.772 1.00 93.12 340 SER A O 1
ATOM 2648 N N . LEU A 1 341 ? -13.597 -1.321 17.652 1.00 90.38 341 LEU A N 1
ATOM 2649 C CA . LEU A 1 341 ? -12.989 -2.103 16.573 1.00 90.38 341 LEU A CA 1
ATOM 2650 C C . LEU A 1 341 ? -11.836 -2.974 17.094 1.00 90.38 341 LEU A C 1
ATOM 2652 O O . LEU A 1 341 ? -11.746 -4.139 16.711 1.00 90.38 341 LEU A O 1
ATOM 2656 N N . ASP A 1 342 ? -11.026 -2.456 18.021 1.00 86.75 342 ASP A N 1
ATOM 2657 C CA . ASP A 1 342 ? -9.973 -3.220 18.704 1.00 86.75 342 ASP A CA 1
ATOM 2658 C C . ASP A 1 342 ? -10.514 -4.383 19.526 1.00 86.75 342 ASP A C 1
ATOM 2660 O O . ASP A 1 342 ? -9.980 -5.491 19.477 1.00 86.75 342 ASP A O 1
ATOM 2664 N N . MET A 1 343 ? -11.572 -4.149 20.301 1.00 91.06 343 MET A N 1
ATOM 2665 C CA . MET A 1 343 ? -12.224 -5.201 21.077 1.00 91.06 343 MET A CA 1
ATOM 2666 C C . MET A 1 343 ? -12.792 -6.278 20.150 1.00 91.06 343 MET A C 1
ATOM 2668 O O . MET A 1 343 ? -12.630 -7.462 20.423 1.00 91.06 343 MET A O 1
ATOM 2672 N N . ILE A 1 344 ? -13.399 -5.891 19.023 1.00 90.62 344 ILE A N 1
ATOM 2673 C CA . ILE A 1 344 ? -13.893 -6.841 18.014 1.00 90.62 344 ILE A CA 1
ATOM 2674 C C . ILE A 1 344 ? -12.752 -7.659 17.416 1.00 90.62 344 ILE A C 1
ATOM 2676 O O . ILE A 1 344 ? -12.898 -8.869 17.252 1.00 90.62 344 ILE A O 1
ATOM 2680 N N . GLN A 1 345 ? -11.616 -7.029 17.126 1.00 86.00 345 GLN A N 1
ATOM 2681 C CA . GLN A 1 345 ? -10.439 -7.743 16.649 1.00 86.00 345 GLN A CA 1
ATOM 2682 C C . GLN A 1 345 ? -9.892 -8.706 17.714 1.00 86.00 345 GLN A C 1
ATOM 2684 O O . GLN A 1 345 ? -9.616 -9.858 17.395 1.00 86.00 345 GLN A O 1
ATOM 2689 N N . SER A 1 346 ? -9.848 -8.286 18.981 1.00 86.62 346 SER A N 1
ATOM 2690 C CA . SER A 1 346 ? -9.416 -9.139 20.103 1.00 86.62 346 SER A CA 1
ATOM 2691 C C . SER A 1 346 ? -10.310 -10.375 20.231 1.00 86.62 3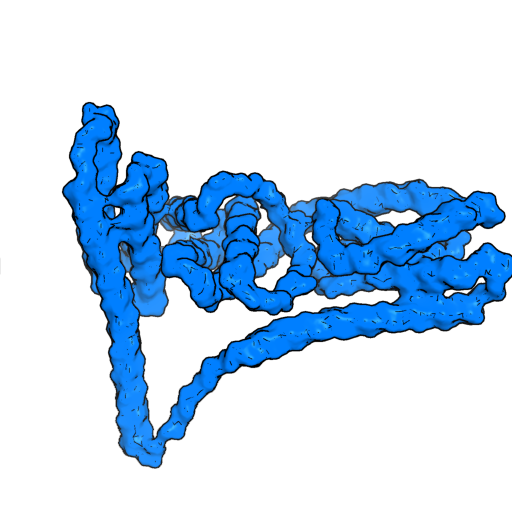46 SER A C 1
ATOM 2693 O O . SER A 1 346 ? -9.815 -11.488 20.280 1.00 86.62 346 SER A O 1
ATOM 2695 N N . MET A 1 347 ? -11.634 -10.211 20.132 1.00 89.69 347 MET A N 1
ATOM 2696 C CA . MET A 1 347 ? -12.600 -11.324 20.149 1.00 89.69 347 MET A CA 1
ATOM 2697 C C . MET A 1 347 ? -12.487 -12.284 18.948 1.00 89.69 347 MET A C 1
ATOM 2699 O O . MET A 1 347 ? -12.946 -13.434 19.003 1.00 89.69 347 MET A O 1
ATOM 2703 N N . ARG A 1 348 ? -11.953 -11.812 17.814 1.00 85.19 348 ARG A N 1
ATOM 2704 C CA . ARG A 1 348 ? -11.679 -12.664 16.647 1.00 85.19 348 ARG A CA 1
ATOM 2705 C C . ARG A 1 348 ? -10.434 -13.510 16.867 1.00 85.19 348 ARG A C 1
ATOM 2707 O O . ARG A 1 348 ? -10.433 -14.672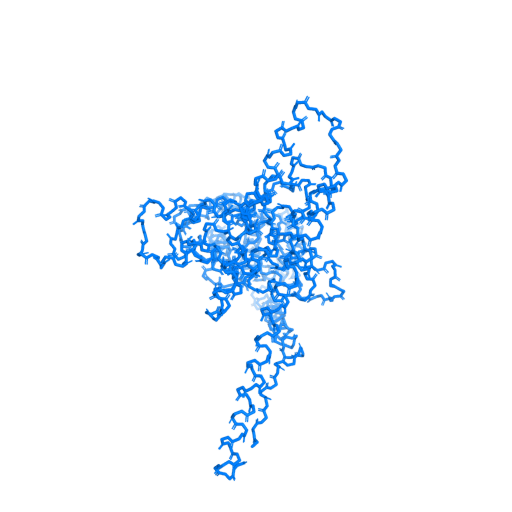 16.463 1.00 85.19 348 ARG A O 1
ATOM 2714 N N . GLU A 1 349 ? -9.421 -12.922 17.490 1.00 83.88 349 GLU A N 1
ATOM 2715 C CA . GLU A 1 349 ? -8.142 -13.557 17.802 1.00 83.88 349 GLU A CA 1
ATOM 2716 C C . GLU A 1 349 ? -8.269 -14.536 18.978 1.00 83.88 349 GLU A C 1
ATOM 2718 O O . GLU A 1 349 ? -7.806 -15.670 18.857 1.00 83.88 349 GLU A O 1
ATOM 2723 N N . ASP A 1 350 ? -8.980 -14.152 20.042 1.00 81.88 350 ASP A N 1
ATOM 2724 C CA . ASP A 1 350 ? -9.226 -14.967 21.233 1.00 81.88 350 ASP A CA 1
ATOM 2725 C C . ASP A 1 350 ? -10.731 -15.292 21.419 1.00 81.88 350 ASP A C 1
ATOM 2727 O O . ASP A 1 350 ? -11.565 -14.400 21.627 1.00 81.88 350 ASP A O 1
ATOM 2731 N N . PRO A 1 351 ? -11.128 -16.579 21.344 1.00 82.69 351 PRO A N 1
ATOM 2732 C CA . PRO A 1 351 ? -12.488 -17.021 21.635 1.00 82.69 351 PRO A CA 1
ATOM 2733 C C . PRO A 1 351 ? -13.001 -16.742 23.058 1.00 82.69 351 PRO A C 1
ATOM 2735 O O . PRO A 1 351 ? -14.216 -16.573 23.207 1.00 82.69 351 PRO A O 1
ATOM 2738 N N . GLU A 1 352 ? -12.141 -16.697 24.078 1.00 83.25 352 GLU A N 1
ATOM 2739 C CA . GLU A 1 352 ? -12.537 -16.509 25.486 1.00 83.25 352 GLU A CA 1
ATOM 2740 C C . GLU A 1 352 ? -13.069 -15.091 25.738 1.00 83.25 352 GLU A C 1
ATOM 2742 O O . GLU A 1 352 ? -14.061 -14.875 26.446 1.00 83.25 352 GLU A O 1
ATOM 2747 N N . ASP A 1 353 ? -12.495 -14.124 25.032 1.00 85.19 353 ASP A N 1
ATOM 2748 C CA . ASP A 1 353 ? -12.867 -12.715 25.075 1.00 85.19 353 ASP A CA 1
ATOM 2749 C C . ASP A 1 353 ? -14.255 -12.423 24.482 1.00 85.19 353 ASP A C 1
ATOM 2751 O O . ASP A 1 353 ? -14.892 -11.406 24.796 1.00 85.19 353 ASP A O 1
ATOM 2755 N N . ARG A 1 354 ? -14.776 -13.325 23.638 1.00 87.25 354 ARG A N 1
ATOM 2756 C CA . ARG A 1 354 ? -16.034 -13.120 22.899 1.00 87.25 354 ARG A CA 1
ATOM 2757 C C . ARG A 1 354 ? -17.217 -12.865 23.812 1.00 87.25 354 ARG A C 1
ATOM 2759 O O . ARG A 1 354 ? -18.073 -12.039 23.499 1.00 87.25 354 ARG A O 1
ATOM 2766 N N . ARG A 1 355 ? -17.319 -13.596 24.923 1.00 84.94 355 ARG A N 1
ATOM 2767 C CA . ARG A 1 355 ? -18.501 -13.524 25.792 1.00 84.94 355 ARG A CA 1
ATOM 2768 C C . ARG A 1 355 ? -18.613 -12.152 26.451 1.00 84.94 355 ARG A C 1
ATOM 2770 O O . ARG A 1 355 ? -19.676 -11.530 26.388 1.00 84.94 355 ARG A O 1
ATOM 2777 N N . THR A 1 356 ? -17.532 -11.703 27.075 1.00 85.62 356 THR A N 1
ATOM 2778 C CA . THR A 1 356 ? -17.494 -10.448 27.830 1.00 85.62 356 THR A CA 1
ATOM 2779 C C . THR A 1 356 ? -17.524 -9.256 26.875 1.00 85.62 356 THR A C 1
ATOM 2781 O O . THR A 1 356 ? -18.384 -8.384 27.018 1.00 85.62 356 THR A O 1
ATOM 2784 N N . GLY A 1 357 ? -16.711 -9.290 25.813 1.00 88.12 357 GLY A N 1
ATOM 2785 C CA . GLY A 1 357 ? -16.668 -8.233 24.805 1.00 88.12 357 GLY A CA 1
ATOM 2786 C C . GLY A 1 357 ? -18.002 -8.040 24.074 1.00 88.12 357 GLY A C 1
ATOM 2787 O O . GLY A 1 357 ? -18.487 -6.910 23.974 1.00 88.12 357 GLY A O 1
ATOM 2788 N N . MET A 1 358 ? -18.677 -9.115 23.637 1.00 90.62 358 MET A N 1
ATOM 2789 C CA . MET A 1 358 ? -19.993 -8.992 22.986 1.00 90.62 358 MET A CA 1
ATOM 2790 C C . MET A 1 358 ? -21.065 -8.455 23.939 1.00 90.62 358 MET A C 1
ATOM 2792 O O . MET A 1 358 ? -21.938 -7.694 23.510 1.00 90.62 358 MET A O 1
ATOM 2796 N N . ALA A 1 359 ? -21.030 -8.845 25.217 1.00 88.88 359 ALA A N 1
ATOM 2797 C CA . ALA A 1 359 ? -21.980 -8.358 26.214 1.00 88.88 359 ALA A CA 1
ATOM 2798 C C . ALA A 1 359 ? -21.786 -6.860 26.491 1.00 88.88 359 ALA A C 1
ATOM 2800 O O . ALA A 1 359 ? -22.765 -6.108 26.518 1.00 88.88 359 ALA A O 1
ATOM 2801 N N . PHE A 1 360 ? -20.535 -6.421 26.647 1.00 92.56 360 PHE A N 1
ATOM 2802 C CA . PHE A 1 360 ? -20.193 -5.021 26.871 1.00 92.56 360 PHE A CA 1
ATOM 2803 C C . PHE A 1 360 ? -20.566 -4.154 25.661 1.00 92.56 360 PHE A C 1
ATOM 2805 O O . PHE A 1 360 ? -21.382 -3.233 25.779 1.00 92.56 360 PHE A O 1
ATOM 2812 N N . LEU A 1 361 ? -20.050 -4.491 24.474 1.00 94.56 361 LEU A N 1
ATOM 2813 C CA . LEU A 1 361 ? -20.307 -3.729 23.251 1.00 94.56 361 LEU A CA 1
ATOM 2814 C C . LEU A 1 361 ? -21.799 -3.718 22.901 1.00 94.56 361 LEU A C 1
ATOM 2816 O O . LEU A 1 361 ? -22.362 -2.658 22.631 1.00 94.56 361 LEU A O 1
ATOM 2820 N N . GLY A 1 362 ? -22.475 -4.866 22.995 1.00 91.94 362 GLY A N 1
ATOM 2821 C CA . GLY A 1 362 ? -23.912 -4.972 22.734 1.00 91.94 362 GLY A CA 1
ATOM 2822 C C . GLY A 1 362 ? -24.781 -4.121 23.662 1.00 91.94 362 GLY A C 1
ATOM 2823 O O . GLY A 1 362 ? -25.878 -3.725 23.273 1.00 91.94 362 GLY A O 1
ATOM 2824 N N . ARG A 1 363 ? -24.304 -3.802 24.870 1.00 92.88 363 ARG A N 1
ATOM 2825 C CA . ARG A 1 363 ? -25.029 -2.965 25.832 1.00 92.88 363 ARG A CA 1
ATOM 2826 C C . ARG A 1 363 ? -24.834 -1.472 25.588 1.00 92.88 363 ARG A C 1
ATOM 2828 O O . ARG A 1 363 ? -25.784 -0.708 25.781 1.00 92.88 363 ARG A O 1
ATOM 2835 N N . TYR A 1 364 ? -23.620 -1.057 25.230 1.00 92.38 364 TYR A N 1
ATOM 2836 C CA . TYR A 1 364 ? -23.244 0.357 25.203 1.00 92.38 364 TYR A CA 1
ATOM 2837 C C . TYR A 1 364 ? -23.247 0.969 23.799 1.00 92.38 364 TYR A C 1
ATOM 2839 O O . TYR A 1 364 ? -23.760 2.078 23.652 1.00 92.38 364 TYR A O 1
ATOM 2847 N N . LEU A 1 365 ? -22.778 0.267 22.759 1.00 92.81 365 LEU A N 1
ATOM 2848 C CA . LEU A 1 365 ? -22.677 0.837 21.404 1.00 92.81 365 LEU A CA 1
ATOM 2849 C C . LEU A 1 365 ? -24.015 1.341 20.841 1.00 92.81 365 LEU A C 1
ATOM 2851 O O . LEU A 1 365 ? -24.066 2.486 20.386 1.00 92.81 365 LEU A O 1
ATOM 2855 N N . PRO A 1 366 ? -25.117 0.565 20.914 1.00 94.06 366 PRO A N 1
ATOM 2856 C CA . PRO A 1 366 ? -26.413 1.029 20.420 1.00 94.06 366 PRO A CA 1
ATOM 2857 C C . PRO A 1 366 ? -26.919 2.273 21.162 1.00 94.06 366 PRO A C 1
ATOM 2859 O O . PRO A 1 366 ? -27.516 3.163 20.560 1.00 94.06 366 PRO A O 1
ATOM 2862 N N . LYS A 1 367 ? -26.651 2.363 22.472 1.00 92.19 367 LYS A N 1
ATOM 2863 C CA . LYS A 1 367 ? -27.061 3.507 23.300 1.00 92.19 367 LYS A CA 1
ATOM 2864 C C . LYS A 1 367 ? -26.269 4.762 22.963 1.00 92.19 367 LYS A C 1
ATOM 2866 O O . LYS A 1 367 ? -26.845 5.841 22.919 1.00 92.19 367 LYS A O 1
ATOM 2871 N N . ILE A 1 368 ? -24.972 4.614 22.702 1.00 93.25 368 ILE A N 1
ATOM 2872 C CA . ILE A 1 368 ? -24.111 5.713 22.258 1.00 93.25 368 ILE A CA 1
ATOM 2873 C C . ILE A 1 368 ? -24.591 6.224 20.901 1.00 93.25 368 ILE A C 1
ATOM 2875 O O . ILE A 1 368 ? -24.795 7.426 20.755 1.00 93.25 368 ILE A O 1
ATOM 2879 N N . GLY A 1 369 ? -24.878 5.320 19.957 1.00 89.50 369 GLY A N 1
ATOM 2880 C CA . GLY A 1 369 ? -25.476 5.680 18.669 1.00 89.50 369 GLY A CA 1
ATOM 2881 C C . GLY A 1 369 ? -26.778 6.468 18.824 1.00 89.50 369 GLY A C 1
ATOM 2882 O O . GLY A 1 369 ? -26.927 7.520 18.214 1.00 89.50 369 GLY A O 1
ATOM 2883 N N . HIS A 1 370 ? -27.676 6.031 19.713 1.00 91.69 370 HIS A N 1
ATOM 2884 C CA . HIS A 1 370 ? -28.917 6.755 20.000 1.00 91.69 370 HIS A CA 1
ATOM 2885 C C . HIS A 1 370 ? -28.675 8.147 20.610 1.00 91.69 370 HIS A C 1
ATOM 2887 O O . HIS A 1 370 ? -29.352 9.101 20.241 1.00 91.69 370 HIS A O 1
ATOM 2893 N N . ILE A 1 371 ? -27.725 8.290 21.542 1.00 89.75 371 ILE A N 1
ATOM 2894 C CA . ILE A 1 371 ? -27.378 9.595 22.136 1.00 89.75 371 ILE A CA 1
ATOM 2895 C C . ILE A 1 371 ? -26.845 10.550 21.062 1.00 89.75 371 ILE A C 1
ATOM 2897 O O . ILE A 1 371 ? -27.229 11.717 21.043 1.00 89.75 371 ILE A O 1
ATOM 2901 N N . VAL A 1 372 ? -25.989 10.059 20.162 1.00 91.19 372 VAL A N 1
ATOM 2902 C CA . VAL A 1 372 ? -25.426 10.854 19.062 1.00 91.19 372 VAL A CA 1
ATOM 2903 C C . VAL A 1 372 ? -26.503 11.237 18.046 1.00 91.19 372 VAL A C 1
ATOM 2905 O O . VAL A 1 372 ? -26.586 12.405 17.672 1.00 91.19 372 VAL A O 1
ATOM 2908 N N . ASP A 1 373 ? -27.356 10.292 17.638 1.00 92.00 373 ASP A N 1
ATOM 2909 C CA . ASP A 1 373 ? -28.488 10.551 16.739 1.00 92.00 373 ASP A CA 1
ATOM 2910 C C . ASP A 1 373 ? -29.422 11.623 17.327 1.00 92.00 373 ASP A C 1
ATOM 2912 O O . ASP A 1 373 ? -29.808 12.571 16.641 1.00 92.00 373 ASP A O 1
ATOM 2916 N N . GLU A 1 374 ? -29.742 11.509 18.618 1.00 89.62 374 GLU A N 1
ATOM 2917 C CA . GLU A 1 374 ? -30.617 12.455 19.304 1.00 89.62 374 GLU A CA 1
ATOM 2918 C C . GLU A 1 374 ? -29.965 13.830 19.464 1.00 89.62 374 GLU A C 1
ATOM 2920 O O . GLU A 1 374 ? -30.622 14.848 19.254 1.00 89.62 374 GLU A O 1
ATOM 2925 N N . TYR A 1 375 ? -28.666 13.883 19.762 1.00 89.00 375 TYR A N 1
ATOM 2926 C CA . TYR A 1 375 ? -27.919 15.137 19.804 1.00 89.00 375 TYR A CA 1
ATOM 2927 C C . TYR A 1 375 ? -27.936 15.847 18.443 1.00 89.00 375 TYR A C 1
ATOM 2929 O O . TYR A 1 375 ? -28.260 17.033 18.376 1.00 89.00 375 TYR A O 1
ATOM 2937 N N . LEU A 1 376 ? -27.650 15.125 17.353 1.00 89.81 376 LEU A N 1
ATOM 2938 C CA . LEU A 1 376 ? -27.681 15.675 15.995 1.00 89.81 376 LEU A CA 1
ATOM 2939 C C . LEU A 1 376 ? -29.084 16.176 15.634 1.00 89.81 376 LEU A C 1
ATOM 2941 O O . LEU A 1 376 ? -29.229 17.271 15.090 1.00 89.81 376 LEU A O 1
ATOM 2945 N N . ARG A 1 377 ? -30.130 15.424 16.000 1.00 90.81 377 ARG A N 1
ATOM 2946 C CA . ARG A 1 377 ? -31.525 15.847 15.829 1.00 90.81 377 ARG A CA 1
ATOM 2947 C C . ARG A 1 377 ? -31.814 17.128 16.609 1.00 90.81 377 ARG A C 1
ATOM 2949 O O . ARG A 1 377 ? -32.327 18.086 16.036 1.00 90.81 377 ARG A O 1
ATOM 2956 N N . MET A 1 378 ? -31.461 17.181 17.892 1.00 87.25 378 MET A N 1
ATOM 2957 C CA . MET A 1 378 ? -31.693 18.353 18.738 1.00 87.25 378 MET A CA 1
ATOM 2958 C C . MET A 1 378 ? -30.910 19.579 18.267 1.00 87.25 378 MET A C 1
ATOM 2960 O O . MET A 1 378 ? -31.432 20.683 18.362 1.00 87.25 378 MET A O 1
ATOM 2964 N N . GLN A 1 379 ? -29.713 19.411 17.706 1.00 85.56 379 GLN A N 1
ATOM 2965 C CA . GLN A 1 379 ? -28.912 20.515 17.175 1.00 85.56 379 GLN A CA 1
ATOM 2966 C C . GLN A 1 379 ? -29.597 21.222 15.994 1.00 85.56 379 GLN A C 1
ATOM 2968 O O . GLN A 1 379 ? -29.461 22.437 15.854 1.00 85.56 379 GLN A O 1
ATOM 2973 N N . THR A 1 380 ? -30.373 20.494 15.179 1.00 85.31 380 THR A N 1
ATOM 2974 C CA . THR A 1 380 ? -31.175 21.109 14.101 1.00 85.31 380 THR A CA 1
ATOM 2975 C C . THR A 1 380 ? -32.309 21.986 14.633 1.00 85.31 380 THR A C 1
ATOM 2977 O O . THR A 1 380 ? -32.679 22.964 13.990 1.00 85.31 380 THR A O 1
ATOM 2980 N N . VAL A 1 381 ? -32.841 21.658 15.815 1.00 87.56 381 VAL A N 1
ATOM 2981 C CA . VAL A 1 381 ? -33.958 22.371 16.454 1.00 87.56 381 VAL A CA 1
ATOM 2982 C C . VAL A 1 381 ? -33.454 23.497 17.363 1.00 87.56 381 VAL A C 1
ATOM 2984 O O . VAL A 1 381 ? -34.054 24.566 17.421 1.00 87.56 381 VAL A O 1
ATOM 2987 N N . ASN A 1 382 ? -32.346 23.271 18.069 1.00 85.88 382 ASN A N 1
ATOM 2988 C CA . ASN A 1 382 ? -31.716 24.216 18.980 1.00 85.88 382 ASN A CA 1
ATOM 2989 C C . ASN A 1 382 ? -30.181 24.196 18.809 1.00 85.88 382 ASN A C 1
ATOM 2991 O O . ASN A 1 382 ? -29.492 23.395 19.448 1.00 85.88 382 ASN A O 1
ATOM 2995 N N . PRO A 1 383 ? -29.614 25.122 18.013 1.00 80.50 383 PRO A N 1
ATOM 2996 C CA . PRO A 1 383 ? -28.167 25.215 17.797 1.00 80.50 383 PRO A CA 1
ATOM 2997 C C . PRO A 1 383 ? -27.356 25.513 19.072 1.00 80.50 383 PRO A C 1
ATOM 2999 O O . PRO A 1 383 ? -26.167 25.187 19.143 1.00 80.50 383 PRO A O 1
ATOM 3002 N N . SER A 1 384 ? -28.005 26.107 20.083 1.00 78.75 384 SER A N 1
ATOM 3003 C CA . SER A 1 384 ? -27.428 26.470 21.387 1.00 78.75 384 SER A CA 1
ATOM 3004 C C . SER A 1 384 ? -27.577 25.391 22.466 1.00 78.75 384 SER A C 1
ATOM 3006 O O . SER A 1 384 ? -27.433 25.682 23.651 1.00 78.75 384 SER A O 1
ATOM 3008 N N . LEU A 1 385 ? -27.875 24.144 22.080 1.00 81.19 385 LEU A N 1
ATOM 3009 C CA . LEU A 1 385 ? -27.994 23.030 23.021 1.00 81.19 385 LEU A CA 1
ATOM 3010 C C . LEU A 1 385 ? -26.728 22.911 23.900 1.00 81.19 385 LEU A C 1
ATOM 3012 O O . LEU A 1 385 ? -25.628 22.815 23.344 1.00 81.19 385 LEU A O 1
ATOM 3016 N N . PRO A 1 386 ? -26.856 22.877 25.241 1.00 81.38 386 PRO A N 1
ATOM 3017 C CA . PRO A 1 386 ? -25.728 22.645 26.139 1.00 81.38 386 PRO A CA 1
ATOM 3018 C C . PRO A 1 386 ? -25.064 21.294 25.859 1.00 81.38 386 PRO A C 1
ATOM 3020 O O . PRO A 1 386 ? -25.737 20.265 25.782 1.00 81.38 386 PRO A O 1
ATOM 3023 N N . ARG A 1 387 ? -23.736 21.295 25.708 1.00 84.06 387 ARG A N 1
ATOM 3024 C CA . ARG A 1 387 ? -22.961 20.127 25.240 1.00 84.06 387 ARG A CA 1
ATOM 3025 C C . ARG A 1 387 ? -22.120 19.480 26.334 1.00 84.06 387 ARG A C 1
ATOM 3027 O O . ARG A 1 387 ? -21.752 18.319 26.206 1.00 84.06 387 ARG A O 1
ATOM 3034 N N . GLU A 1 388 ? -21.891 20.199 27.431 1.00 86.19 388 GLU A N 1
ATOM 3035 C CA . GLU A 1 388 ? -20.996 19.823 28.536 1.00 86.19 388 GLU A CA 1
ATOM 3036 C C . GLU A 1 388 ? -21.326 18.446 29.112 1.00 86.19 388 GLU A C 1
ATOM 3038 O O . GLU A 1 388 ? -20.460 17.582 29.212 1.00 86.19 388 GLU A O 1
ATOM 3043 N N . ARG A 1 389 ? -22.606 18.201 29.412 1.00 85.69 389 ARG A N 1
ATOM 3044 C CA . ARG A 1 389 ? -23.053 16.919 29.967 1.00 85.69 389 ARG A CA 1
ATOM 3045 C C . ARG A 1 389 ? -22.879 15.768 28.975 1.00 85.69 389 ARG A C 1
ATOM 3047 O O . ARG A 1 389 ? -22.543 14.658 29.379 1.00 85.69 389 ARG A O 1
ATOM 3054 N N . THR A 1 390 ? -23.112 16.013 27.687 1.00 86.88 390 THR A N 1
ATOM 3055 C CA . THR A 1 390 ? -22.934 14.997 26.641 1.00 86.88 390 THR A CA 1
ATOM 3056 C C . THR A 1 390 ? -21.454 14.679 26.452 1.00 86.88 390 THR A C 1
ATOM 3058 O O . THR A 1 390 ? -21.095 13.504 26.409 1.00 86.88 390 THR A O 1
ATOM 3061 N N . ALA A 1 391 ? -20.596 15.701 26.435 1.00 88.62 391 ALA A N 1
ATOM 3062 C CA . ALA A 1 391 ? -19.146 15.544 26.376 1.00 88.62 391 ALA A CA 1
ATOM 3063 C C . ALA A 1 391 ? -18.616 14.752 27.582 1.00 88.62 391 ALA A C 1
ATOM 3065 O O . ALA A 1 391 ? -17.889 13.777 27.409 1.00 88.62 391 ALA A O 1
ATOM 3066 N N . GLU A 1 392 ? -19.049 15.095 28.799 1.00 88.31 392 GLU A N 1
ATOM 3067 C CA . GLU A 1 392 ? -18.653 14.402 30.031 1.00 88.31 392 GLU A CA 1
ATOM 3068 C C . GLU A 1 392 ? -19.047 12.916 30.013 1.00 88.31 392 GLU A C 1
ATOM 3070 O O . GLU A 1 392 ? -18.261 12.046 30.397 1.00 88.31 392 GLU A O 1
ATOM 3075 N N . VAL A 1 393 ? -20.263 12.606 29.554 1.00 88.88 393 VAL A N 1
ATOM 3076 C CA . VAL A 1 393 ? -20.739 11.221 29.451 1.00 88.88 393 VAL A CA 1
ATOM 3077 C C . VAL A 1 393 ? -19.947 10.443 28.402 1.00 88.88 393 VAL A C 1
ATOM 3079 O O . VAL A 1 393 ? -19.545 9.312 28.680 1.00 88.88 393 VAL A O 1
ATOM 3082 N N . LEU A 1 394 ? -19.693 11.023 27.225 1.00 90.88 394 LEU A N 1
ATOM 3083 C CA . LEU A 1 394 ? -18.902 10.363 26.183 1.00 90.88 394 LEU A CA 1
ATOM 3084 C C . LEU A 1 394 ? -17.457 10.128 26.633 1.00 90.88 394 LEU A C 1
ATOM 3086 O O . LEU A 1 394 ? -16.927 9.045 26.410 1.00 90.88 394 LEU A O 1
ATOM 3090 N N . GLU A 1 395 ? -16.845 11.076 27.336 1.00 90.94 395 GLU A N 1
ATOM 3091 C CA . GLU A 1 395 ? -15.493 10.924 27.883 1.00 90.94 395 GLU A CA 1
ATOM 3092 C C . GLU A 1 395 ? -15.425 9.807 28.939 1.00 90.94 395 GLU A C 1
ATOM 3094 O O . GLU A 1 395 ? -14.521 8.968 28.923 1.00 90.94 395 GLU A O 1
ATOM 3099 N N . ARG A 1 396 ? -16.418 9.723 29.834 1.00 89.19 396 ARG A N 1
ATOM 3100 C CA . ARG A 1 396 ? -16.522 8.612 30.798 1.00 89.19 396 ARG A CA 1
ATOM 3101 C C . ARG A 1 396 ? -16.692 7.264 30.105 1.00 89.19 396 ARG A C 1
ATOM 3103 O O . ARG A 1 396 ? -16.085 6.282 30.526 1.00 89.19 396 ARG A O 1
ATOM 3110 N N . LEU A 1 397 ? -17.491 7.214 29.041 1.00 91.12 397 LEU A N 1
ATOM 3111 C CA . LEU A 1 397 ? -17.659 6.002 28.244 1.00 91.12 397 LEU A CA 1
ATOM 3112 C C . LEU A 1 397 ? -16.362 5.633 27.520 1.00 91.12 397 LEU A C 1
ATOM 3114 O O . LEU A 1 397 ? -15.970 4.475 27.571 1.00 91.12 397 LEU A O 1
ATOM 3118 N N . ALA A 1 398 ? -15.641 6.591 26.937 1.00 89.75 398 ALA A N 1
ATOM 3119 C CA . ALA A 1 398 ? -14.346 6.335 26.309 1.00 89.75 398 ALA A CA 1
ATOM 3120 C C . ALA A 1 398 ? -13.346 5.697 27.292 1.00 89.75 398 ALA A C 1
ATOM 3122 O O . ALA A 1 398 ? -12.641 4.754 26.932 1.00 89.75 398 ALA A O 1
ATOM 3123 N N . ARG A 1 399 ? -13.334 6.145 28.556 1.00 89.56 399 ARG A N 1
ATOM 3124 C CA . ARG A 1 399 ? -12.526 5.525 29.622 1.00 89.56 399 ARG A CA 1
ATOM 3125 C C . ARG A 1 399 ? -12.978 4.107 29.948 1.00 89.56 399 ARG A C 1
ATOM 3127 O O . ARG A 1 399 ? -12.133 3.224 30.008 1.00 89.56 399 ARG A O 1
ATOM 3134 N N . ALA A 1 400 ? -14.282 3.872 30.081 1.00 90.00 400 ALA A N 1
ATOM 3135 C CA . ALA A 1 400 ? -14.813 2.534 30.338 1.00 90.00 400 ALA A CA 1
ATOM 3136 C C . ALA A 1 400 ? -14.469 1.543 29.210 1.00 90.00 400 ALA A C 1
ATOM 3138 O O . ALA A 1 400 ? -14.098 0.407 29.479 1.00 90.00 400 ALA A O 1
ATOM 3139 N N . PHE A 1 401 ? -14.528 1.975 27.946 1.00 92.25 401 PHE A N 1
ATOM 3140 C CA . PHE A 1 401 ? -14.100 1.157 26.804 1.00 92.25 401 PHE A CA 1
ATOM 3141 C C . PHE A 1 401 ? -12.597 0.854 26.854 1.00 92.25 401 PHE A C 1
ATOM 3143 O O . PHE A 1 401 ? -12.181 -0.263 26.556 1.00 92.25 401 PHE A O 1
ATOM 3150 N N . ALA A 1 402 ? -11.778 1.829 27.257 1.00 89.94 402 ALA A N 1
ATOM 3151 C CA . ALA A 1 402 ? -10.342 1.625 27.415 1.00 89.94 402 ALA A CA 1
ATOM 3152 C C . ALA A 1 402 ? -10.027 0.654 28.565 1.00 89.94 402 ALA A C 1
ATOM 3154 O O . ALA A 1 402 ? -9.147 -0.193 28.431 1.00 89.94 402 ALA A O 1
ATOM 3155 N N . GLU A 1 403 ? -10.744 0.752 29.685 1.00 88.56 403 GLU A N 1
ATOM 3156 C CA . GLU A 1 403 ? -10.628 -0.172 30.817 1.00 88.56 403 GLU A CA 1
ATOM 3157 C C . GLU A 1 403 ? -11.013 -1.596 30.426 1.00 88.56 403 GLU A C 1
ATOM 3159 O O . GLU A 1 403 ? -10.242 -2.512 30.702 1.00 88.56 403 GLU A O 1
ATOM 3164 N N . GLU A 1 404 ? -12.136 -1.773 29.729 1.00 90.00 404 GLU A N 1
ATOM 3165 C CA . GLU A 1 404 ? -12.590 -3.085 29.263 1.00 90.00 404 GLU A CA 1
ATOM 3166 C C . GLU A 1 404 ? -11.572 -3.712 28.301 1.00 90.00 404 GLU A C 1
ATOM 3168 O O . GLU A 1 404 ? -11.139 -4.847 28.501 1.00 90.00 404 GLU A O 1
ATOM 3173 N N . LYS A 1 405 ? -11.089 -2.948 27.311 1.00 87.81 405 LYS A N 1
ATOM 3174 C CA . LYS A 1 405 ? -10.056 -3.422 26.378 1.00 87.81 405 LYS A CA 1
ATOM 3175 C C . LYS A 1 405 ? -8.750 -3.795 27.089 1.00 87.81 405 LYS A C 1
ATOM 3177 O O . LYS A 1 405 ? -8.103 -4.777 26.720 1.00 87.81 405 LYS A O 1
ATOM 3182 N N . ASN A 1 406 ? -8.354 -3.021 28.100 1.00 86.06 406 ASN A N 1
ATOM 3183 C CA . ASN A 1 406 ? -7.194 -3.333 28.934 1.00 86.06 406 ASN A CA 1
ATOM 3184 C C . ASN A 1 406 ? -7.441 -4.551 29.834 1.00 86.06 406 ASN A C 1
ATOM 3186 O O . ASN A 1 406 ? -6.485 -5.231 30.196 1.00 86.06 406 ASN A O 1
ATOM 3190 N N . GLY A 1 407 ? -8.691 -4.806 30.224 1.00 82.81 407 GLY A N 1
ATOM 3191 C CA . GLY A 1 407 ? -9.111 -5.991 30.966 1.00 82.81 407 GLY A CA 1
ATOM 3192 C C . GLY A 1 407 ? -8.931 -7.262 30.143 1.00 82.81 407 GLY A C 1
ATOM 3193 O O . GLY A 1 407 ? -8.288 -8.189 30.623 1.00 82.81 407 GLY A O 1
ATOM 3194 N N . MET A 1 408 ? -9.386 -7.250 28.887 1.00 84.00 408 MET A N 1
ATOM 3195 C CA . MET A 1 408 ? -9.167 -8.334 27.914 1.00 84.00 408 MET A CA 1
ATOM 3196 C C . MET A 1 408 ? -7.669 -8.666 27.800 1.00 84.00 408 MET A C 1
ATOM 3198 O O . MET A 1 408 ? -7.240 -9.758 28.146 1.00 84.00 408 MET A O 1
ATOM 3202 N N . ALA A 1 409 ? -6.830 -7.654 27.546 1.00 78.50 409 ALA A N 1
ATOM 3203 C CA . ALA A 1 409 ? -5.378 -7.850 27.469 1.00 78.50 409 ALA A CA 1
ATOM 3204 C C . ALA A 1 409 ? -4.729 -8.339 28.786 1.00 78.50 409 ALA A C 1
ATOM 3206 O O . ALA A 1 409 ? -3.674 -8.974 28.769 1.00 78.50 409 ALA A O 1
ATOM 3207 N N . ARG A 1 410 ? -5.297 -8.015 29.957 1.00 76.56 410 ARG A N 1
ATOM 3208 C CA . ARG A 1 410 ? -4.799 -8.521 31.250 1.00 76.56 410 ARG A CA 1
ATOM 3209 C C . ARG A 1 410 ? -5.164 -9.983 31.463 1.00 76.56 410 ARG A C 1
ATOM 3211 O O . ARG A 1 410 ? -4.329 -10.712 31.993 1.00 76.56 410 ARG A O 1
ATOM 3218 N N . ASN A 1 411 ? -6.365 -10.395 31.062 1.00 73.06 411 ASN A N 1
ATOM 3219 C CA . ASN A 1 411 ? -6.789 -11.789 31.149 1.00 73.06 411 ASN A CA 1
ATOM 3220 C C . ASN A 1 411 ? -5.857 -12.685 30.329 1.00 73.06 411 ASN A C 1
ATOM 3222 O O . ASN A 1 411 ? -5.389 -13.690 30.856 1.00 73.06 411 ASN A O 1
ATOM 3226 N N . ASP A 1 412 ? -5.477 -12.254 29.125 1.00 68.88 412 ASP A N 1
ATOM 3227 C CA . ASP A 1 412 ? -4.530 -12.980 28.270 1.00 68.88 412 ASP A CA 1
ATOM 3228 C C . ASP A 1 412 ? -3.181 -13.202 28.969 1.00 68.88 412 ASP A C 1
ATOM 3230 O O . ASP A 1 412 ? -2.638 -14.307 28.981 1.00 68.88 412 ASP A O 1
ATOM 3234 N N . ASN A 1 413 ? -2.650 -12.159 29.616 1.00 71.00 413 ASN A N 1
ATOM 3235 C CA . ASN A 1 413 ? -1.378 -12.236 30.339 1.00 71.00 413 ASN A CA 1
ATOM 3236 C C . ASN A 1 413 ? -1.447 -13.173 31.555 1.00 71.00 413 ASN A C 1
ATOM 3238 O O . ASN A 1 413 ? -0.485 -13.889 31.836 1.00 71.00 413 ASN A O 1
ATOM 3242 N N . ILE A 1 414 ? -2.566 -13.162 32.286 1.00 73.31 414 ILE A N 1
ATOM 3243 C CA . ILE A 1 414 ? -2.779 -14.036 33.447 1.00 73.31 414 ILE A CA 1
ATOM 3244 C C . ILE A 1 414 ? -2.924 -15.492 32.994 1.00 73.31 414 ILE A C 1
ATOM 3246 O O . ILE A 1 414 ? -2.300 -16.370 33.589 1.00 73.31 414 ILE A O 1
ATOM 3250 N N . ASN A 1 415 ? -3.690 -15.744 31.929 1.00 70.06 415 ASN A N 1
ATOM 3251 C CA . ASN A 1 415 ? -3.857 -17.078 31.354 1.00 70.06 415 ASN A CA 1
ATOM 3252 C C . ASN A 1 415 ? -2.517 -17.638 30.865 1.00 70.06 415 ASN A C 1
ATOM 3254 O O . ASN A 1 415 ? -2.155 -18.752 31.233 1.00 70.06 415 ASN A O 1
ATOM 3258 N N . TYR A 1 416 ? -1.732 -16.841 30.135 1.00 71.81 416 TYR A N 1
ATOM 3259 C CA . TYR A 1 416 ? -0.394 -17.238 29.695 1.00 71.81 416 TYR A CA 1
ATOM 3260 C C . TYR A 1 416 ? 0.532 -17.578 30.873 1.00 71.81 416 TYR A C 1
ATOM 3262 O O . TYR A 1 416 ? 1.210 -18.604 30.851 1.00 71.81 416 TYR A O 1
ATOM 3270 N N . ALA A 1 417 ? 0.550 -16.753 31.926 1.00 72.94 417 ALA A N 1
ATOM 3271 C CA . ALA A 1 417 ? 1.352 -17.030 33.118 1.00 72.94 417 ALA A CA 1
ATOM 3272 C C . ALA A 1 417 ? 0.929 -18.342 33.803 1.00 72.94 417 ALA A C 1
ATOM 3274 O O . ALA A 1 417 ? 1.780 -19.166 34.131 1.00 72.94 417 ALA A O 1
ATOM 3275 N N . ALA A 1 418 ? -0.379 -18.573 33.944 1.00 74.94 418 ALA A N 1
ATOM 3276 C CA . ALA A 1 418 ? -0.914 -19.801 34.523 1.00 74.94 418 ALA A CA 1
ATOM 3277 C C . ALA A 1 418 ? -0.582 -21.047 33.681 1.00 74.94 418 ALA A C 1
ATOM 3279 O O . ALA A 1 418 ? -0.262 -22.096 34.240 1.00 74.94 418 ALA A O 1
ATOM 3280 N N . GLU A 1 419 ? -0.618 -20.946 32.348 1.00 77.19 419 GLU A N 1
ATOM 3281 C CA . GLU A 1 419 ? -0.219 -22.035 31.450 1.00 77.19 419 GLU A CA 1
ATOM 3282 C C . GLU A 1 419 ? 1.274 -22.354 31.559 1.00 77.19 419 GLU A C 1
ATOM 3284 O O . GLU A 1 419 ? 1.642 -23.528 31.613 1.00 77.19 419 GLU A O 1
ATOM 3289 N N . ILE A 1 420 ? 2.134 -21.334 31.649 1.00 82.75 420 ILE A N 1
ATOM 3290 C CA . ILE A 1 420 ? 3.576 -21.511 31.861 1.00 82.75 420 ILE A CA 1
ATOM 3291 C C . ILE A 1 420 ? 3.853 -22.170 33.214 1.00 82.75 420 ILE A C 1
ATOM 3293 O O . ILE A 1 420 ? 4.639 -23.116 33.270 1.00 82.75 420 ILE A O 1
ATOM 3297 N N . ASP A 1 421 ? 3.178 -21.740 34.279 1.00 83.44 421 ASP A N 1
ATOM 3298 C CA . ASP A 1 421 ? 3.316 -22.336 35.611 1.00 83.44 421 ASP A CA 1
ATOM 3299 C C . ASP A 1 421 ? 2.822 -23.792 35.637 1.00 83.44 421 ASP A C 1
ATOM 3301 O O . ASP A 1 421 ? 3.440 -24.663 36.258 1.00 83.44 421 ASP A O 1
ATOM 3305 N N . ALA A 1 422 ? 1.739 -24.095 34.915 1.00 81.12 422 ALA A N 1
ATOM 3306 C CA . ALA A 1 422 ? 1.261 -25.461 34.740 1.00 81.12 422 ALA A CA 1
ATOM 3307 C C . ALA A 1 422 ? 2.276 -26.320 33.968 1.00 81.12 422 ALA A C 1
ATOM 3309 O O . ALA A 1 422 ? 2.533 -27.464 34.352 1.00 81.12 422 ALA A O 1
ATOM 3310 N N . LEU A 1 423 ? 2.894 -25.775 32.917 1.00 79.00 423 LEU A N 1
ATOM 3311 C CA . LEU A 1 423 ? 3.932 -26.454 32.141 1.00 79.00 423 LEU A CA 1
ATOM 3312 C C . LEU A 1 423 ? 5.194 -26.697 32.976 1.00 79.00 423 LEU A C 1
ATOM 3314 O O . LEU A 1 423 ? 5.753 -27.791 32.935 1.00 79.00 423 LEU A O 1
ATOM 3318 N N . ASP A 1 424 ? 5.615 -25.716 33.772 1.00 84.44 424 ASP A N 1
ATOM 3319 C CA . ASP A 1 424 ? 6.745 -25.829 34.695 1.00 84.44 424 ASP A CA 1
ATOM 3320 C C . ASP A 1 424 ? 6.475 -26.882 35.782 1.00 84.44 424 ASP A C 1
ATOM 3322 O O . ASP A 1 424 ? 7.329 -27.720 36.074 1.00 84.44 424 ASP A O 1
ATOM 3326 N N . SER A 1 425 ? 5.250 -26.929 36.311 1.00 81.19 425 SER A N 1
ATOM 3327 C CA . SER A 1 425 ? 4.802 -27.984 37.225 1.00 81.19 425 SER A CA 1
ATOM 3328 C C . SER A 1 425 ? 4.836 -29.374 36.569 1.00 81.19 425 SER A C 1
ATOM 3330 O O . SER A 1 425 ? 5.351 -30.329 37.155 1.00 81.19 425 SER A O 1
ATOM 3332 N N . LEU A 1 426 ? 4.372 -29.501 35.319 1.00 81.12 426 LEU A N 1
ATOM 3333 C CA . LEU A 1 426 ? 4.436 -30.752 34.549 1.00 81.12 426 LEU A CA 1
ATOM 3334 C C . LEU A 1 426 ? 5.879 -31.202 34.266 1.00 81.12 426 LEU A C 1
ATOM 3336 O O . LEU A 1 426 ? 6.167 -32.400 34.326 1.00 81.12 426 LEU A O 1
ATOM 3340 N N . LEU A 1 427 ? 6.787 -30.263 33.981 1.00 81.06 427 LEU A N 1
ATOM 3341 C CA . LEU A 1 427 ? 8.211 -30.538 33.775 1.00 81.06 427 LEU A CA 1
ATOM 3342 C C . LEU A 1 427 ? 8.879 -31.014 35.071 1.00 81.06 427 LEU A C 1
ATOM 3344 O O . LEU A 1 427 ? 9.523 -32.065 35.067 1.00 81.06 427 LEU A O 1
ATOM 3348 N N . LYS A 1 428 ? 8.625 -30.322 36.189 1.00 84.12 428 LYS A N 1
ATOM 3349 C CA . LYS A 1 428 ? 9.104 -30.706 37.527 1.00 84.12 428 LYS A CA 1
ATOM 3350 C C . LYS A 1 428 ? 8.608 -32.089 37.943 1.00 84.12 428 LYS A C 1
ATOM 3352 O O . LYS A 1 428 ? 9.391 -32.896 38.437 1.00 84.12 428 LYS A O 1
ATOM 3357 N N . MET A 1 429 ? 7.335 -32.408 37.688 1.00 78.44 429 MET A N 1
ATOM 3358 C CA . MET A 1 429 ? 6.770 -33.734 37.978 1.00 78.44 429 MET A CA 1
ATOM 3359 C C . MET A 1 429 ? 7.410 -34.865 37.157 1.00 78.44 429 MET A C 1
ATOM 3361 O O . MET A 1 429 ? 7.387 -36.014 37.591 1.00 78.44 429 MET A O 1
ATOM 3365 N N . ARG A 1 430 ? 7.988 -34.567 35.986 1.00 64.88 430 ARG A N 1
ATOM 3366 C CA . ARG A 1 430 ? 8.707 -35.541 35.145 1.00 64.88 430 ARG A CA 1
ATOM 3367 C C . ARG A 1 430 ? 10.230 -35.532 35.335 1.00 64.88 430 ARG A C 1
ATOM 3369 O O . ARG A 1 430 ? 10.907 -36.299 34.657 1.00 64.88 430 ARG A O 1
ATOM 3376 N N . GLY A 1 431 ? 10.750 -34.724 36.262 1.00 68.69 431 GLY A N 1
ATOM 3377 C CA . GLY A 1 431 ? 12.172 -34.679 36.614 1.00 68.69 431 GLY A CA 1
ATOM 3378 C C . GLY A 1 431 ? 13.059 -33.868 35.660 1.00 68.69 431 GLY A C 1
ATOM 3379 O O . GLY A 1 431 ? 14.252 -34.157 35.584 1.00 68.69 431 GLY A O 1
ATOM 3380 N N . TYR A 1 432 ? 12.491 -32.892 34.937 1.00 47.19 432 TYR A N 1
ATOM 3381 C CA . TYR A 1 432 ? 13.198 -31.975 34.019 1.00 47.19 432 TYR A CA 1
ATOM 3382 C C . TYR A 1 432 ? 13.376 -30.550 34.559 1.00 47.19 432 TYR A C 1
ATOM 3384 O O . TYR A 1 432 ? 12.631 -30.163 35.485 1.00 47.19 432 TYR A O 1
#

Secondary structure (DSSP, 8-state):
--PPPP---HHHHHHHHHHHHHHHHHHHHHHHHHHHHHHHHHHHHH--TTSS-HHHHHHHHHHHHHHHS-SS-TTSHHHHHHHHHHHHHHHHHHHTT--HHHHHHHHHHHHHHHHHHHTTT--TGGGGGHHHHHHHHHHHHHHHTTTT--SHHHHHHHHHHHHHHHHHHHHHHHTHHHHHHHHHHHHHHHHHHHHT-TTS-HHHHHHHHHHHHHHHHHHHTT---HHHHHHHHHHHHHHHHHHHHHS----S-TT--TTSTTTS------SS-HHHHHHHHHHHHHHHHHHHHHTT-S----HHHHHHHHHHHHHHHHHHHGGGS-HHHHHHHHHHHHHHHHHHHHHHH-STHHHHHHHHHHHHHHHHHHHHHHHHHHHHH-TT---HHHHHHHHHHHHHHHHHHHHHHHHHHHHHHHHHHHHHHHHHHTT-